Protein AF-A0AAV4CCV4-F1 (afdb_monomer)

Mean predicted aligned error: 19.98 Å

Structure (mmCIF, N/CA/C/O backbone):
data_AF-A0AAV4CCV4-F1
#
_entry.id   AF-A0AAV4CCV4-F1
#
loop_
_atom_site.group_PDB
_atom_site.id
_atom_site.type_symbol
_atom_site.label_atom_id
_atom_site.label_alt_id
_atom_site.label_comp_id
_atom_site.label_asym_id
_atom_site.label_entity_id
_atom_site.label_seq_id
_atom_site.pdbx_PDB_ins_code
_atom_site.Cartn_x
_atom_site.Cartn_y
_atom_site.Cartn_z
_atom_site.occupancy
_atom_site.B_iso_or_equiv
_atom_site.auth_seq_id
_atom_site.auth_comp_id
_atom_site.auth_asym_id
_atom_site.auth_atom_id
_atom_site.pdbx_PDB_model_num
ATOM 1 N N . MET A 1 1 ? -61.134 -79.091 59.739 1.00 29.95 1 MET A N 1
ATOM 2 C CA . MET A 1 1 ? -60.985 -78.588 61.126 1.00 29.95 1 MET A CA 1
ATOM 3 C C . MET A 1 1 ? -59.492 -78.621 61.440 1.00 29.95 1 MET A C 1
ATOM 5 O O . MET A 1 1 ? -58.910 -79.659 61.191 1.00 29.95 1 MET A O 1
ATOM 9 N N . ALA A 1 2 ? -58.761 -77.592 61.858 1.00 23.75 2 ALA A N 1
ATOM 10 C CA . ALA A 1 2 ? -59.064 -76.257 62.361 1.00 23.75 2 ALA A CA 1
ATOM 11 C C . ALA A 1 2 ? -57.981 -75.252 61.877 1.00 23.75 2 ALA A C 1
ATOM 13 O O . ALA A 1 2 ? -57.049 -75.621 61.169 1.00 23.75 2 ALA A O 1
ATOM 14 N N . ALA A 1 3 ? -58.175 -73.982 62.226 1.00 31.19 3 ALA A N 1
ATOM 15 C CA . ALA A 1 3 ? -57.496 -72.770 61.769 1.00 31.19 3 ALA A CA 1
ATOM 16 C C . ALA A 1 3 ? -55.947 -72.774 61.685 1.00 31.19 3 ALA A C 1
ATOM 18 O O . ALA A 1 3 ? -55.256 -73.177 62.612 1.00 31.19 3 ALA A O 1
ATOM 19 N N . GLY A 1 4 ? -55.433 -72.148 60.614 1.00 39.47 4 GLY A N 1
ATOM 20 C CA . GLY A 1 4 ? -54.371 -71.137 60.714 1.00 39.47 4 GLY A CA 1
ATOM 21 C C . GLY A 1 4 ? -52.902 -71.568 60.786 1.00 39.47 4 GLY A C 1
ATOM 22 O O . GLY A 1 4 ? -52.252 -71.188 61.745 1.00 39.47 4 GLY A O 1
ATOM 23 N N . VAL A 1 5 ? -52.337 -72.205 59.747 1.00 29.81 5 VAL A N 1
ATOM 24 C CA . VAL A 1 5 ? -50.901 -72.079 59.377 1.00 29.81 5 VAL A CA 1
ATOM 25 C C . VAL A 1 5 ? -50.736 -72.370 57.869 1.00 29.81 5 VAL A C 1
ATOM 27 O O . VAL A 1 5 ? -51.062 -73.480 57.449 1.00 29.81 5 VAL A O 1
ATOM 30 N N . PRO A 1 6 ? -50.223 -71.452 57.022 1.00 35.16 6 PRO A N 1
ATOM 31 C CA . PRO A 1 6 ? -49.811 -71.805 55.666 1.00 35.16 6 PRO A CA 1
ATOM 32 C C . PRO A 1 6 ? -48.453 -72.522 55.710 1.00 35.16 6 PRO A C 1
ATOM 34 O O . PRO A 1 6 ? -47.462 -71.944 56.140 1.00 35.16 6 PRO A O 1
ATOM 37 N N . VAL A 1 7 ? -48.452 -73.789 55.286 1.00 39.53 7 VAL A N 1
ATOM 38 C CA . VAL A 1 7 ? -47.355 -74.562 54.666 1.00 39.53 7 VAL A CA 1
ATOM 39 C C . VAL A 1 7 ? -45.931 -74.030 54.933 1.00 39.53 7 VAL A C 1
ATOM 41 O O . VAL A 1 7 ? -45.389 -73.248 54.160 1.00 39.53 7 VAL A O 1
ATOM 44 N N . ALA A 1 8 ? -45.291 -74.519 56.000 1.00 45.47 8 ALA A N 1
ATOM 45 C CA . ALA A 1 8 ? -43.899 -74.205 56.359 1.00 45.47 8 ALA A CA 1
ATOM 46 C C . ALA A 1 8 ? -42.842 -75.091 55.654 1.00 45.47 8 ALA A C 1
ATOM 48 O O . ALA A 1 8 ? -41.658 -74.994 55.960 1.00 45.47 8 ALA A O 1
ATOM 49 N N . HIS A 1 9 ? -43.240 -75.967 54.722 1.00 42.84 9 HIS A N 1
ATOM 50 C CA . HIS A 1 9 ? -42.324 -76.943 54.109 1.00 42.84 9 HIS A CA 1
ATOM 51 C C . HIS A 1 9 ? -41.510 -76.415 52.914 1.00 42.84 9 HIS A C 1
ATOM 53 O O . HIS A 1 9 ? -40.552 -77.067 52.521 1.00 42.84 9 HIS A O 1
ATOM 59 N N . SER A 1 10 ? -41.843 -75.256 52.335 1.00 48.59 10 SER A N 1
ATOM 60 C CA . SER A 1 10 ? -41.185 -74.758 51.111 1.00 48.59 10 SER A CA 1
ATOM 61 C C . SER A 1 10 ? -40.038 -73.764 51.345 1.00 48.59 10 SER A C 1
ATOM 63 O O . SER A 1 10 ? -39.469 -73.263 50.380 1.00 48.59 10 SER A O 1
ATOM 65 N N . LEU A 1 11 ? -39.721 -73.430 52.600 1.00 57.31 11 LEU A N 1
ATOM 66 C CA . LEU A 1 11 ? -38.762 -72.366 52.955 1.00 57.31 11 LEU A CA 1
ATOM 67 C C . LEU A 1 11 ? -37.548 -72.873 53.753 1.00 57.31 11 LEU A C 1
ATOM 69 O O . LEU A 1 11 ? -36.718 -72.080 54.202 1.00 57.31 11 LEU A O 1
ATOM 73 N N . LEU A 1 12 ? -37.450 -74.189 53.941 1.00 60.50 12 LEU A N 1
ATOM 74 C CA . LEU A 1 12 ? -36.356 -74.846 54.645 1.00 60.50 12 LEU A CA 1
ATOM 75 C C . LEU A 1 12 ? -35.735 -75.897 53.736 1.00 60.50 12 LEU A C 1
ATOM 77 O O . LEU A 1 12 ? -36.443 -76.737 53.183 1.00 60.50 12 LEU A O 1
ATOM 81 N N . THR A 1 13 ? -34.416 -75.856 53.612 1.00 59.59 13 THR A N 1
ATOM 82 C CA . THR A 1 13 ? -33.641 -76.855 52.879 1.00 59.59 13 THR A CA 1
ATOM 83 C C . THR A 1 13 ? -32.832 -77.666 53.883 1.00 59.59 13 THR A C 1
ATOM 85 O O . THR A 1 13 ? -32.237 -77.101 54.804 1.00 59.59 13 THR A O 1
ATOM 88 N N . ALA A 1 14 ? -32.817 -78.991 53.731 1.00 59.66 14 ALA A N 1
ATOM 89 C CA . ALA A 1 14 ? -32.008 -79.860 54.580 1.00 59.66 14 ALA A CA 1
ATOM 90 C C . ALA A 1 14 ? -30.518 -79.520 54.413 1.00 59.66 14 ALA A C 1
ATOM 92 O O . ALA A 1 14 ? -30.043 -79.343 53.288 1.00 59.66 14 ALA A O 1
ATOM 93 N N . CYS A 1 15 ? -29.784 -79.404 55.522 1.00 56.03 15 CYS A N 1
ATOM 94 C CA . CYS A 1 15 ? -28.351 -79.155 55.467 1.00 56.03 15 CYS A CA 1
ATOM 95 C C . CYS A 1 15 ? -27.626 -80.480 55.203 1.00 56.03 15 CYS A C 1
ATOM 97 O O . CYS A 1 15 ? -27.637 -81.379 56.037 1.00 56.03 15 CYS A O 1
ATOM 99 N N . ILE A 1 16 ? -27.001 -80.606 54.030 1.00 55.66 16 ILE A N 1
ATOM 100 C CA . ILE A 1 16 ? -26.396 -81.866 53.555 1.00 55.66 16 ILE A CA 1
ATOM 101 C C . ILE A 1 16 ? -25.225 -82.314 54.454 1.00 55.66 16 ILE A C 1
ATOM 103 O O . ILE A 1 16 ? -24.886 -83.491 54.494 1.00 55.66 16 ILE A O 1
ATOM 107 N N . SER A 1 17 ? -24.606 -81.388 55.192 1.00 55.97 17 SER A N 1
ATOM 108 C CA . SER A 1 17 ? -23.417 -81.638 56.014 1.00 55.97 17 SER A CA 1
ATOM 109 C C . SER A 1 17 ? -23.701 -81.919 57.494 1.00 55.97 17 SER A C 1
ATOM 111 O O . SER A 1 17 ? -22.778 -82.312 58.209 1.00 55.97 17 SER A O 1
ATOM 113 N N . ASN A 1 18 ? -24.927 -81.708 57.989 1.00 66.00 18 ASN A N 1
ATOM 114 C CA . ASN A 1 18 ? -25.273 -81.970 59.388 1.00 66.00 18 ASN A CA 1
ATOM 115 C C . ASN A 1 18 ? -26.781 -82.202 59.557 1.00 66.00 18 ASN A C 1
ATOM 117 O O . ASN A 1 18 ? -27.572 -81.265 59.451 1.00 66.00 18 ASN A O 1
ATOM 121 N N . GLU A 1 19 ? -27.154 -83.438 59.889 1.00 64.25 19 GLU A N 1
ATOM 122 C CA . GLU A 1 19 ? -28.548 -83.896 60.016 1.00 64.25 19 GLU A CA 1
ATOM 123 C C . GLU A 1 19 ? -29.334 -83.158 61.110 1.00 64.25 19 GLU A C 1
ATOM 125 O O . GLU A 1 19 ? -30.557 -83.071 61.064 1.00 64.25 19 GLU A O 1
ATOM 130 N N . ASN A 1 20 ? -28.627 -82.541 62.057 1.00 69.88 20 ASN A N 1
ATOM 131 C CA . ASN A 1 20 ? -29.217 -81.804 63.168 1.00 69.88 20 ASN A CA 1
ATOM 132 C C . ASN A 1 20 ? -29.493 -80.323 62.855 1.00 69.88 20 ASN A C 1
ATOM 134 O O . ASN A 1 20 ? -29.908 -79.572 63.748 1.00 69.88 20 ASN A O 1
ATOM 138 N N . LYS A 1 21 ? -29.253 -79.876 61.613 1.00 71.38 21 LYS A N 1
ATOM 139 C CA . LYS A 1 21 ? -29.463 -78.491 61.176 1.00 71.38 21 LYS A CA 1
ATOM 140 C C . LYS A 1 21 ? -30.276 -78.395 59.886 1.00 71.38 21 LYS A C 1
ATOM 142 O O . LYS A 1 21 ? -30.068 -79.136 58.932 1.00 71.38 21 LYS A O 1
ATOM 147 N N . ALA A 1 22 ? -31.156 -77.401 59.829 1.00 71.69 22 ALA A N 1
ATOM 148 C CA . ALA A 1 22 ? -31.914 -77.037 58.636 1.00 71.69 22 ALA A CA 1
ATOM 149 C C . ALA A 1 22 ? -31.617 -75.585 58.245 1.00 71.69 22 ALA A C 1
ATOM 151 O O . ALA A 1 22 ? -31.564 -74.705 59.105 1.00 71.69 22 ALA A O 1
ATOM 152 N N . PHE A 1 23 ? -31.443 -75.316 56.952 1.00 72.50 23 PHE A N 1
ATOM 153 C CA . PHE A 1 23 ? -31.170 -73.970 56.455 1.00 72.50 23 PHE A CA 1
ATOM 154 C C . PHE A 1 23 ? -32.466 -73.268 56.053 1.00 72.50 23 PHE A C 1
ATOM 156 O O . PHE A 1 23 ? -33.233 -73.778 55.236 1.00 72.50 23 PHE A O 1
ATOM 163 N N . CYS A 1 24 ? -32.705 -72.071 56.586 1.00 74.12 24 CYS A N 1
ATOM 164 C CA . CYS A 1 24 ? -33.860 -71.251 56.227 1.00 74.12 24 CYS A CA 1
ATOM 165 C C . CYS A 1 24 ? -33.544 -70.349 55.042 1.00 74.12 24 CYS A C 1
ATOM 167 O O . CYS A 1 24 ? -32.767 -69.399 55.162 1.00 74.12 24 CYS A O 1
ATOM 169 N N . THR A 1 25 ? -34.202 -70.594 53.910 1.00 64.94 25 THR A N 1
ATOM 170 C CA . THR A 1 25 ? -33.990 -69.833 52.669 1.00 64.94 25 THR A CA 1
ATOM 171 C C . THR A 1 25 ? -34.567 -68.421 52.729 1.00 64.94 25 THR A C 1
ATOM 173 O O . THR A 1 25 ? -34.173 -67.572 51.941 1.00 64.94 25 THR A O 1
ATOM 176 N N . THR A 1 26 ? -35.457 -68.138 53.686 1.00 67.94 26 THR A N 1
ATOM 177 C CA . THR A 1 26 ? -36.026 -66.794 53.917 1.00 67.94 26 THR A CA 1
ATOM 178 C C . THR A 1 26 ? -35.109 -65.914 54.777 1.00 67.94 26 THR A C 1
ATOM 180 O O . THR A 1 26 ? -35.028 -64.707 54.569 1.00 67.94 26 THR A O 1
ATOM 183 N N . CYS A 1 27 ? -34.404 -66.508 55.746 1.00 70.00 27 CYS A N 1
ATOM 184 C CA . CYS A 1 27 ? -33.516 -65.792 56.673 1.00 70.00 27 CYS A CA 1
ATOM 185 C C . CYS A 1 27 ? -32.030 -65.874 56.302 1.00 70.00 27 CYS A C 1
ATOM 187 O O . CYS A 1 27 ? -31.221 -65.170 56.915 1.00 70.00 27 CYS A O 1
ATOM 189 N N . HIS A 1 28 ? -31.684 -66.768 55.371 1.00 69.25 28 HIS A N 1
ATOM 190 C CA . HIS A 1 28 ? -30.328 -67.183 55.018 1.00 69.25 28 HIS A CA 1
ATOM 191 C C . HIS A 1 28 ? -29.467 -67.569 56.234 1.00 69.25 28 HIS A C 1
ATOM 193 O O . HIS A 1 28 ? -28.363 -67.058 56.415 1.00 69.25 28 HIS A O 1
ATOM 199 N N . CYS A 1 29 ? -29.977 -68.443 57.108 1.00 70.12 29 CYS A N 1
ATOM 200 C CA . CYS A 1 29 ? -29.225 -68.938 58.266 1.00 70.12 29 CYS A CA 1
ATOM 201 C C . CYS A 1 29 ? -29.597 -70.376 58.653 1.00 70.12 29 CYS A C 1
ATOM 203 O O . CYS A 1 29 ? -30.724 -70.815 58.407 1.00 70.12 29 CYS A O 1
ATOM 205 N N . ASP A 1 30 ? -28.663 -71.066 59.313 1.00 74.44 30 ASP A N 1
ATOM 206 C CA . ASP A 1 30 ? -28.868 -72.407 59.868 1.00 74.44 30 ASP A CA 1
ATOM 207 C C . ASP A 1 30 ? -29.690 -72.376 61.163 1.00 74.44 30 ASP A C 1
ATOM 209 O O . ASP A 1 30 ? -29.507 -71.508 62.021 1.00 74.44 30 ASP A O 1
ATOM 213 N N . ILE A 1 31 ? -30.561 -73.368 61.325 1.00 75.69 31 ILE A N 1
ATOM 214 C CA . ILE A 1 31 ? -31.403 -73.593 62.500 1.00 75.69 31 ILE A CA 1
ATOM 215 C C . ILE A 1 31 ? -31.090 -74.986 63.045 1.00 75.69 31 ILE A C 1
ATOM 217 O O . ILE A 1 31 ? -31.100 -75.950 62.287 1.00 75.69 31 ILE A O 1
ATOM 221 N N . ASN A 1 32 ? -30.837 -75.107 64.349 1.00 73.69 32 ASN A N 1
ATOM 222 C CA . ASN A 1 32 ? -30.733 -76.412 65.012 1.00 73.69 32 ASN A CA 1
ATOM 223 C C . ASN A 1 32 ? -32.131 -77.019 65.207 1.00 73.69 32 ASN A C 1
ATOM 225 O O . ASN A 1 32 ? -33.016 -76.337 65.717 1.00 73.69 32 ASN A O 1
ATOM 229 N N . VAL A 1 33 ? -32.301 -78.292 64.852 1.00 69.88 33 VAL A N 1
ATOM 230 C CA . VAL A 1 33 ? -33.575 -79.045 64.921 1.00 69.88 33 VAL A CA 1
ATOM 231 C C . VAL A 1 33 ? -33.459 -80.304 65.797 1.00 69.88 33 VAL A C 1
ATOM 233 O O . VAL A 1 33 ? -34.138 -81.301 65.587 1.00 69.88 33 VAL A O 1
ATOM 236 N N . ILE A 1 34 ? -32.581 -80.249 66.804 1.00 62.50 34 ILE A N 1
ATOM 237 C CA . ILE A 1 34 ? -32.165 -81.391 67.639 1.00 62.50 34 ILE A CA 1
ATOM 238 C C . ILE A 1 34 ? -33.276 -81.873 68.592 1.00 62.50 34 ILE A C 1
ATOM 240 O O . ILE A 1 34 ? -33.300 -83.048 68.959 1.00 62.50 34 ILE A O 1
ATOM 244 N N . HIS A 1 35 ? -34.201 -81.006 69.022 1.00 58.31 35 HIS A N 1
ATOM 245 C CA . HIS A 1 35 ? -35.166 -81.335 70.075 1.00 58.31 35 HIS A CA 1
ATOM 246 C C . HIS A 1 35 ? -36.605 -81.097 69.611 1.00 58.31 35 HIS A C 1
ATOM 248 O O . HIS A 1 35 ? -37.243 -80.101 69.936 1.00 58.31 35 HIS A O 1
ATOM 254 N N . GLY A 1 36 ? -37.145 -82.082 68.888 1.00 59.94 36 GLY A N 1
ATOM 255 C CA . GLY A 1 36 ? -38.562 -82.117 68.523 1.00 59.94 36 GLY A CA 1
ATOM 256 C C . GLY A 1 36 ? -38.897 -81.422 67.205 1.00 59.94 36 GLY A C 1
ATOM 257 O O . GLY A 1 36 ? -40.012 -80.918 67.083 1.00 59.94 36 GLY A O 1
ATOM 258 N N . GLU A 1 37 ? -37.950 -81.415 66.252 1.00 63.50 37 GLU A N 1
ATOM 259 C CA . GLU A 1 37 ? -38.032 -81.095 64.809 1.00 63.50 37 GLU A CA 1
ATOM 260 C C . GLU A 1 37 ? -39.023 -79.982 64.405 1.00 63.50 37 GLU A C 1
ATOM 262 O O . GLU A 1 37 ? -38.628 -78.903 63.963 1.00 63.50 37 GLU A O 1
ATOM 267 N N . ARG A 1 38 ? -40.332 -80.212 64.555 1.00 62.62 38 ARG A N 1
ATOM 268 C CA . ARG A 1 38 ? -41.406 -79.257 64.240 1.00 62.62 38 ARG A CA 1
ATOM 269 C C . ARG A 1 38 ? -41.501 -78.073 65.201 1.00 62.62 38 ARG A C 1
ATOM 271 O O . ARG A 1 38 ? -41.855 -76.980 64.751 1.00 62.62 38 ARG A O 1
ATOM 278 N N . ASP A 1 39 ? -41.225 -78.253 66.489 1.00 67.56 39 ASP A N 1
ATOM 279 C CA . ASP A 1 39 ? -41.374 -77.162 67.464 1.00 67.56 39 ASP A CA 1
ATOM 280 C C . ASP A 1 39 ? -40.223 -76.152 67.387 1.00 67.56 39 ASP A C 1
ATOM 282 O O . ASP A 1 39 ? -40.450 -74.945 67.518 1.00 67.56 39 ASP A O 1
ATOM 286 N N . ASP A 1 40 ? -39.014 -76.605 67.058 1.00 70.50 40 ASP A N 1
ATOM 287 C CA . ASP A 1 40 ? -37.860 -75.728 66.827 1.00 70.50 40 ASP A CA 1
ATOM 288 C C . ASP A 1 40 ? -38.042 -74.876 65.559 1.00 70.50 40 ASP A C 1
ATOM 290 O O . ASP A 1 40 ? -37.769 -73.670 65.556 1.00 70.50 40 ASP A O 1
ATOM 294 N N . VAL A 1 41 ? -38.630 -75.456 64.506 1.00 69.94 41 VAL A N 1
ATOM 295 C CA . VAL A 1 41 ? -39.016 -74.721 63.291 1.00 69.94 41 VAL A CA 1
ATOM 296 C C . VAL A 1 41 ? -40.095 -73.675 63.586 1.00 69.94 41 VAL A C 1
ATOM 298 O O . VAL A 1 41 ? -40.005 -72.539 63.109 1.00 69.94 41 VAL A O 1
ATOM 301 N N . ARG A 1 42 ? -41.095 -74.005 64.415 1.00 70.12 42 ARG A N 1
ATOM 302 C CA . ARG A 1 42 ? -42.124 -73.038 64.839 1.00 70.12 42 ARG A CA 1
ATOM 303 C C . ARG A 1 42 ? -41.535 -71.886 65.645 1.00 70.12 42 ARG A C 1
ATOM 305 O O . ARG A 1 42 ? -41.912 -70.741 65.401 1.00 70.12 42 ARG A O 1
ATOM 312 N N . LYS A 1 43 ? -40.592 -72.159 66.554 1.00 73.25 43 LYS A N 1
ATOM 313 C CA . LYS A 1 43 ? -39.882 -71.117 67.315 1.00 73.25 43 LYS A CA 1
ATOM 314 C C . LYS A 1 43 ? -39.075 -70.197 66.402 1.00 73.25 43 LYS A C 1
ATOM 316 O O . LYS A 1 43 ? -39.088 -68.988 66.615 1.00 73.25 43 LYS A O 1
ATOM 321 N N . HIS A 1 44 ? -38.427 -70.727 65.363 1.00 76.56 44 HIS A N 1
ATOM 322 C CA . HIS A 1 44 ? -37.739 -69.890 64.377 1.00 76.56 44 HIS A CA 1
ATOM 323 C C . HIS A 1 44 ? -38.713 -69.008 63.579 1.00 76.56 44 HIS A C 1
ATOM 325 O O . HIS A 1 44 ? -38.448 -67.818 63.398 1.00 76.56 44 HIS A O 1
ATOM 331 N N . ALA A 1 45 ? -39.849 -69.556 63.137 1.00 70.25 45 ALA A N 1
ATOM 332 C CA . ALA A 1 45 ? -40.816 -68.851 62.290 1.00 70.25 45 ALA A CA 1
ATOM 333 C C . ALA A 1 45 ? -41.432 -67.600 62.951 1.00 70.25 45 ALA A C 1
ATOM 335 O O . ALA A 1 45 ? -41.822 -66.661 62.257 1.00 70.25 45 ALA A O 1
ATOM 336 N N . ILE A 1 46 ? -41.485 -67.563 64.286 1.00 74.62 46 ILE A N 1
ATOM 337 C CA . ILE A 1 46 ? -41.974 -66.412 65.065 1.00 74.62 46 ILE A CA 1
ATOM 338 C C . ILE A 1 46 ? -40.866 -65.435 65.478 1.00 74.62 46 ILE A C 1
ATOM 340 O O . ILE A 1 46 ? -41.143 -64.427 66.128 1.00 74.62 46 ILE A O 1
ATOM 344 N N . THR A 1 47 ? -39.602 -65.700 65.131 1.00 76.62 47 THR A N 1
ATOM 345 C CA . THR A 1 47 ? -38.527 -64.744 65.418 1.00 76.62 47 THR A CA 1
ATOM 346 C C . THR A 1 47 ? -38.723 -63.467 64.612 1.00 76.62 47 THR A C 1
ATOM 348 O O . THR A 1 47 ? -39.104 -63.495 63.440 1.00 76.62 47 THR A O 1
ATOM 351 N N . LYS A 1 48 ? -38.396 -62.325 65.228 1.00 74.31 48 LYS A N 1
ATOM 352 C CA . LYS A 1 48 ? -38.531 -61.005 64.598 1.00 74.31 48 LYS A CA 1
ATOM 353 C C . LYS A 1 48 ? -37.825 -60.942 63.237 1.00 74.31 48 LYS A C 1
ATOM 355 O O . LYS A 1 48 ? -38.405 -60.465 62.271 1.00 74.31 48 LYS A O 1
ATOM 360 N N . LYS A 1 49 ? -36.629 -61.540 63.138 1.00 75.38 49 LYS A N 1
ATOM 361 C CA . LYS A 1 49 ? -35.862 -61.644 61.887 1.00 75.38 49 LYS A CA 1
ATOM 362 C C . LYS A 1 49 ? -36.644 -62.380 60.792 1.00 75.38 49 LYS A C 1
ATOM 364 O O . LYS A 1 49 ? -36.742 -61.872 59.683 1.00 75.38 49 LYS A O 1
ATOM 369 N N . HIS A 1 50 ? -37.241 -63.534 61.100 1.00 76.19 50 HIS A N 1
ATOM 370 C CA . HIS A 1 50 ? -38.020 -64.287 60.115 1.00 76.19 50 HIS A CA 1
ATOM 371 C C . HIS A 1 50 ? -39.303 -63.555 59.709 1.00 76.19 50 HIS A C 1
ATOM 373 O O . HIS A 1 50 ? -39.631 -63.494 58.524 1.00 76.19 50 HIS A O 1
ATOM 379 N N . MET A 1 51 ? -40.005 -62.941 60.664 1.00 76.06 51 MET A N 1
ATOM 380 C CA . MET A 1 51 ? -41.229 -62.185 60.387 1.00 76.06 51 MET A CA 1
ATOM 381 C C . MET A 1 51 ? -40.977 -60.951 59.512 1.00 76.06 51 MET A C 1
ATOM 383 O O . MET A 1 51 ? -41.754 -60.694 58.589 1.00 76.06 51 MET A O 1
ATOM 387 N N . ASP A 1 52 ? -39.887 -60.223 59.761 1.00 73.19 52 ASP A N 1
ATOM 388 C CA . ASP A 1 52 ? -39.508 -59.039 58.986 1.00 73.19 52 ASP A CA 1
ATOM 389 C C . ASP A 1 52 ? -39.065 -59.432 57.566 1.00 73.19 52 ASP A C 1
ATOM 391 O O . ASP A 1 52 ? -39.564 -58.874 56.586 1.00 73.19 52 ASP A O 1
ATOM 395 N N . SER A 1 53 ? -38.229 -60.467 57.424 1.00 67.88 53 SER A N 1
ATOM 396 C CA . SER A 1 53 ? -37.822 -60.999 56.114 1.00 67.88 53 SER A CA 1
ATOM 397 C C . SER A 1 53 ? -39.006 -61.541 55.302 1.00 67.88 53 SER A C 1
ATOM 399 O O . SER A 1 53 ? -39.101 -61.296 54.099 1.00 67.88 53 SER A O 1
ATOM 401 N N . THR A 1 54 ? -39.961 -62.214 55.950 1.00 69.69 54 THR A N 1
ATOM 402 C CA . THR A 1 54 ? -41.165 -62.741 55.282 1.00 69.69 54 THR A CA 1
ATOM 403 C C . THR A 1 54 ? -42.121 -61.621 54.859 1.00 69.69 54 THR A C 1
ATOM 405 O O . THR A 1 54 ? -42.740 -61.709 53.795 1.00 69.69 54 THR A O 1
ATOM 408 N N . LYS A 1 55 ? -42.239 -60.540 55.645 1.00 67.44 55 LYS A N 1
ATOM 409 C CA . LYS A 1 55 ? -42.995 -59.339 55.243 1.00 67.44 55 LYS A CA 1
ATOM 410 C C . LYS A 1 55 ? -42.387 -58.687 54.004 1.00 67.44 55 LYS A C 1
ATOM 412 O O . LYS A 1 55 ? -43.133 -58.371 53.078 1.00 67.44 55 LYS A O 1
ATOM 417 N N . SER A 1 56 ? -41.063 -58.557 53.961 1.00 61.12 56 SER A N 1
ATOM 418 C CA . SER A 1 56 ? -40.349 -58.016 52.799 1.00 61.12 56 SER A CA 1
ATOM 419 C C . SER A 1 56 ? -40.546 -58.881 51.549 1.00 61.12 56 SER A C 1
ATOM 421 O O . SER A 1 56 ? -40.831 -58.350 50.479 1.00 61.12 56 SER A O 1
ATOM 423 N N . LEU A 1 57 ? -40.507 -60.213 51.678 1.00 61.44 57 LEU A N 1
ATOM 424 C CA . LEU A 1 57 ? -40.762 -61.142 50.566 1.00 61.44 57 LEU A CA 1
ATOM 425 C C . LEU A 1 57 ? -42.212 -61.111 50.061 1.00 61.44 57 LEU A C 1
ATOM 427 O O . LEU A 1 57 ? -42.433 -61.245 48.863 1.00 61.44 57 LEU A O 1
ATOM 431 N N . LYS A 1 58 ? -43.207 -60.894 50.933 1.00 59.03 58 LYS A N 1
ATOM 432 C CA . LYS A 1 58 ? -44.609 -60.711 50.505 1.00 59.03 58 LYS A CA 1
ATOM 433 C C . LYS A 1 58 ? -44.861 -59.369 49.812 1.00 59.03 58 LYS A C 1
ATOM 435 O O . LYS A 1 58 ? -45.815 -59.267 49.046 1.00 59.03 58 LYS A O 1
ATOM 440 N N . GLN A 1 59 ? -44.050 -58.348 50.093 1.00 56.94 59 GLN A N 1
ATOM 441 C CA . GLN A 1 59 ? -44.116 -57.049 49.412 1.00 56.94 59 GLN A CA 1
ATOM 442 C C . GLN A 1 59 ? -43.324 -57.026 48.098 1.00 56.94 59 GLN A C 1
ATOM 444 O O . GLN A 1 59 ? -43.632 -56.223 47.217 1.00 56.94 59 GLN A O 1
ATOM 449 N N . ALA A 1 60 ? -42.348 -57.921 47.930 1.00 52.72 60 ALA A N 1
ATOM 450 C CA . ALA A 1 60 ? -41.646 -58.120 46.672 1.00 52.72 60 ALA A CA 1
ATOM 451 C C . ALA A 1 60 ? -42.567 -58.836 45.666 1.00 52.72 60 ALA A C 1
ATOM 453 O O . ALA A 1 60 ? -42.759 -60.050 45.715 1.00 52.72 60 ALA A O 1
ATOM 454 N N . GLY A 1 61 ? -43.181 -58.072 44.758 1.00 54.75 61 GLY A N 1
ATOM 455 C CA . GLY A 1 61 ? -44.003 -58.625 43.682 1.00 54.75 61 GLY A CA 1
ATOM 456 C C . GLY A 1 61 ? -43.224 -59.642 42.841 1.00 54.75 61 GLY A C 1
ATOM 457 O O . GLY A 1 61 ? -42.055 -59.436 42.518 1.00 54.75 61 GLY A O 1
ATOM 458 N N . THR A 1 62 ? -43.861 -60.753 42.474 1.00 57.97 62 THR A N 1
ATOM 459 C CA . THR A 1 62 ? -43.236 -61.766 41.619 1.00 57.97 62 THR A CA 1
ATOM 460 C C . THR A 1 62 ? -43.015 -61.222 40.205 1.00 57.97 62 THR A C 1
ATOM 462 O O . THR A 1 62 ? -43.892 -60.579 39.629 1.00 57.97 62 THR A O 1
ATOM 465 N N . ILE A 1 63 ? -41.861 -61.540 39.603 1.00 48.28 63 ILE A N 1
ATOM 466 C CA . ILE A 1 63 ? -41.498 -61.194 38.210 1.00 48.28 63 ILE A CA 1
ATOM 467 C C . ILE A 1 63 ? -42.579 -61.626 37.195 1.00 48.28 63 ILE A C 1
ATOM 469 O O . ILE A 1 63 ? -42.746 -60.996 36.153 1.00 48.28 63 ILE A O 1
ATOM 473 N N . GLY A 1 64 ? -43.388 -62.643 37.514 1.00 48.00 64 GLY A N 1
ATOM 474 C CA . GLY A 1 64 ? -44.525 -63.066 36.689 1.00 48.00 64 GLY A CA 1
ATOM 475 C C . GLY A 1 64 ? -45.638 -62.016 36.535 1.00 48.00 64 GLY A C 1
ATOM 476 O O . GLY A 1 64 ? -46.338 -62.027 35.528 1.00 48.00 64 GLY A O 1
ATOM 477 N N . ALA A 1 65 ? -45.779 -61.065 37.466 1.00 47.88 65 ALA A N 1
ATOM 478 C CA . ALA A 1 65 ? -46.715 -59.945 37.322 1.00 47.88 65 ALA A CA 1
ATOM 479 C C . ALA A 1 65 ? -46.228 -58.878 36.320 1.00 47.88 65 ALA A C 1
ATOM 481 O O . ALA A 1 65 ? -47.034 -58.075 35.845 1.00 47.88 65 ALA A O 1
ATOM 482 N N . PHE A 1 66 ? -44.932 -58.885 35.984 1.00 43.75 66 PHE A N 1
ATOM 483 C CA . PHE A 1 66 ? -44.317 -57.985 35.006 1.00 43.75 66 PHE A CA 1
ATOM 484 C C . PHE A 1 66 ? -44.635 -58.407 33.564 1.00 43.75 66 PHE A C 1
ATOM 486 O O . PHE A 1 66 ? -44.832 -57.563 32.695 1.00 43.75 66 PHE A O 1
ATOM 493 N N . PHE A 1 67 ? -44.786 -59.711 33.318 1.00 43.78 67 PHE A N 1
ATOM 494 C CA . PHE A 1 67 ? -45.180 -60.258 32.020 1.00 43.78 67 PHE A CA 1
ATOM 495 C C . PHE A 1 67 ? -46.700 -60.451 31.929 1.00 43.78 67 PHE A C 1
ATOM 497 O O . PHE A 1 67 ? -47.200 -61.552 31.694 1.00 43.78 67 PHE A O 1
ATOM 504 N N . LYS A 1 68 ? -47.474 -59.369 32.081 1.00 43.84 68 LYS A N 1
ATOM 505 C CA . LYS A 1 68 ? -48.837 -59.368 31.529 1.00 43.84 68 LYS A CA 1
ATOM 506 C C . LYS A 1 68 ? -48.712 -59.460 30.007 1.00 43.84 68 LYS A C 1
ATOM 508 O O . LYS A 1 68 ? -48.174 -58.549 29.384 1.00 43.84 68 LYS A O 1
ATOM 513 N N . LYS A 1 69 ? -49.234 -60.540 29.410 1.00 39.91 69 LYS A N 1
ATOM 514 C CA . LYS A 1 69 ? -49.571 -60.574 27.976 1.00 39.91 69 LYS A CA 1
ATOM 515 C C . LYS A 1 69 ? -50.295 -59.273 27.637 1.00 39.91 69 LYS A C 1
ATOM 517 O O . LYS A 1 69 ? -51.209 -58.905 28.376 1.00 39.91 69 LYS A O 1
ATOM 522 N N . ALA A 1 70 ? -49.840 -58.603 26.575 1.00 41.34 70 ALA A N 1
ATOM 523 C CA . ALA A 1 70 ? -50.354 -57.330 26.088 1.00 41.34 70 ALA A CA 1
ATOM 524 C C . ALA A 1 70 ? -51.882 -57.286 26.211 1.00 41.34 70 ALA A C 1
ATOM 526 O O . ALA A 1 70 ? -52.599 -57.929 25.447 1.00 41.34 70 ALA A O 1
ATOM 527 N N . LYS A 1 71 ? -52.370 -56.573 27.232 1.00 44.12 71 LYS A N 1
ATOM 528 C CA . LYS A 1 71 ? -53.757 -56.127 27.251 1.00 44.12 71 LYS A CA 1
ATOM 529 C C . LYS A 1 71 ? -53.887 -55.143 26.101 1.00 44.12 71 LYS A C 1
ATOM 531 O O . LYS A 1 71 ? -53.003 -54.302 25.938 1.00 44.12 71 LYS A O 1
ATOM 536 N N . GLU A 1 72 ? -54.968 -55.257 25.339 1.00 45.69 72 GLU A N 1
ATOM 537 C CA . GLU A 1 72 ? -55.448 -54.189 24.467 1.00 45.69 72 GLU A CA 1
ATOM 538 C C . GLU A 1 72 ? -55.287 -52.861 25.210 1.00 45.69 72 GLU A C 1
ATOM 540 O O . GLU A 1 72 ? -55.820 -52.674 26.308 1.00 45.69 72 GLU A O 1
ATOM 545 N N . VAL A 1 73 ? -54.404 -52.011 24.690 1.00 47.91 73 VAL A N 1
ATOM 546 C CA . VAL A 1 73 ? -53.996 -50.803 25.390 1.00 47.91 73 VAL A CA 1
ATOM 547 C C . VAL A 1 73 ? -55.195 -49.868 25.404 1.00 47.91 73 VAL A C 1
ATOM 549 O O . VAL A 1 73 ? -55.720 -49.496 24.359 1.00 47.91 73 VAL A O 1
ATOM 552 N N . ASN A 1 74 ? -55.646 -49.513 26.602 1.00 54.97 74 ASN A N 1
ATOM 553 C CA . ASN A 1 74 ? -56.724 -48.558 26.804 1.00 54.97 74 ASN A CA 1
ATOM 554 C C . ASN A 1 74 ? -56.317 -47.228 26.138 1.00 54.97 74 ASN A C 1
ATOM 556 O O . ASN A 1 74 ? -55.314 -46.640 26.548 1.00 54.97 74 ASN A O 1
ATOM 560 N N . ASN A 1 75 ? -57.070 -46.745 25.138 1.00 60.44 75 ASN A N 1
ATOM 561 C CA . ASN A 1 75 ? -56.740 -45.521 24.379 1.00 60.44 75 ASN A CA 1
ATOM 562 C C . ASN A 1 75 ? -56.380 -44.327 25.294 1.00 60.44 75 ASN A C 1
ATOM 564 O O . ASN A 1 75 ? -55.466 -43.567 24.995 1.00 60.44 75 ASN A O 1
ATOM 568 N N . HIS A 1 76 ? -57.015 -44.211 26.467 1.00 66.75 76 HIS A N 1
ATOM 569 C CA . HIS A 1 76 ? -56.764 -43.120 27.420 1.00 66.75 76 HIS A CA 1
ATOM 570 C C . HIS A 1 76 ? -55.383 -43.143 28.100 1.00 66.75 76 HIS A C 1
ATOM 572 O O . HIS A 1 76 ? -54.858 -42.079 28.424 1.00 66.75 76 HIS A O 1
ATOM 578 N N . GLU A 1 77 ? -54.763 -44.306 28.329 1.00 72.75 77 GLU A N 1
ATOM 579 C CA . GLU A 1 77 ? -53.398 -44.347 28.887 1.00 72.75 77 GLU A CA 1
ATOM 580 C C . GLU A 1 77 ? -52.365 -43.909 27.844 1.00 72.75 77 GLU A C 1
ATOM 582 O O . GLU A 1 77 ? -51.438 -43.166 28.172 1.00 72.75 77 GLU A O 1
ATOM 587 N N . GLN A 1 78 ? -52.573 -44.281 26.576 1.00 77.25 78 GLN A N 1
ATOM 588 C CA . GLN A 1 78 ? -51.761 -43.787 25.462 1.00 77.25 78 GLN A CA 1
ATOM 589 C C . GLN A 1 78 ? -51.896 -42.277 25.290 1.00 77.25 78 GLN A C 1
ATOM 591 O O . GLN A 1 78 ? -50.887 -41.610 25.070 1.00 77.25 78 GLN A O 1
ATOM 596 N N . ASP A 1 79 ? -53.101 -41.726 25.445 1.00 83.06 79 ASP A N 1
ATOM 597 C CA . ASP A 1 79 ? -53.329 -40.281 25.364 1.00 83.06 79 ASP A CA 1
ATOM 598 C C . ASP A 1 79 ? -52.590 -39.519 26.474 1.00 83.06 79 ASP A C 1
ATOM 600 O O . ASP A 1 79 ? -51.998 -38.469 26.212 1.00 83.06 79 ASP A O 1
ATOM 604 N N . ILE A 1 80 ? -52.538 -40.069 27.695 1.00 86.62 80 ILE A N 1
ATOM 605 C CA . ILE A 1 80 ? -51.753 -39.496 28.801 1.00 86.62 80 ILE A CA 1
ATOM 606 C C . ILE A 1 80 ? -50.258 -39.567 28.492 1.00 86.62 80 ILE A C 1
ATOM 608 O O . ILE A 1 80 ? -49.576 -38.547 28.569 1.00 86.62 80 ILE A O 1
ATOM 612 N N . THR A 1 81 ? -49.738 -40.731 28.094 1.00 84.38 81 THR A N 1
ATOM 613 C CA . THR A 1 81 ? -48.316 -40.872 27.732 1.00 84.38 81 THR A CA 1
ATOM 614 C C . THR A 1 81 ? -47.936 -39.955 26.568 1.00 84.38 81 THR A C 1
ATOM 616 O O . THR A 1 81 ? -46.876 -39.328 26.586 1.00 84.38 81 THR A O 1
ATOM 619 N N . ARG A 1 82 ? -48.817 -39.810 25.575 1.00 84.50 82 ARG A N 1
ATOM 620 C CA . ARG A 1 82 ? -48.626 -38.908 24.438 1.00 84.50 82 ARG A CA 1
ATOM 621 C C . ARG A 1 82 ? -48.612 -37.448 24.882 1.00 84.50 82 ARG A C 1
ATOM 623 O O . ARG A 1 82 ? -47.749 -36.702 24.426 1.00 84.50 82 ARG A O 1
ATOM 630 N N . ALA A 1 83 ? -49.513 -37.043 25.774 1.00 87.75 83 ALA A N 1
ATOM 631 C CA . ALA A 1 83 ? -49.532 -35.692 26.331 1.00 87.75 83 ALA A CA 1
ATOM 632 C C . ALA A 1 83 ? -48.249 -35.381 27.119 1.00 87.75 83 ALA A C 1
ATOM 634 O O . ALA A 1 83 ? -47.659 -34.317 26.929 1.00 87.75 83 ALA A O 1
ATOM 635 N N . GLU A 1 84 ? -47.762 -36.324 27.930 1.00 90.19 84 GLU A N 1
ATOM 636 C CA . GLU A 1 84 ? -46.499 -36.186 28.666 1.00 90.19 84 GLU A CA 1
ATOM 637 C C . GLU A 1 84 ? -45.298 -36.076 27.718 1.00 90.19 84 GLU A C 1
ATOM 639 O O . GLU A 1 84 ? -44.470 -35.180 27.879 1.00 90.19 84 GLU A O 1
ATOM 644 N N . ALA A 1 85 ? -45.229 -36.917 26.682 1.00 86.06 85 ALA A N 1
ATOM 645 C CA . ALA A 1 85 ? -44.164 -36.862 25.682 1.00 86.06 85 ALA A CA 1
ATOM 646 C C . ALA A 1 85 ? -44.179 -35.546 24.882 1.00 86.06 85 ALA A C 1
ATOM 648 O O . ALA A 1 85 ? -43.124 -34.954 24.644 1.00 86.06 85 ALA A O 1
ATOM 649 N N . ILE A 1 86 ? -45.364 -35.052 24.498 1.00 87.19 86 ILE A N 1
ATOM 650 C CA . ILE A 1 86 ? -45.520 -33.748 23.833 1.00 87.19 86 ILE A CA 1
ATOM 651 C C . ILE A 1 86 ? -45.069 -32.625 24.766 1.00 87.19 86 ILE A C 1
ATOM 653 O O . ILE A 1 86 ? -44.329 -31.742 24.338 1.00 87.19 86 ILE A O 1
ATOM 657 N N . PHE A 1 87 ? -45.469 -32.662 26.035 1.00 90.12 87 PHE A N 1
ATOM 658 C CA . PHE A 1 87 ? -45.083 -31.655 27.016 1.00 90.12 87 PHE A CA 1
ATOM 659 C C . PHE A 1 87 ? -43.564 -31.608 27.225 1.00 90.12 87 PHE A C 1
ATOM 661 O O . PHE A 1 87 ? -42.967 -30.535 27.144 1.00 90.12 87 PHE A O 1
ATOM 668 N N . VAL A 1 88 ? -42.924 -32.765 27.409 1.00 88.31 88 VAL A N 1
ATOM 669 C CA . VAL A 1 88 ? -41.466 -32.873 27.558 1.00 88.31 88 VAL A CA 1
ATOM 670 C C . VAL A 1 88 ? -40.739 -32.391 26.302 1.00 88.31 88 VAL A C 1
ATOM 672 O O . VAL A 1 88 ? -39.777 -31.631 26.409 1.00 88.31 88 VAL A O 1
ATOM 675 N N . LYS A 1 89 ? -41.227 -32.754 25.109 1.00 85.00 89 LYS A N 1
ATOM 676 C CA . LYS A 1 89 ? -40.699 -32.252 23.831 1.00 85.00 89 LYS A CA 1
ATOM 677 C C . LYS A 1 89 ? -40.826 -30.732 23.708 1.00 85.00 89 LYS A C 1
ATOM 679 O O . LYS A 1 89 ? -39.948 -30.086 23.143 1.00 85.00 89 LYS A O 1
ATOM 684 N N . THR A 1 90 ? -41.913 -30.151 24.208 1.00 86.25 90 THR A N 1
ATOM 685 C CA . THR A 1 90 ? -42.089 -28.695 24.222 1.00 86.25 90 THR A CA 1
ATOM 686 C C . THR A 1 90 ? -41.102 -28.047 25.181 1.00 86.25 90 THR A C 1
ATOM 688 O O . THR A 1 90 ? -40.401 -27.137 24.758 1.00 86.25 90 THR A O 1
ATOM 691 N N . LEU A 1 91 ? -40.973 -28.553 26.415 1.00 86.75 91 LEU A N 1
ATOM 692 C CA . LEU A 1 91 ? -40.009 -28.041 27.397 1.00 86.75 91 LEU A CA 1
ATOM 693 C C . LEU A 1 91 ? -38.578 -28.022 26.847 1.00 86.75 91 LEU A C 1
ATOM 695 O O . LEU A 1 91 ? -37.882 -27.018 27.005 1.00 86.75 91 LEU A O 1
ATOM 699 N N . THR A 1 92 ? -38.154 -29.102 26.181 1.00 82.62 92 THR A N 1
ATOM 700 C CA . THR A 1 92 ? -36.822 -29.181 25.566 1.00 82.62 92 THR A CA 1
ATOM 701 C C . THR A 1 92 ? -36.682 -28.230 24.384 1.00 82.62 92 THR A C 1
ATOM 703 O O . THR A 1 92 ? -35.693 -27.507 24.305 1.00 82.62 92 THR A O 1
ATOM 706 N N . LYS A 1 93 ? -37.681 -28.156 23.495 1.00 82.12 93 LYS A N 1
ATOM 707 C CA . LYS A 1 93 ? -37.655 -27.256 22.331 1.00 82.12 93 LYS A CA 1
ATOM 708 C C . LYS A 1 93 ? -37.628 -25.775 22.723 1.00 82.12 93 LYS A C 1
ATOM 710 O O . LYS A 1 93 ? -37.021 -24.978 22.017 1.00 82.12 93 LYS A O 1
ATOM 715 N N . THR A 1 94 ? -38.280 -25.402 23.822 1.00 84.00 94 THR A N 1
ATOM 716 C CA . THR A 1 94 ? -38.339 -24.013 24.306 1.00 84.00 94 THR A CA 1
ATOM 717 C C . THR A 1 94 ? -37.264 -23.686 25.342 1.00 84.00 94 THR A C 1
ATOM 719 O O . THR A 1 94 ? -37.314 -22.611 25.932 1.00 84.00 94 THR A O 1
ATOM 722 N N . ASN A 1 95 ? -36.322 -24.600 25.598 1.00 81.81 95 ASN A N 1
ATOM 723 C CA . ASN A 1 95 ? -35.248 -24.443 26.582 1.00 81.81 95 ASN A CA 1
ATOM 724 C C . ASN A 1 95 ? -35.745 -24.029 27.987 1.00 81.81 95 ASN A C 1
ATOM 726 O O . ASN A 1 95 ? -35.142 -23.199 28.670 1.00 81.81 95 ASN A O 1
ATOM 730 N N . LEU A 1 96 ? -36.882 -24.584 28.420 1.00 82.25 96 LEU A N 1
ATOM 731 C CA . LEU A 1 96 ? -37.452 -24.315 29.741 1.00 82.25 96 LEU A CA 1
ATOM 732 C C . LEU A 1 96 ? -36.903 -25.303 30.774 1.00 82.25 96 LEU A C 1
ATOM 734 O O . LEU A 1 96 ? -36.782 -26.499 30.520 1.00 82.25 96 LEU A O 1
ATOM 738 N N . SER A 1 97 ? -36.622 -24.810 31.983 1.00 82.62 97 SER A N 1
ATOM 739 C CA . SER A 1 97 ? -36.107 -25.644 33.074 1.00 82.62 97 SER A CA 1
ATOM 740 C C . SER A 1 97 ? -37.073 -26.776 33.430 1.00 82.62 97 SER A C 1
ATOM 742 O O . SER A 1 97 ? -38.249 -26.527 33.710 1.00 82.62 97 SER A O 1
ATOM 744 N N . PHE A 1 98 ? -36.574 -28.010 33.546 1.00 82.69 98 PHE A N 1
ATOM 745 C CA . PHE A 1 98 ? -37.367 -29.153 34.023 1.00 82.69 98 PHE A CA 1
ATOM 746 C C . PHE A 1 98 ? -37.850 -28.991 35.468 1.00 82.69 98 PHE A C 1
ATOM 748 O O . PHE A 1 98 ? -38.812 -29.640 35.866 1.00 82.69 98 PHE A O 1
ATOM 755 N N . ALA A 1 99 ? -37.251 -28.087 36.252 1.00 82.31 99 ALA A N 1
ATOM 756 C CA . ALA A 1 99 ? -37.782 -27.726 37.566 1.00 82.31 99 ALA A CA 1
ATOM 757 C C . ALA A 1 99 ? -39.146 -27.015 37.465 1.00 82.31 99 ALA A C 1
ATOM 759 O O . ALA A 1 99 ? -39.962 -27.103 38.379 1.00 82.31 99 ALA A O 1
ATOM 760 N N . SER A 1 100 ? -39.430 -26.345 36.342 1.00 84.94 100 SER A N 1
ATOM 761 C CA . SER A 1 100 ? -40.735 -25.719 36.104 1.00 84.94 100 SER A CA 1
ATOM 762 C C . SER A 1 100 ? -41.838 -26.735 35.786 1.00 84.94 100 SER A C 1
ATOM 764 O O . SER A 1 100 ? -43.014 -26.417 35.955 1.00 84.94 100 SER A O 1
ATOM 766 N N . ALA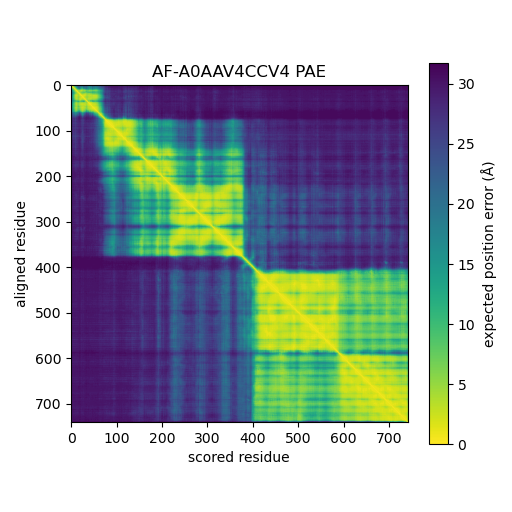 A 1 101 ? -41.482 -27.964 35.387 1.00 84.75 101 ALA A N 1
ATOM 767 C CA . ALA A 1 101 ? -42.430 -28.997 34.972 1.00 84.75 101 ALA A CA 1
ATOM 768 C C . ALA A 1 101 ? -43.470 -29.318 36.059 1.00 84.75 101 ALA A C 1
ATOM 770 O O . ALA A 1 101 ? -44.647 -29.495 35.759 1.00 84.75 101 ALA A O 1
ATOM 771 N N . GLU A 1 102 ? -43.072 -29.308 37.335 1.00 82.94 102 GLU A N 1
ATOM 772 C CA . GLU A 1 102 ? -43.985 -29.549 38.461 1.00 82.94 102 GLU A CA 1
ATOM 773 C C . GLU A 1 102 ? -45.060 -28.466 38.597 1.00 82.94 102 GLU A C 1
ATOM 775 O O . GLU A 1 102 ? -46.230 -28.781 38.822 1.00 82.94 102 GLU A O 1
ATOM 780 N N . LYS A 1 103 ? -44.683 -27.198 38.392 1.00 85.25 103 LYS A N 1
ATOM 781 C CA . LYS A 1 103 ? -45.622 -26.066 38.409 1.00 85.25 103 LYS A CA 1
ATOM 782 C C . LYS A 1 103 ? -46.567 -26.107 37.211 1.00 85.25 103 LYS A C 1
ATOM 784 O O . LYS A 1 103 ? -47.735 -25.757 37.332 1.00 85.25 103 LYS A O 1
ATOM 789 N N . TRP A 1 104 ? -46.087 -26.579 36.064 1.00 87.62 104 TRP A N 1
ATOM 790 C CA . TRP A 1 104 ? -46.942 -26.796 34.902 1.00 87.62 104 TRP A CA 1
ATOM 791 C C . TRP A 1 104 ? -47.951 -27.920 35.130 1.00 87.62 104 TRP A C 1
ATOM 793 O O . TRP A 1 104 ? -49.097 -27.784 34.716 1.00 87.62 104 TRP A O 1
ATOM 803 N N . MET A 1 105 ? -47.590 -28.992 35.849 1.00 88.75 105 MET A N 1
ATOM 804 C CA . MET A 1 105 ? -48.550 -30.059 36.164 1.00 88.75 105 MET A CA 1
ATOM 805 C C . MET A 1 105 ? -49.713 -29.549 37.016 1.00 88.75 105 MET A C 1
ATOM 807 O O . MET A 1 105 ? -50.858 -29.916 36.758 1.00 88.75 105 MET A O 1
ATOM 811 N N . SER A 1 106 ? -49.453 -28.704 38.020 1.00 87.00 106 SER A N 1
ATOM 812 C CA . SER A 1 106 ? -50.533 -28.091 38.802 1.00 87.00 106 SER A CA 1
ATOM 813 C C . SER A 1 106 ? -51.341 -27.092 37.970 1.00 87.00 106 SER A C 1
ATOM 815 O O . SER A 1 106 ? -52.570 -27.095 38.053 1.00 87.00 106 SER A O 1
ATOM 817 N N . ALA A 1 107 ? -50.683 -26.311 37.108 1.00 89.62 107 ALA A N 1
ATOM 818 C CA . ALA A 1 107 ? -51.348 -25.386 36.195 1.00 89.62 107 ALA A CA 1
ATOM 819 C C . ALA A 1 107 ? -52.289 -26.107 35.217 1.00 89.62 107 ALA A C 1
ATOM 821 O O . ALA A 1 107 ? -53.446 -25.716 35.100 1.00 89.62 107 ALA A O 1
ATOM 822 N N . PHE A 1 108 ? -51.866 -27.203 34.578 1.00 90.94 108 PHE A N 1
ATOM 823 C CA . PHE A 1 108 ? -52.720 -27.956 33.651 1.00 90.94 108 PHE A CA 1
ATOM 824 C C . PHE A 1 108 ? -53.978 -28.507 34.322 1.00 90.94 108 PHE A C 1
ATOM 826 O O . PHE A 1 108 ? -55.050 -28.492 33.719 1.00 90.94 108 PHE A O 1
ATOM 833 N N . LYS A 1 109 ? -53.880 -28.932 35.586 1.00 89.81 109 LYS A N 1
ATOM 834 C CA . LYS A 1 109 ? -55.045 -29.398 36.351 1.00 89.81 109 LYS A CA 1
ATOM 835 C C . LYS A 1 109 ? -56.037 -28.281 36.644 1.00 89.81 109 LYS A C 1
ATOM 837 O O . LYS A 1 109 ? -57.239 -28.518 36.573 1.00 89.81 109 LYS A O 1
ATOM 842 N N . ALA A 1 110 ? -55.538 -27.086 36.951 1.00 90.19 110 ALA A N 1
ATOM 843 C CA . ALA A 1 110 ? -56.372 -25.914 37.196 1.00 90.19 110 ALA A CA 1
ATOM 844 C C . ALA A 1 110 ? -56.988 -25.361 35.901 1.00 90.19 110 ALA A C 1
ATOM 846 O O . ALA A 1 110 ? -58.160 -24.998 35.883 1.00 90.19 110 ALA A O 1
ATOM 847 N N . MET A 1 111 ? -56.218 -25.333 34.810 1.00 91.50 111 MET A N 1
ATOM 848 C CA . MET A 1 111 ? -56.656 -24.832 33.503 1.00 91.50 111 MET A CA 1
ATOM 849 C C . MET A 1 111 ? -57.676 -25.759 32.833 1.00 91.50 111 MET A C 1
ATOM 851 O O . MET A 1 111 ? -58.579 -25.285 32.147 1.00 91.50 111 MET A O 1
ATOM 855 N N . PHE A 1 112 ? -57.557 -27.076 33.037 1.00 92.25 112 PHE A N 1
ATOM 856 C CA . PHE A 1 112 ? -58.393 -28.082 32.377 1.00 92.25 112 PHE A CA 1
ATOM 857 C C . PHE A 1 112 ? -59.072 -29.026 33.389 1.00 92.25 112 PHE A C 1
ATOM 859 O O . PHE A 1 112 ? -58.792 -30.229 33.413 1.00 92.25 112 PHE A O 1
ATOM 866 N N . PRO A 1 113 ? -60.011 -28.525 34.214 1.00 86.75 113 PRO A N 1
ATOM 867 C CA . PRO A 1 113 ? -60.635 -29.307 35.286 1.00 86.75 113 PRO A CA 1
ATOM 868 C C . PRO A 1 113 ? -61.472 -30.491 34.776 1.00 86.75 113 PRO A C 1
ATOM 870 O O . PRO A 1 113 ? -61.605 -31.494 35.469 1.00 86.75 113 PRO A O 1
ATOM 873 N N . LYS A 1 114 ? -62.010 -30.403 33.551 1.00 88.12 114 LYS A N 1
ATOM 874 C CA . LYS A 1 114 ? -62.835 -31.454 32.925 1.00 88.12 114 LYS A CA 1
ATOM 875 C C . LYS A 1 114 ? -62.036 -32.455 32.077 1.00 88.12 114 LYS A C 1
ATOM 877 O O . LYS A 1 114 ? -62.611 -33.429 31.607 1.00 88.12 114 LYS A O 1
ATOM 882 N N . SER A 1 115 ? -60.742 -32.213 31.843 1.00 87.44 115 SER A N 1
ATOM 883 C CA . SER A 1 115 ? -59.911 -33.090 31.010 1.00 87.44 115 SER A CA 1
ATOM 884 C C . SER A 1 115 ? -59.289 -34.192 31.854 1.00 87.44 115 SER A C 1
ATOM 886 O O . SER A 1 115 ? -58.394 -33.940 32.660 1.00 87.44 115 SER A O 1
ATOM 888 N N . GLU A 1 116 ? -59.726 -35.429 31.637 1.00 84.19 116 GLU A N 1
ATOM 889 C CA . GLU A 1 116 ? -59.194 -36.589 32.353 1.00 84.19 116 GLU A CA 1
ATOM 890 C C . GLU A 1 116 ? -57.685 -36.774 32.112 1.00 84.19 116 GLU A C 1
ATOM 892 O O . GLU A 1 116 ? -56.940 -37.079 33.046 1.00 84.19 116 GLU A O 1
ATOM 897 N N . VAL A 1 117 ? -57.217 -36.481 30.892 1.00 84.88 117 VAL A N 1
ATOM 898 C CA . VAL A 1 117 ? -55.794 -36.504 30.522 1.00 84.88 117 VAL A CA 1
ATOM 899 C C . VAL A 1 117 ? -54.999 -35.498 31.356 1.00 84.88 117 VAL A C 1
ATOM 901 O O . VAL A 1 117 ? -54.006 -35.872 31.976 1.00 84.88 117 VAL A O 1
ATOM 904 N N . ALA A 1 118 ? -55.455 -34.243 31.453 1.00 85.94 118 ALA A N 1
ATOM 905 C CA . ALA A 1 118 ? -54.762 -33.209 32.229 1.00 85.94 118 ALA A CA 1
ATOM 906 C C . ALA A 1 118 ? -54.760 -33.506 33.740 1.00 85.94 118 ALA A C 1
ATOM 908 O O . ALA A 1 118 ? -53.764 -33.262 34.423 1.00 85.94 118 ALA A O 1
ATOM 909 N N . GLN A 1 119 ? -55.847 -34.084 34.265 1.00 88.44 119 GLN A N 1
ATOM 910 C CA . GLN A 1 119 ? -55.937 -34.468 35.679 1.00 88.44 119 GLN A CA 1
ATOM 911 C C . GLN A 1 119 ? -54.990 -35.616 36.043 1.00 88.44 119 GLN A C 1
ATOM 913 O O . GLN A 1 119 ? -54.409 -35.629 37.141 1.00 88.44 119 GLN A O 1
ATOM 918 N N . LYS A 1 120 ? -54.816 -36.570 35.125 1.00 87.44 120 LYS A N 1
ATOM 919 C CA . LYS A 1 120 ? -53.990 -37.766 35.325 1.00 87.44 120 LYS A CA 1
ATOM 920 C C . LYS A 1 120 ? -52.536 -37.597 34.886 1.00 87.44 120 LYS A C 1
ATOM 922 O O . LYS A 1 120 ? -51.709 -38.409 35.293 1.00 87.44 120 LYS A O 1
ATOM 927 N N . MET A 1 121 ? -52.204 -36.540 34.146 1.00 86.25 121 MET A N 1
ATOM 928 C CA . MET A 1 121 ? -50.832 -36.242 33.738 1.00 86.25 121 MET A CA 1
ATOM 929 C C . MET A 1 121 ? -49.912 -36.043 34.954 1.00 86.25 121 MET A C 1
ATOM 931 O O . MET A 1 121 ? -50.239 -35.317 35.904 1.00 86.25 121 MET A O 1
ATOM 935 N N . ARG A 1 122 ? -48.758 -36.719 34.950 1.00 85.75 122 ARG A N 1
ATOM 936 C CA . ARG A 1 122 ? -47.797 -36.761 36.064 1.00 85.75 122 ARG A CA 1
ATOM 937 C C . ARG A 1 122 ? -46.374 -36.685 35.516 1.00 85.75 122 ARG A C 1
ATOM 939 O O . ARG A 1 122 ? -45.605 -37.626 35.666 1.00 85.75 122 ARG A O 1
ATOM 946 N N . CYS A 1 123 ? -46.005 -35.554 34.922 1.00 86.25 123 CYS A N 1
ATOM 947 C CA . CYS A 1 123 ? -44.684 -35.347 34.326 1.00 86.25 123 CYS A CA 1
ATOM 948 C C . CYS A 1 123 ? -43.899 -34.237 35.036 1.00 86.25 123 CYS A C 1
ATOM 950 O O . CYS A 1 123 ? -43.679 -33.157 34.496 1.00 86.25 123 CYS A O 1
ATOM 952 N N . GLY A 1 124 ? -43.508 -34.501 36.287 1.00 84.69 124 GLY A N 1
ATOM 953 C CA . GLY A 1 124 ? -42.613 -33.626 37.053 1.00 84.69 124 GLY A CA 1
ATOM 954 C C . GLY A 1 124 ? -41.160 -33.714 36.576 1.00 84.69 124 GLY A C 1
ATOM 955 O O . GLY A 1 124 ? -40.870 -34.331 35.548 1.00 84.69 124 GLY A O 1
ATOM 956 N N . ARG A 1 125 ? -40.228 -33.132 37.339 1.00 85.00 125 ARG A N 1
ATOM 957 C CA . ARG A 1 125 ? -38.810 -33.051 36.954 1.00 85.00 125 ARG A CA 1
ATOM 958 C C . ARG A 1 125 ? -38.205 -34.417 36.621 1.00 85.00 125 ARG A C 1
ATOM 960 O O . ARG A 1 125 ? -37.687 -34.580 35.525 1.00 85.00 125 ARG A O 1
ATOM 967 N N . SER A 1 126 ? -38.286 -35.387 37.536 1.00 85.62 126 SER A N 1
ATOM 968 C CA . SER A 1 126 ? -37.618 -36.689 37.373 1.00 85.62 126 SER A CA 1
ATOM 969 C C . SER A 1 126 ? -38.133 -37.448 36.154 1.00 85.62 126 SER A C 1
ATOM 971 O O . SER A 1 126 ? -37.349 -37.826 35.295 1.00 85.62 126 SER A O 1
ATOM 973 N N . LYS A 1 127 ? -39.460 -37.551 36.007 1.00 88.19 127 LYS A N 1
ATOM 974 C CA . LYS A 1 127 ? -40.067 -38.223 34.852 1.00 88.19 127 LYS A CA 1
ATOM 975 C C . LYS A 1 127 ? -39.763 -37.503 33.537 1.00 88.19 127 LYS A C 1
ATOM 977 O O . LYS A 1 127 ? -39.561 -38.161 32.526 1.00 88.19 127 LYS A O 1
ATOM 982 N N . SER A 1 128 ? -39.705 -36.168 33.546 1.00 87.19 128 SER A N 1
ATOM 983 C CA . SER A 1 128 ? -39.298 -35.398 32.365 1.00 87.19 128 SER A CA 1
ATOM 984 C C . SER A 1 128 ? -37.856 -35.722 31.972 1.00 87.19 128 SER A C 1
ATOM 986 O O . SER A 1 128 ? -37.601 -35.970 30.800 1.00 87.19 128 SER A O 1
ATOM 988 N N . THR A 1 129 ? -36.933 -35.792 32.937 1.00 86.06 129 THR A N 1
ATOM 989 C CA . THR A 1 129 ? -35.545 -36.212 32.694 1.00 86.06 129 THR A CA 1
ATOM 990 C C . THR A 1 129 ? -35.480 -37.626 32.121 1.00 86.06 129 THR A C 1
ATOM 992 O O . THR A 1 129 ? -34.849 -37.823 31.087 1.00 86.06 129 THR A O 1
ATOM 995 N N . ASP A 1 130 ? -36.162 -38.592 32.739 1.00 85.69 130 ASP A N 1
ATOM 996 C CA . ASP A 1 130 ? -36.136 -39.994 32.304 1.00 85.69 130 ASP A CA 1
ATOM 997 C C . ASP A 1 130 ? -36.710 -40.154 30.892 1.00 85.69 130 ASP A C 1
ATOM 999 O O . ASP A 1 130 ? -36.110 -40.810 30.043 1.00 85.69 130 ASP A O 1
ATOM 1003 N N . LEU A 1 131 ? -37.832 -39.485 30.599 1.00 85.44 131 LEU A N 1
ATOM 1004 C CA . LEU A 1 131 ? -38.424 -39.476 29.261 1.00 85.44 131 LEU A CA 1
ATOM 1005 C C . LEU A 1 131 ? -37.481 -38.855 28.228 1.00 85.44 131 LEU A C 1
ATOM 1007 O O . LEU A 1 131 ? -37.371 -39.382 27.125 1.00 85.44 131 LEU A O 1
ATOM 1011 N N . VAL A 1 132 ? -36.779 -37.768 28.563 1.00 85.25 132 VAL A N 1
ATOM 1012 C CA . VAL A 1 132 ? -35.763 -37.194 27.668 1.00 85.25 132 VAL A CA 1
ATOM 1013 C C . VAL A 1 132 ? -34.616 -38.169 27.444 1.00 85.25 132 VAL A C 1
ATOM 1015 O O . VAL A 1 132 ? -34.192 -38.304 26.304 1.00 85.25 132 VAL A O 1
ATOM 1018 N N . LEU A 1 133 ? -34.126 -38.858 28.477 1.00 83.88 133 LEU A N 1
ATOM 1019 C CA . LEU A 1 133 ? -33.037 -39.830 28.345 1.00 83.88 133 LEU A CA 1
ATOM 1020 C C . LEU A 1 133 ? -33.442 -41.028 27.476 1.00 83.88 133 LEU A C 1
ATOM 1022 O O . LEU A 1 133 ? -32.672 -41.438 26.611 1.00 83.88 133 LEU A O 1
ATOM 1026 N N . GLU A 1 134 ? -34.656 -41.554 27.641 1.00 83.25 134 GLU A N 1
ATOM 1027 C CA . GLU A 1 134 ? -35.170 -42.633 26.788 1.00 83.25 134 GLU A CA 1
ATOM 1028 C C . GLU A 1 134 ? -35.386 -42.172 25.341 1.00 83.25 134 GLU A C 1
ATOM 1030 O O . GLU A 1 134 ? -34.974 -42.854 24.402 1.00 83.25 134 GLU A O 1
ATOM 1035 N N . LEU A 1 135 ? -35.960 -40.982 25.135 1.00 76.75 135 LEU A N 1
ATOM 1036 C CA . LEU A 1 135 ? -36.077 -40.393 23.798 1.00 76.75 135 LEU A CA 1
ATOM 1037 C C . LEU A 1 135 ? -34.695 -40.130 23.186 1.00 76.75 135 LEU A C 1
ATOM 1039 O O . LEU A 1 135 ? -34.500 -40.335 21.989 1.00 76.75 135 LEU A O 1
ATOM 1043 N N . ALA A 1 136 ? -33.719 -39.720 23.996 1.00 79.62 136 ALA A N 1
ATOM 1044 C CA . ALA A 1 136 ? -32.353 -39.474 23.564 1.00 79.62 136 ALA A CA 1
ATOM 1045 C C . ALA A 1 136 ? -31.658 -40.749 23.081 1.00 79.62 136 ALA A C 1
ATOM 1047 O O . ALA A 1 136 ? -30.905 -40.644 22.121 1.00 79.62 136 ALA A O 1
ATOM 1048 N N . LYS A 1 137 ? -31.944 -41.936 23.641 1.00 81.19 137 LYS A N 1
ATOM 1049 C CA . LYS A 1 137 ? -31.389 -43.213 23.143 1.00 81.19 137 LYS A CA 1
ATOM 1050 C C . LYS A 1 137 ? -31.757 -43.470 21.681 1.00 81.19 137 LYS A C 1
ATOM 1052 O O . LYS A 1 137 ? -30.887 -43.786 20.875 1.00 81.19 137 LYS A O 1
ATOM 1057 N N . LEU A 1 138 ? -33.023 -43.251 21.313 1.00 75.94 138 LEU A N 1
ATOM 1058 C CA . LEU A 1 138 ? -33.487 -43.369 19.922 1.00 75.94 138 LEU A CA 1
ATOM 1059 C C . LEU A 1 138 ? -32.795 -42.347 19.009 1.00 75.94 138 LEU A C 1
ATOM 1061 O O . LEU A 1 138 ? -32.382 -42.667 17.893 1.00 75.94 138 LEU A O 1
ATOM 1065 N N . THR A 1 139 ? -32.633 -41.109 19.483 1.00 78.19 139 THR A N 1
ATOM 1066 C CA . THR A 1 139 ? -31.920 -40.063 18.735 1.00 78.19 139 THR A CA 1
ATOM 1067 C C . THR A 1 139 ? -30.425 -40.365 18.611 1.00 78.19 139 THR A C 1
ATOM 1069 O O . THR A 1 139 ? -29.838 -40.094 17.567 1.00 78.19 139 THR A O 1
ATOM 1072 N N . GLN A 1 140 ? -29.818 -40.963 19.638 1.00 83.06 140 GLN A N 1
ATOM 1073 C CA . GLN A 1 140 ? -28.417 -41.371 19.668 1.00 83.06 140 GLN A CA 1
ATOM 1074 C C . GLN A 1 140 ? -28.162 -42.491 18.663 1.00 83.06 140 GLN A C 1
ATOM 1076 O O . GLN A 1 140 ? -27.210 -42.398 17.899 1.00 83.06 140 GLN A O 1
ATOM 1081 N N . GLU A 1 141 ? -29.017 -43.511 18.591 1.00 84.44 141 GLU A N 1
ATOM 1082 C CA . GLU A 1 141 ? -28.891 -44.561 17.573 1.00 84.44 141 GLU A CA 1
ATOM 1083 C C . GLU A 1 141 ? -28.981 -44.001 16.151 1.00 84.44 141 GLU A C 1
ATOM 1085 O O . GLU A 1 141 ? -28.188 -44.378 15.286 1.00 84.44 141 GLU A O 1
ATOM 1090 N N . ASN A 1 142 ? -29.914 -43.079 15.905 1.00 84.06 142 ASN A N 1
ATOM 1091 C CA . ASN A 1 142 ? -30.036 -42.417 14.607 1.00 84.06 142 ASN A CA 1
ATOM 1092 C C . ASN A 1 142 ? -28.812 -41.547 14.292 1.00 84.06 142 ASN A C 1
ATOM 1094 O O . ASN A 1 142 ? -28.311 -41.592 13.172 1.00 84.06 142 ASN A O 1
ATOM 1098 N N . LEU A 1 143 ? -28.286 -40.813 15.276 1.00 85.94 143 LEU A N 1
ATOM 1099 C CA . LEU A 1 143 ? -27.050 -40.046 15.134 1.00 85.94 143 LEU A CA 1
ATOM 1100 C C . LEU A 1 143 ? -25.861 -40.961 14.818 1.00 85.94 143 LEU A C 1
ATOM 1102 O O . LEU A 1 143 ? -25.128 -40.694 13.873 1.00 85.94 143 LEU A O 1
ATOM 1106 N N . LEU A 1 144 ? -25.695 -42.062 15.555 1.00 89.69 144 LEU A N 1
ATOM 1107 C CA . LEU A 1 144 ? -24.623 -43.034 15.334 1.00 89.69 144 LEU A CA 1
ATOM 1108 C C . LEU A 1 144 ? -24.719 -43.678 13.950 1.00 89.69 144 LEU A C 1
ATOM 1110 O O . LEU A 1 144 ? -23.698 -43.839 13.287 1.00 89.69 144 LEU A O 1
ATOM 1114 N N . LYS A 1 145 ? -25.930 -44.016 13.484 1.00 88.44 145 LYS A N 1
ATOM 1115 C CA . LYS A 1 145 ? -26.139 -44.475 12.104 1.00 88.44 145 LYS A CA 1
ATOM 1116 C C . LYS A 1 145 ? -25.633 -43.429 11.115 1.00 88.44 145 LYS A C 1
ATOM 1118 O O . LYS A 1 145 ? -24.846 -43.784 10.252 1.00 88.44 145 LYS A O 1
ATOM 1123 N N . THR A 1 146 ? -26.003 -42.161 11.282 1.00 89.12 146 THR A N 1
ATOM 1124 C CA . THR A 1 146 ? -25.547 -41.074 10.404 1.00 89.12 146 THR A CA 1
ATOM 1125 C C . THR A 1 146 ? -24.028 -40.896 10.438 1.00 89.12 146 THR A C 1
ATOM 1127 O O . THR A 1 146 ? -23.412 -40.901 9.381 1.00 89.12 146 THR A O 1
ATOM 1130 N N . LEU A 1 147 ? -23.398 -40.817 11.615 1.00 90.81 147 LEU A N 1
ATOM 1131 C CA . LEU A 1 147 ? -21.946 -40.599 11.746 1.00 90.81 147 LEU A CA 1
ATOM 1132 C C . LEU A 1 147 ? -21.101 -41.732 11.128 1.00 90.81 147 LEU A C 1
ATOM 1134 O O . LEU A 1 147 ? -19.972 -41.506 10.694 1.00 90.81 147 LEU A O 1
ATOM 1138 N N . ARG A 1 148 ? -21.640 -42.957 11.058 1.00 92.56 148 ARG A N 1
ATOM 1139 C CA . ARG A 1 148 ? -20.954 -44.119 10.465 1.00 92.56 148 ARG A CA 1
ATOM 1140 C C . ARG A 1 148 ? -20.896 -44.104 8.941 1.00 92.56 148 ARG A C 1
ATOM 1142 O O . ARG A 1 148 ? -19.973 -44.688 8.383 1.00 92.56 148 ARG A O 1
ATOM 1149 N N . VAL A 1 149 ? -21.858 -43.471 8.272 1.00 90.31 149 VAL A N 1
ATOM 1150 C CA . VAL A 1 149 ? -21.948 -43.474 6.797 1.00 90.31 149 VAL A CA 1
ATOM 1151 C C . VAL A 1 149 ? -21.818 -42.098 6.161 1.00 90.31 149 VAL A C 1
ATOM 1153 O O . VAL A 1 149 ? -21.405 -42.010 5.010 1.00 90.31 149 VAL A O 1
ATOM 1156 N N . ALA A 1 150 ? -22.182 -41.035 6.871 1.00 89.62 150 ALA A N 1
ATOM 1157 C CA . ALA A 1 150 ? -22.199 -39.685 6.339 1.00 89.62 150 ALA A CA 1
ATOM 1158 C C . ALA A 1 150 ? -21.012 -38.865 6.863 1.00 89.62 150 ALA A C 1
ATOM 1160 O O . ALA A 1 150 ? -20.608 -39.031 8.019 1.00 89.62 150 ALA A O 1
ATOM 1161 N N . PRO A 1 151 ? -20.482 -37.946 6.041 1.00 89.69 151 PRO A N 1
ATOM 1162 C CA . PRO A 1 151 ? -19.469 -37.006 6.486 1.00 89.69 151 PRO A CA 1
ATOM 1163 C C . PRO A 1 151 ? -20.002 -36.045 7.557 1.00 89.69 151 PRO A C 1
ATOM 1165 O O . PRO A 1 151 ? -21.157 -35.615 7.500 1.00 89.69 151 PRO A O 1
ATOM 1168 N N . PHE A 1 152 ? -19.148 -35.661 8.506 1.00 89.38 152 PHE A N 1
ATOM 1169 C CA . PHE A 1 152 ? -19.487 -34.732 9.586 1.00 89.38 152 PHE A CA 1
ATOM 1170 C C . PHE A 1 152 ? -18.306 -33.839 9.998 1.00 89.38 152 PHE A C 1
ATOM 1172 O O . PHE A 1 152 ? -17.153 -34.093 9.653 1.00 89.38 152 PHE A O 1
ATOM 1179 N N . THR A 1 153 ? -18.612 -32.799 10.774 1.00 87.12 153 THR A N 1
ATOM 1180 C CA . THR A 1 153 ? -17.644 -31.848 11.340 1.00 87.12 153 THR A CA 1
ATOM 1181 C C . THR A 1 153 ? -17.730 -31.883 12.859 1.00 87.12 153 THR A C 1
ATOM 1183 O O . THR A 1 153 ? -18.829 -31.907 13.414 1.00 87.12 153 THR A O 1
ATOM 1186 N N . ILE A 1 154 ? -16.584 -31.855 13.536 1.00 86.88 154 ILE A N 1
ATOM 1187 C CA . ILE A 1 154 ? -16.512 -31.699 14.992 1.00 86.88 154 ILE A CA 1
ATOM 1188 C C . ILE A 1 154 ? -16.313 -30.220 15.298 1.00 86.88 154 ILE A C 1
ATOM 1190 O O . ILE A 1 154 ? -15.420 -29.601 14.729 1.00 86.88 154 ILE A O 1
ATOM 1194 N N . SER A 1 155 ? -17.102 -29.656 16.210 1.00 81.81 155 SER A N 1
ATOM 1195 C CA . SER A 1 155 ? -16.903 -28.291 16.705 1.00 81.81 155 SER A CA 1
ATOM 1196 C C . SER A 1 155 ? -16.670 -28.294 18.211 1.00 81.81 155 SER A C 1
ATOM 1198 O O . SER A 1 155 ? -17.426 -28.923 18.946 1.00 81.81 155 SER A O 1
ATOM 1200 N N . THR A 1 156 ? -15.629 -27.604 18.671 1.00 77.25 156 THR A N 1
ATOM 1201 C CA . THR A 1 156 ? -15.256 -27.513 20.090 1.00 77.25 156 THR A CA 1
ATOM 1202 C C . THR A 1 156 ? -14.720 -26.127 20.425 1.00 77.25 156 THR A C 1
ATOM 1204 O O . THR A 1 156 ? -14.121 -25.463 19.581 1.00 77.25 156 THR A O 1
ATOM 1207 N N . ASP A 1 157 ? -14.902 -25.717 21.676 1.00 67.69 157 ASP A N 1
ATOM 1208 C CA . ASP A 1 157 ? -14.281 -24.513 22.226 1.00 67.69 157 ASP A CA 1
ATOM 1209 C C . ASP A 1 157 ? -12.759 -24.705 22.411 1.00 67.69 157 ASP A C 1
ATOM 1211 O O . ASP A 1 157 ? -12.245 -25.834 22.361 1.00 67.69 157 ASP A O 1
ATOM 1215 N N . GLY A 1 158 ? -12.029 -23.606 22.593 1.00 66.69 158 GLY A N 1
ATOM 1216 C CA . GLY A 1 158 ? -10.589 -23.604 22.832 1.00 66.69 158 GLY A CA 1
ATOM 1217 C C . GLY A 1 158 ? -10.216 -24.069 24.242 1.00 66.69 158 GLY A C 1
ATOM 1218 O O . GLY A 1 158 ? -10.885 -23.758 25.222 1.00 66.69 158 GLY A O 1
ATOM 1219 N N . SER A 1 159 ? -9.090 -24.777 24.365 1.00 67.06 159 SER A N 1
ATOM 1220 C CA . SER A 1 159 ? -8.451 -25.047 25.658 1.00 67.06 159 SER A CA 1
ATOM 1221 C C . SER A 1 159 ? -7.061 -24.425 25.700 1.00 67.06 159 SER A C 1
ATOM 1223 O O . SER A 1 159 ? -6.308 -24.504 24.730 1.00 67.06 159 SER A O 1
ATOM 1225 N N . ASN A 1 160 ? -6.711 -23.839 26.844 1.00 60.53 160 ASN A N 1
ATOM 1226 C CA . ASN A 1 160 ? -5.365 -23.335 27.123 1.00 60.53 160 ASN A CA 1
ATOM 1227 C C . ASN A 1 160 ? -4.540 -24.320 27.966 1.00 60.53 160 ASN A C 1
ATOM 1229 O O . ASN A 1 160 ? -3.367 -24.064 28.235 1.00 60.53 160 ASN A O 1
ATOM 1233 N N . ASP A 1 161 ? -5.135 -25.439 28.387 1.00 69.38 161 ASP A N 1
ATOM 1234 C CA . ASP A 1 161 ? -4.440 -26.466 29.153 1.00 69.38 161 ASP A CA 1
ATOM 1235 C C . ASP A 1 161 ? -3.669 -27.392 28.207 1.00 69.38 161 ASP A C 1
ATOM 1237 O O . ASP A 1 161 ? -4.237 -28.165 27.433 1.00 69.38 161 ASP A O 1
ATOM 1241 N N . THR A 1 162 ? -2.343 -27.332 28.291 1.00 60.25 162 THR A N 1
ATOM 1242 C CA . THR A 1 162 ? -1.439 -28.160 27.487 1.00 60.25 162 THR A CA 1
ATOM 1243 C C . THR A 1 162 ? -1.633 -29.667 27.689 1.00 60.25 162 THR A C 1
ATOM 1245 O O . THR A 1 162 ? -1.319 -30.425 26.771 1.00 60.25 162 THR A O 1
ATOM 1248 N N . GLY A 1 163 ? -2.175 -30.106 28.833 1.00 63.78 163 GLY A N 1
ATOM 1249 C CA . GLY A 1 163 ? -2.523 -31.507 29.098 1.00 63.78 163 GLY A CA 1
ATOM 1250 C C . GLY A 1 163 ? -3.864 -31.938 28.493 1.00 63.78 163 GLY A C 1
ATOM 1251 O O . GLY A 1 163 ? -4.125 -33.132 28.350 1.00 63.78 163 GLY A O 1
ATOM 1252 N N . ALA A 1 164 ? -4.715 -30.994 28.083 1.00 63.53 164 ALA A N 1
ATOM 1253 C CA . ALA A 1 164 ? -6.049 -31.302 27.576 1.00 63.53 164 ALA A CA 1
ATOM 1254 C C . ALA A 1 164 ? -6.036 -31.913 26.168 1.00 63.53 164 ALA A C 1
ATOM 1256 O O . ALA A 1 164 ? -6.911 -32.703 25.849 1.00 63.53 164 ALA A O 1
ATOM 1257 N N . ARG A 1 165 ? -5.050 -31.604 25.321 1.00 71.00 165 ARG A N 1
ATOM 1258 C CA . ARG A 1 165 ? -5.038 -32.024 23.903 1.00 71.00 165 ARG A CA 1
ATOM 1259 C C . ARG A 1 165 ? -5.042 -33.548 23.690 1.00 71.00 165 ARG A C 1
ATOM 1261 O O . ARG A 1 165 ? -5.776 -34.044 22.843 1.00 71.00 165 ARG A O 1
ATOM 1268 N N . GLU A 1 166 ? -4.235 -34.276 24.464 1.00 76.31 166 GLU A N 1
ATOM 1269 C CA . GLU A 1 166 ? -4.089 -35.735 24.380 1.00 76.31 166 GLU A CA 1
ATOM 1270 C C . GLU A 1 166 ? -5.299 -36.410 25.023 1.00 76.31 166 GLU A C 1
ATOM 1272 O O . GLU A 1 166 ? -5.825 -37.377 24.484 1.00 76.31 166 GLU A O 1
ATOM 1277 N N . ASN A 1 167 ? -5.804 -35.835 26.117 1.00 80.69 167 ASN A N 1
ATOM 1278 C CA . ASN A 1 167 ? -7.009 -36.307 26.787 1.00 80.69 167 ASN A CA 1
ATOM 1279 C C . ASN A 1 167 ? -8.262 -36.122 25.919 1.00 80.69 167 ASN A C 1
ATOM 1281 O O . ASN A 1 167 ? -9.052 -37.051 25.798 1.00 80.69 167 ASN A O 1
ATOM 1285 N N . ILE A 1 168 ? -8.435 -34.958 25.283 1.00 81.88 168 ILE A N 1
ATOM 1286 C CA . ILE A 1 168 ? -9.556 -34.679 24.372 1.00 81.88 168 ILE A CA 1
ATOM 1287 C C . ILE A 1 168 ? -9.500 -35.627 23.176 1.00 81.88 168 ILE A C 1
ATOM 1289 O O . ILE A 1 168 ? -10.511 -36.242 22.845 1.00 81.88 168 ILE A O 1
ATOM 1293 N N . PHE A 1 169 ? -8.322 -35.791 22.563 1.00 86.06 169 PHE A N 1
ATOM 1294 C CA . PHE A 1 169 ? -8.153 -36.740 21.467 1.00 86.06 169 PHE A CA 1
ATOM 1295 C C . PHE A 1 169 ? -8.498 -38.158 21.890 1.00 86.06 169 PHE A C 1
ATOM 1297 O O . PHE A 1 169 ? -9.322 -38.791 21.241 1.00 86.06 169 PHE A O 1
ATOM 1304 N N . LYS A 1 170 ? -7.932 -38.628 23.002 1.00 87.38 170 LYS A N 1
ATOM 1305 C CA . LYS A 1 170 ? -8.168 -39.978 23.501 1.00 87.38 170 LYS A CA 1
ATOM 1306 C C . LYS A 1 170 ? -9.644 -40.227 23.804 1.00 87.38 170 LYS A C 1
ATOM 1308 O O . LYS A 1 170 ? -10.165 -41.253 23.406 1.00 87.38 170 LYS A O 1
ATOM 1313 N N . LEU A 1 171 ? -10.337 -39.279 24.435 1.00 87.50 171 LEU A N 1
ATOM 1314 C CA . LEU A 1 171 ? -11.773 -39.402 24.711 1.00 87.50 171 LEU A CA 1
ATOM 1315 C C . LEU A 1 171 ? -12.608 -39.517 23.430 1.00 87.50 171 LEU A C 1
ATOM 1317 O O . LEU A 1 171 ? -13.568 -40.285 23.388 1.00 87.50 171 LEU A O 1
ATOM 1321 N N . ILE A 1 172 ? -12.258 -38.756 22.391 1.00 88.56 172 ILE A N 1
ATOM 1322 C CA . ILE A 1 172 ? -12.957 -38.797 21.102 1.00 88.56 172 ILE A CA 1
ATOM 1323 C C . ILE A 1 172 ? -12.619 -40.083 20.347 1.00 88.56 172 ILE A C 1
ATOM 1325 O O . ILE A 1 172 ? -13.523 -40.722 19.816 1.00 88.56 172 ILE A O 1
ATOM 1329 N N . ASP A 1 173 ? -11.350 -40.484 20.332 1.00 90.50 173 ASP A N 1
ATOM 1330 C CA . ASP A 1 173 ? -10.892 -41.715 19.692 1.00 90.50 173 ASP A CA 1
ATOM 1331 C C . ASP A 1 173 ? -11.511 -42.950 20.360 1.00 90.50 173 ASP A C 1
ATOM 1333 O O . ASP A 1 173 ? -12.093 -43.789 19.679 1.00 90.50 173 ASP A O 1
ATOM 1337 N N . ASP A 1 174 ? -11.517 -43.009 21.694 1.00 91.69 174 ASP A N 1
ATOM 1338 C CA . ASP A 1 174 ? -12.185 -44.059 22.467 1.00 91.69 174 ASP A CA 1
ATOM 1339 C C . ASP A 1 174 ? -13.687 -44.110 22.139 1.00 91.69 174 ASP A C 1
ATOM 1341 O O . ASP A 1 174 ? -14.241 -45.192 21.936 1.00 91.69 174 ASP A O 1
ATOM 1345 N N . ALA A 1 175 ? -14.353 -42.955 22.016 1.00 89.56 175 ALA A N 1
ATOM 1346 C CA . ALA A 1 175 ? -15.761 -42.892 21.625 1.00 89.56 175 ALA A CA 1
ATOM 1347 C C . ALA A 1 175 ? -15.990 -43.360 20.176 1.00 89.56 175 ALA A C 1
ATOM 1349 O O . ALA A 1 175 ? -16.958 -44.077 19.906 1.00 89.56 175 ALA A O 1
ATOM 1350 N N . PHE A 1 176 ? -15.114 -42.987 19.243 1.00 92.31 176 PHE A N 1
ATOM 1351 C CA . PHE A 1 176 ? -15.208 -43.388 17.838 1.00 92.31 176 PHE A CA 1
ATOM 1352 C C . PHE A 1 176 ? -14.985 -44.888 17.691 1.00 92.31 176 PHE A C 1
ATOM 1354 O O . PHE A 1 176 ? -15.793 -45.561 17.051 1.00 92.31 176 PHE A O 1
ATOM 1361 N N . ASN A 1 177 ? -13.972 -45.425 18.366 1.00 91.69 177 ASN A N 1
ATOM 1362 C CA . ASN A 1 177 ? -13.672 -46.850 18.402 1.00 91.69 177 ASN A CA 1
ATOM 1363 C C . ASN A 1 177 ? -14.819 -47.642 19.044 1.00 91.69 177 ASN A C 1
ATOM 1365 O O . ASN A 1 177 ? -15.305 -48.608 18.455 1.00 91.69 177 ASN A O 1
ATOM 1369 N N . HIS A 1 178 ? -15.322 -47.200 20.201 1.00 92.56 178 HIS A N 1
ATOM 1370 C CA . HIS A 1 178 ? -16.435 -47.852 20.899 1.00 92.56 178 HIS A CA 1
ATOM 1371 C C . HIS A 1 178 ? -17.721 -47.884 20.060 1.00 92.56 178 HIS A C 1
ATOM 1373 O O . HIS A 1 178 ? -18.460 -48.869 20.076 1.00 92.56 178 HIS A O 1
ATOM 1379 N N . HIS A 1 179 ? -17.999 -46.818 19.305 1.00 90.25 179 HIS A N 1
ATOM 1380 C CA . HIS A 1 179 ? -19.215 -46.709 18.500 1.00 90.25 179 HIS A CA 1
ATOM 1381 C C . HIS A 1 179 ? -19.035 -47.068 17.017 1.00 90.25 179 HIS A C 1
ATOM 1383 O O . HIS A 1 179 ? -20.017 -46.997 16.265 1.00 90.25 179 HIS A O 1
ATOM 1389 N N . GLY A 1 180 ? -17.841 -47.491 16.596 1.00 91.19 180 GLY A N 1
ATOM 1390 C CA . GLY A 1 180 ? -17.522 -47.862 15.216 1.00 91.19 180 GLY A CA 1
ATOM 1391 C C . GLY A 1 180 ? -17.642 -46.704 14.221 1.00 91.19 180 GLY A C 1
ATOM 1392 O O . GLY A 1 180 ? -18.113 -46.913 13.106 1.00 91.19 180 GLY A O 1
ATOM 1393 N N . ILE A 1 181 ? -17.304 -45.480 14.632 1.00 93.12 181 ILE A N 1
ATOM 1394 C CA . ILE A 1 181 ? -17.351 -44.278 13.788 1.00 93.12 181 ILE A CA 1
ATOM 1395 C C . ILE A 1 181 ? -16.006 -44.141 13.053 1.00 93.12 181 ILE A C 1
ATOM 1397 O O . ILE A 1 181 ? -14.975 -44.012 13.714 1.00 93.12 181 ILE A O 1
ATOM 1401 N N . PRO A 1 182 ? -15.975 -44.143 11.708 1.00 91.31 182 PRO A N 1
ATOM 1402 C CA . PRO A 1 182 ? -14.728 -44.010 10.965 1.00 91.31 182 PRO A CA 1
ATOM 1403 C C . PRO A 1 182 ? -14.189 -42.580 11.037 1.00 91.31 182 PRO A C 1
ATOM 1405 O O . PRO A 1 182 ? -14.893 -41.628 10.697 1.00 91.31 182 PRO A O 1
ATOM 1408 N N . TRP A 1 183 ? -12.901 -42.427 11.350 1.00 90.94 183 TRP A N 1
ATOM 1409 C CA . TRP A 1 183 ? -12.209 -41.134 11.258 1.00 90.94 183 TRP A CA 1
ATOM 1410 C C . TRP A 1 183 ? -12.251 -40.521 9.851 1.00 90.94 183 TRP A C 1
ATOM 1412 O O . TRP A 1 183 ? -12.290 -39.298 9.724 1.00 90.94 183 TRP A O 1
ATOM 1422 N N . GLY A 1 184 ? -12.323 -41.351 8.803 1.00 89.25 184 GLY A N 1
ATOM 1423 C CA . GLY A 1 184 ? -12.468 -40.903 7.412 1.00 89.25 184 GLY A CA 1
ATOM 1424 C C . GLY A 1 184 ? -13.737 -40.085 7.139 1.00 89.25 184 GLY A C 1
ATOM 1425 O O . GLY A 1 184 ? -13.747 -39.278 6.214 1.00 89.25 184 GLY A O 1
ATOM 1426 N N . ASN A 1 185 ? -14.777 -40.225 7.967 1.00 90.50 185 ASN A N 1
ATOM 1427 C CA . ASN A 1 185 ? -16.007 -39.438 7.843 1.00 90.50 185 ASN A CA 1
ATOM 1428 C C . ASN A 1 185 ? -15.906 -38.065 8.528 1.00 90.50 185 ASN A C 1
ATOM 1430 O O . ASN A 1 185 ? -16.732 -37.189 8.272 1.00 90.50 185 ASN A O 1
ATOM 1434 N N . CYS A 1 186 ? -14.916 -37.851 9.397 1.00 90.31 186 CYS A N 1
ATOM 1435 C CA . CYS A 1 186 ? -14.688 -36.558 10.032 1.00 90.31 186 CYS A CA 1
ATOM 1436 C C . CYS A 1 186 ? -13.971 -35.627 9.045 1.00 90.31 186 CYS A C 1
ATOM 1438 O O . CYS A 1 186 ? -12.754 -35.702 8.887 1.00 90.31 186 CYS A O 1
ATOM 1440 N N . LEU A 1 187 ? -14.722 -34.745 8.384 1.00 89.19 187 LEU A N 1
ATOM 1441 C CA . LEU A 1 187 ? -14.199 -33.855 7.346 1.00 89.19 187 LEU A CA 1
ATOM 1442 C C . LEU A 1 187 ? -13.483 -32.633 7.902 1.00 89.19 187 LEU A C 1
ATOM 1444 O O . LEU A 1 187 ? -12.552 -32.136 7.274 1.00 89.19 187 LEU A O 1
ATOM 1448 N N . ALA A 1 188 ? -13.931 -32.112 9.044 1.00 87.62 188 ALA A N 1
ATOM 1449 C CA . ALA A 1 188 ? -13.379 -30.879 9.580 1.00 87.62 188 ALA A CA 1
ATOM 1450 C C . ALA A 1 188 ? -13.413 -30.800 11.108 1.00 87.62 188 ALA A C 1
ATOM 1452 O O . ALA A 1 188 ? -14.265 -31.396 11.772 1.00 87.62 188 ALA A O 1
ATOM 1453 N N . LEU A 1 189 ? -12.494 -29.996 11.640 1.00 85.56 189 LEU A N 1
ATOM 1454 C CA . LEU A 1 189 ? -12.477 -29.526 13.017 1.00 85.56 189 LEU A CA 1
ATOM 1455 C C . LEU A 1 189 ? -12.754 -28.020 13.037 1.00 85.56 189 LEU A C 1
ATOM 1457 O O . LEU A 1 189 ? -11.954 -27.239 12.529 1.00 85.56 189 LEU A O 1
ATOM 1461 N N . GLY A 1 190 ? -13.861 -27.616 13.650 1.00 82.81 190 GLY A N 1
ATOM 1462 C CA . GLY A 1 190 ? -14.149 -26.235 14.011 1.00 82.81 190 GLY A CA 1
ATOM 1463 C C . GLY A 1 190 ? -13.689 -25.943 15.434 1.00 82.81 190 GLY A C 1
ATOM 1464 O O . GLY A 1 190 ? -14.242 -26.503 16.377 1.00 82.81 190 GLY A O 1
ATOM 1465 N N . CYS A 1 191 ? -12.694 -25.083 15.615 1.00 77.88 191 CYS A N 1
ATOM 1466 C CA . CYS A 1 191 ? -12.260 -24.686 16.951 1.00 77.88 191 CYS A CA 1
ATOM 1467 C C . CYS A 1 191 ? -11.652 -23.287 16.978 1.00 77.88 191 CYS A C 1
ATOM 1469 O O . CYS A 1 191 ? -11.268 -22.717 15.949 1.00 77.88 191 CYS A O 1
ATOM 1471 N N . ASP A 1 192 ? -11.543 -22.742 18.184 1.00 70.81 192 ASP A N 1
ATOM 1472 C CA . ASP A 1 192 ? -10.763 -21.538 18.411 1.00 70.81 192 ASP A CA 1
ATOM 1473 C C . ASP A 1 192 ? -9.284 -21.788 18.105 1.00 70.81 192 ASP A C 1
ATOM 1475 O O . ASP A 1 192 ? -8.731 -22.855 18.379 1.00 70.81 192 ASP A O 1
ATOM 1479 N N . ASN A 1 193 ? -8.617 -20.777 17.547 1.00 73.75 193 ASN A N 1
ATOM 1480 C CA . ASN A 1 193 ? -7.242 -20.866 17.045 1.00 73.75 193 ASN A CA 1
ATOM 1481 C C . ASN A 1 193 ? -6.166 -20.966 18.145 1.00 73.75 193 ASN A C 1
ATOM 1483 O O . ASN A 1 193 ? -5.009 -20.606 17.918 1.00 73.75 193 ASN A O 1
ATOM 1487 N N . ALA A 1 194 ? -6.523 -21.444 19.338 1.00 73.12 194 ALA A N 1
ATOM 1488 C CA . ALA A 1 194 ? -5.595 -21.700 20.426 1.00 73.12 194 ALA A CA 1
ATOM 1489 C C . ALA A 1 194 ? -4.535 -22.720 19.988 1.00 73.12 194 ALA A C 1
ATOM 1491 O O . ALA A 1 194 ? -4.850 -23.763 19.412 1.00 73.12 194 ALA A O 1
ATOM 1492 N N . SER A 1 195 ? -3.267 -22.444 20.293 1.00 72.44 195 SER A N 1
ATOM 1493 C CA . SER A 1 195 ? -2.127 -23.270 19.864 1.00 72.44 195 SER A CA 1
ATOM 1494 C C . SER A 1 195 ? -2.234 -24.737 20.306 1.00 72.44 195 SER A C 1
ATOM 1496 O O . SER A 1 195 ? -1.797 -25.629 19.578 1.00 72.44 195 SER A O 1
ATOM 1498 N N . VAL A 1 196 ? -2.862 -24.991 21.459 1.00 76.56 196 VAL A N 1
ATOM 1499 C CA . VAL A 1 196 ? -3.170 -26.330 21.991 1.00 76.56 196 VAL A CA 1
ATOM 1500 C C . VAL A 1 196 ? -4.112 -27.110 21.064 1.00 76.56 196 VAL A C 1
ATOM 1502 O O . VAL A 1 196 ? -3.969 -28.324 20.921 1.00 76.56 196 VAL A O 1
ATOM 1505 N N . MET A 1 197 ? -5.037 -26.423 20.391 1.00 79.06 197 MET A N 1
ATOM 1506 C CA . MET A 1 197 ? -6.010 -27.031 19.483 1.00 79.06 197 MET A CA 1
ATOM 1507 C C . MET A 1 197 ? -5.458 -27.169 18.062 1.00 79.06 197 MET A C 1
ATOM 1509 O O . MET A 1 197 ? -5.592 -28.233 17.463 1.00 79.06 197 MET A O 1
ATOM 1513 N N . VAL A 1 198 ? -4.793 -26.134 17.535 1.00 77.88 198 VAL A N 1
ATOM 1514 C CA . VAL A 1 198 ? -4.416 -26.050 16.105 1.00 77.88 198 VAL A CA 1
ATOM 1515 C C . VAL A 1 198 ? -2.978 -26.474 15.778 1.00 77.88 198 VAL A C 1
ATOM 1517 O O . VAL A 1 198 ? -2.601 -26.532 14.611 1.00 77.88 198 VAL A O 1
ATOM 1520 N N . GLY A 1 199 ? -2.136 -26.745 16.779 1.00 73.12 199 GLY A N 1
ATOM 1521 C CA . GLY A 1 199 ? -0.718 -27.053 16.564 1.00 73.12 199 GLY A CA 1
ATOM 1522 C C . GLY A 1 199 ? -0.477 -28.295 15.688 1.00 73.12 199 GLY A C 1
ATOM 1523 O O . GLY A 1 199 ? -0.908 -29.393 16.025 1.00 73.12 199 GLY A O 1
ATOM 1524 N N . GLY A 1 200 ? 0.298 -28.153 14.606 1.00 59.94 200 GLY A N 1
ATOM 1525 C CA . GLY A 1 200 ? 0.446 -29.198 13.577 1.00 59.94 200 GLY A CA 1
ATOM 1526 C C . GLY A 1 200 ? 1.176 -30.490 13.984 1.00 59.94 200 GLY A C 1
ATOM 1527 O O . GLY A 1 200 ? 0.992 -31.507 13.332 1.00 59.94 200 GLY A O 1
ATOM 1528 N N . LYS A 1 201 ? 1.992 -30.489 15.053 1.00 62.84 201 LYS A N 1
ATOM 1529 C CA . LYS A 1 201 ? 2.690 -31.705 15.551 1.00 62.84 201 LYS A CA 1
ATOM 1530 C C . LYS A 1 201 ? 2.273 -32.152 16.950 1.00 62.84 201 LYS A C 1
ATOM 1532 O O . LYS A 1 201 ? 2.485 -33.299 17.316 1.00 62.84 201 LYS A O 1
ATOM 1537 N N . LYS A 1 202 ? 1.765 -31.223 17.760 1.00 66.19 202 LYS A N 1
ATOM 1538 C CA . LYS A 1 202 ? 1.468 -31.436 19.183 1.00 66.19 202 LYS A CA 1
ATOM 1539 C C . LYS A 1 202 ? 0.124 -30.834 19.596 1.00 66.19 202 LYS A C 1
ATOM 1541 O O . LYS A 1 202 ? -0.073 -30.623 20.780 1.00 66.19 202 LYS A O 1
ATOM 1546 N N . GLY A 1 203 ? -0.738 -30.442 18.663 1.00 73.62 203 GLY A N 1
ATOM 1547 C CA . GLY A 1 203 ? -2.084 -29.944 18.957 1.00 73.62 203 GLY A CA 1
ATOM 1548 C C . GLY A 1 203 ? -3.140 -31.007 18.677 1.00 73.62 203 GLY A C 1
ATOM 1549 O O . GLY A 1 203 ? -2.851 -31.995 18.002 1.00 73.62 203 GLY A O 1
ATOM 1550 N N . PHE A 1 204 ? -4.361 -30.796 19.171 1.00 82.19 204 PHE A N 1
ATOM 1551 C CA . PHE A 1 204 ? -5.493 -31.703 18.938 1.00 82.19 204 PHE A CA 1
ATOM 1552 C C . PHE A 1 204 ? -5.722 -31.984 17.440 1.00 82.19 204 PHE A C 1
ATOM 1554 O O . PHE A 1 204 ? -5.832 -33.142 17.044 1.00 82.19 204 PHE A O 1
ATOM 1561 N N . PHE A 1 205 ? -5.669 -30.950 16.593 1.00 84.56 205 PHE A N 1
ATOM 1562 C CA . PHE A 1 205 ? -5.737 -31.088 15.136 1.00 84.56 205 PHE A CA 1
ATOM 1563 C C . PHE A 1 205 ? -4.616 -31.976 14.580 1.00 84.56 205 PHE A C 1
ATOM 1565 O O . PHE A 1 205 ? -4.882 -32.865 13.784 1.00 84.56 205 PHE A O 1
ATOM 1572 N N . GLY A 1 206 ? -3.375 -31.797 15.045 1.00 84.75 206 GLY A N 1
ATOM 1573 C CA . GLY A 1 206 ? -2.242 -32.615 14.607 1.00 84.75 206 GLY A CA 1
ATOM 1574 C C . GLY A 1 206 ? -2.374 -34.100 14.969 1.00 84.75 206 GLY A C 1
ATOM 1575 O O . GLY A 1 206 ? -1.840 -34.940 14.251 1.00 84.75 206 GLY A O 1
ATOM 1576 N N . LEU A 1 207 ? -3.091 -34.432 16.050 1.00 85.25 207 LEU A N 1
ATOM 1577 C CA . LEU A 1 207 ? -3.445 -35.815 16.396 1.00 85.25 207 LEU A CA 1
ATOM 1578 C C . LEU A 1 207 ? -4.572 -36.341 15.493 1.00 85.25 207 LEU A C 1
ATOM 1580 O O . LEU A 1 207 ? -4.460 -37.438 14.957 1.00 85.25 207 LEU A O 1
ATOM 1584 N N . MET A 1 208 ? -5.608 -35.537 15.230 1.00 86.69 208 MET A N 1
ATOM 1585 C CA . MET A 1 208 ? -6.670 -35.897 14.276 1.00 86.69 208 MET A CA 1
ATOM 1586 C C . MET A 1 208 ? -6.128 -36.151 12.866 1.00 86.69 208 MET A C 1
ATOM 1588 O O . MET A 1 208 ? -6.535 -37.115 12.219 1.00 86.69 208 MET A O 1
ATOM 1592 N N . SER A 1 209 ? -5.183 -35.330 12.399 1.00 85.19 209 SER A N 1
ATOM 1593 C CA . SER A 1 209 ? -4.575 -35.466 11.071 1.00 85.19 209 SER A CA 1
ATOM 1594 C C . SER A 1 209 ? -3.772 -36.758 10.891 1.00 85.19 209 SER A C 1
ATOM 1596 O O . SER A 1 209 ? -3.544 -37.166 9.755 1.00 85.19 209 SER A O 1
ATOM 1598 N N . GLN A 1 210 ? -3.352 -37.416 11.979 1.00 86.38 210 GLN A N 1
ATOM 1599 C CA . GLN A 1 210 ? -2.712 -38.737 11.915 1.00 86.38 210 GLN A CA 1
ATOM 1600 C C . GLN A 1 210 ? -3.727 -39.837 11.582 1.00 86.38 210 GLN A C 1
ATOM 1602 O O . GLN A 1 210 ? -3.399 -40.760 10.841 1.00 86.38 210 GLN A O 1
ATOM 1607 N N . ASN A 1 211 ? -4.962 -39.712 12.079 1.00 85.69 211 ASN A N 1
ATOM 1608 C CA . ASN A 1 211 ? -6.036 -40.676 11.832 1.00 85.69 211 ASN A CA 1
ATOM 1609 C C . ASN A 1 211 ? -6.808 -40.377 10.535 1.00 85.69 211 ASN A C 1
ATOM 1611 O O . ASN A 1 211 ? -7.325 -41.294 9.899 1.00 85.69 211 ASN A O 1
ATOM 1615 N N . ASN A 1 212 ? -6.891 -39.106 10.130 1.00 86.12 212 ASN A N 1
ATOM 1616 C CA . ASN A 1 212 ? -7.437 -38.686 8.843 1.00 86.12 212 ASN A CA 1
ATOM 1617 C C . ASN A 1 212 ? -6.639 -37.504 8.277 1.00 86.12 212 ASN A C 1
ATOM 1619 O O . ASN A 1 212 ? -6.833 -36.356 8.675 1.00 86.12 212 ASN A O 1
ATOM 1623 N N . SER A 1 213 ? -5.789 -37.774 7.287 1.00 84.00 213 SER A N 1
ATOM 1624 C CA . SER A 1 213 ? -4.965 -36.754 6.629 1.00 84.00 213 SER A CA 1
ATOM 1625 C C . SER A 1 213 ? -5.765 -35.727 5.817 1.00 84.00 213 SER A C 1
ATOM 1627 O O . SER A 1 213 ? -5.229 -34.670 5.495 1.00 84.00 213 SER A O 1
ATOM 1629 N N . SER A 1 214 ? -7.035 -36.007 5.502 1.00 83.75 214 SER A N 1
ATOM 1630 C CA . SER A 1 214 ? -7.921 -35.113 4.738 1.00 83.75 214 SER A CA 1
ATOM 1631 C C . SER A 1 214 ? -8.740 -34.164 5.620 1.00 83.75 214 SER A C 1
ATOM 1633 O O . SER A 1 214 ? -9.549 -33.397 5.100 1.00 83.75 214 SER A O 1
ATOM 1635 N N . VAL A 1 215 ? -8.566 -34.213 6.947 1.00 86.00 215 VAL A N 1
ATOM 1636 C CA . VAL A 1 215 ? -9.336 -33.376 7.873 1.00 86.00 215 VAL A CA 1
ATOM 1637 C C . VAL A 1 215 ? -8.949 -31.898 7.740 1.00 86.00 215 VAL A C 1
ATOM 1639 O O . VAL A 1 215 ? -7.780 -31.519 7.822 1.00 86.00 215 VAL A O 1
ATOM 1642 N N . TYR A 1 216 ? -9.949 -31.043 7.546 1.00 85.06 216 TYR A N 1
ATOM 1643 C CA . TYR A 1 216 ? -9.785 -29.603 7.370 1.00 85.06 216 TYR A CA 1
ATOM 1644 C C . TYR A 1 216 ? -9.930 -28.846 8.697 1.00 85.06 216 TYR A C 1
ATOM 1646 O O . TYR A 1 216 ? -10.861 -29.080 9.467 1.00 85.06 216 TYR A O 1
ATOM 1654 N N . LEU A 1 217 ? -9.037 -27.893 8.971 1.00 83.00 217 LEU A N 1
ATOM 1655 C CA . LEU A 1 217 ? -9.162 -27.014 10.134 1.00 83.00 217 LEU A CA 1
ATOM 1656 C C . LEU A 1 217 ? -9.999 -25.776 9.786 1.00 83.00 217 LEU A C 1
ATOM 1658 O O . LEU A 1 217 ? -9.519 -24.855 9.125 1.00 83.00 217 LEU A O 1
ATOM 1662 N N . ALA A 1 218 ? -11.224 -25.721 10.298 1.00 78.06 218 ALA A N 1
ATOM 1663 C CA . ALA A 1 218 ? -12.102 -24.560 10.227 1.00 78.06 218 ALA A CA 1
ATOM 1664 C C . ALA A 1 218 ? -11.902 -23.666 11.466 1.00 78.06 218 ALA A C 1
ATOM 1666 O O . ALA A 1 218 ? -12.683 -23.695 12.415 1.00 78.06 218 ALA A O 1
ATOM 1667 N N . GLY A 1 219 ? -10.818 -22.887 11.479 1.00 74.94 219 GLY A N 1
ATOM 1668 C CA . GLY A 1 219 ? -10.516 -21.981 12.592 1.00 74.94 219 GLY A CA 1
ATOM 1669 C C . GLY A 1 219 ? -11.529 -20.837 12.749 1.00 74.94 219 GLY A C 1
ATOM 1670 O O . GLY A 1 219 ? -12.142 -20.389 11.778 1.00 74.94 219 GLY A O 1
ATOM 1671 N N . CYS A 1 220 ? -11.663 -20.318 13.969 1.00 78.31 220 CYS A N 1
ATOM 1672 C CA . CYS A 1 220 ? -12.469 -19.135 14.259 1.00 78.31 220 CYS A CA 1
ATOM 1673 C C . CYS A 1 220 ? -11.969 -17.899 13.484 1.00 78.31 220 CYS A C 1
ATOM 1675 O O . CYS A 1 220 ? -10.883 -17.364 13.724 1.00 78.31 220 CYS A O 1
ATOM 1677 N N . CYS A 1 221 ? -12.795 -17.396 12.563 1.00 76.94 221 CYS A N 1
ATOM 1678 C CA . CYS A 1 221 ? -12.433 -16.260 11.715 1.00 76.94 221 CYS A CA 1
ATOM 1679 C C . CYS A 1 221 ? -12.120 -14.997 12.531 1.00 76.94 221 CYS A C 1
ATOM 1681 O O . CYS A 1 221 ? -11.184 -14.278 12.195 1.00 76.94 221 CYS A O 1
ATOM 1683 N N . CYS A 1 222 ? -12.847 -14.744 13.623 1.00 76.81 222 CYS A N 1
ATOM 1684 C CA . CYS A 1 222 ? -12.599 -13.586 14.485 1.00 76.81 222 CYS A CA 1
ATOM 1685 C C . CYS A 1 222 ? -11.221 -13.655 15.158 1.00 76.81 222 CYS A C 1
ATOM 1687 O O . CYS A 1 222 ? -10.494 -12.663 15.193 1.00 76.81 222 CYS A O 1
ATOM 1689 N N . HIS A 1 223 ? -10.824 -14.841 15.630 1.00 76.56 223 HIS A N 1
ATOM 1690 C CA . HIS A 1 223 ? -9.501 -15.060 16.209 1.00 76.56 223 HIS A CA 1
ATOM 1691 C C . HIS A 1 223 ? -8.393 -14.875 15.172 1.00 76.56 223 HIS A C 1
ATOM 1693 O O . HIS A 1 223 ? -7.422 -14.175 15.446 1.00 76.56 223 HIS A O 1
ATOM 1699 N N . LEU A 1 224 ? -8.543 -15.441 13.972 1.00 78.44 224 LEU A N 1
ATOM 1700 C CA . LEU A 1 224 ? -7.574 -15.265 12.884 1.00 78.44 224 LEU A CA 1
ATOM 1701 C C . LEU A 1 224 ? -7.391 -13.790 12.506 1.00 78.44 224 LEU A C 1
ATOM 1703 O O . LEU A 1 224 ? -6.261 -13.314 12.399 1.00 78.44 224 LEU A O 1
ATOM 1707 N N . VAL A 1 225 ? -8.497 -13.060 12.353 1.00 79.12 225 VAL A N 1
ATOM 1708 C CA . VAL A 1 225 ? -8.498 -11.628 12.025 1.00 79.12 225 VAL A CA 1
ATOM 1709 C C . VAL A 1 225 ? -7.848 -10.811 13.141 1.00 79.12 225 VAL A C 1
ATOM 1711 O O . VAL A 1 225 ? -7.016 -9.946 12.868 1.00 79.12 225 VAL A O 1
ATOM 1714 N N . HIS A 1 226 ? -8.161 -11.106 14.403 1.00 78.81 226 HIS A N 1
ATOM 1715 C CA . HIS A 1 226 ? -7.546 -10.429 15.541 1.00 78.81 226 HIS A CA 1
ATOM 1716 C C . HIS A 1 226 ? -6.040 -10.715 15.659 1.00 78.81 226 HIS A C 1
ATOM 1718 O O . HIS A 1 226 ? -5.258 -9.786 15.852 1.00 78.81 226 HIS A O 1
ATOM 1724 N N . ILE A 1 227 ? -5.614 -11.970 15.484 1.00 76.69 227 ILE A N 1
ATOM 1725 C CA . ILE A 1 227 ? -4.193 -12.349 15.488 1.00 76.69 227 ILE A CA 1
ATOM 1726 C C . ILE A 1 227 ? -3.445 -11.617 14.369 1.00 76.69 227 ILE A C 1
ATOM 1728 O O . ILE A 1 227 ? -2.341 -11.124 14.598 1.00 76.69 227 ILE A O 1
ATOM 1732 N N . ALA A 1 228 ? -4.041 -11.504 13.179 1.00 78.62 228 ALA A N 1
ATOM 1733 C CA . ALA A 1 228 ? -3.454 -10.753 12.075 1.00 78.62 228 ALA A CA 1
ATOM 1734 C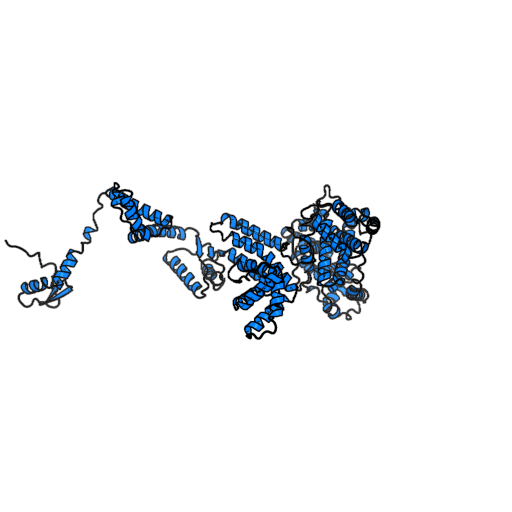 C . ALA A 1 228 ? -3.258 -9.268 12.434 1.00 78.62 228 ALA A C 1
ATOM 1736 O O . ALA A 1 228 ? -2.158 -8.745 12.252 1.00 78.62 228 ALA A O 1
ATOM 1737 N N . ALA A 1 229 ? -4.274 -8.617 13.014 1.00 79.25 229 ALA A N 1
ATOM 1738 C CA . ALA A 1 229 ? -4.170 -7.238 13.498 1.00 79.25 229 ALA A CA 1
ATOM 1739 C C . ALA A 1 229 ? -3.085 -7.074 14.571 1.00 79.25 229 ALA A C 1
ATOM 1741 O O . ALA A 1 229 ? -2.261 -6.167 14.478 1.00 79.25 229 ALA A O 1
ATOM 1742 N N . GLN A 1 230 ? -3.044 -7.970 15.561 1.00 77.81 230 GLN A N 1
ATOM 1743 C CA . GLN A 1 230 ? -2.064 -7.928 16.647 1.00 77.81 230 GLN A CA 1
ATOM 1744 C C . GLN A 1 230 ? -0.632 -8.091 16.123 1.00 77.81 230 GLN A C 1
ATOM 1746 O O . GLN A 1 230 ? 0.262 -7.325 16.478 1.00 77.81 230 GLN A O 1
ATOM 1751 N N . LYS A 1 231 ? -0.398 -9.071 15.242 1.00 78.75 231 LYS A N 1
ATOM 1752 C CA . LYS A 1 231 ? 0.917 -9.277 14.619 1.00 78.75 231 LYS A CA 1
ATOM 1753 C C . LYS A 1 231 ? 1.319 -8.104 13.728 1.00 78.75 231 LYS A C 1
ATOM 1755 O O . LYS A 1 231 ? 2.496 -7.757 13.711 1.00 78.75 231 LYS A O 1
ATOM 1760 N N . GLY A 1 232 ? 0.361 -7.483 13.039 1.00 76.94 232 GLY A N 1
ATOM 1761 C CA . GLY A 1 232 ? 0.581 -6.249 12.285 1.00 76.94 232 GLY A CA 1
ATOM 1762 C C . GLY A 1 232 ? 0.991 -5.082 13.186 1.00 76.94 232 GLY A C 1
ATOM 1763 O O . GLY A 1 232 ? 1.990 -4.423 12.912 1.00 76.94 232 GLY A O 1
ATOM 1764 N N . ALA A 1 233 ? 0.281 -4.867 14.296 1.00 79.19 233 ALA A N 1
ATOM 1765 C CA . ALA A 1 233 ? 0.600 -3.815 15.260 1.00 79.19 233 ALA A CA 1
ATOM 1766 C C . ALA A 1 233 ? 1.988 -4.006 15.896 1.00 79.19 233 ALA A C 1
ATOM 1768 O O . ALA A 1 233 ? 2.743 -3.044 16.022 1.00 79.19 233 ALA A O 1
ATOM 1769 N N . ALA A 1 234 ? 2.364 -5.250 16.210 1.00 78.69 234 ALA A N 1
ATOM 1770 C CA . ALA A 1 234 ? 3.675 -5.595 16.764 1.00 78.69 234 ALA A CA 1
ATOM 1771 C C . ALA A 1 234 ? 4.856 -5.368 15.796 1.00 78.69 234 ALA A C 1
ATOM 1773 O O . ALA A 1 234 ? 6.007 -5.414 16.223 1.00 78.69 234 ALA A O 1
ATOM 1774 N N . ALA A 1 235 ? 4.603 -5.138 14.502 1.00 80.00 235 ALA A N 1
ATOM 1775 C CA . ALA A 1 235 ? 5.646 -4.799 13.532 1.00 80.00 235 ALA A CA 1
ATOM 1776 C C . ALA A 1 235 ? 6.085 -3.324 13.611 1.00 80.00 235 ALA A C 1
ATOM 1778 O O . ALA A 1 235 ? 7.111 -2.950 13.035 1.00 80.00 235 ALA A O 1
ATOM 1779 N N . LEU A 1 236 ? 5.317 -2.474 14.300 1.00 80.81 236 LEU A N 1
ATOM 1780 C CA . LEU A 1 236 ? 5.680 -1.078 14.510 1.00 80.81 236 LEU A CA 1
ATOM 1781 C C . LEU A 1 236 ? 6.846 -0.971 15.502 1.00 80.81 236 LEU A C 1
ATOM 1783 O O . LEU A 1 236 ? 6.936 -1.759 16.440 1.00 80.81 236 LEU A O 1
ATOM 1787 N N . PRO A 1 237 ? 7.727 0.038 15.367 1.00 83.44 237 PRO A N 1
ATOM 1788 C CA . PRO A 1 237 ? 8.856 0.233 16.279 1.00 83.44 237 PRO A CA 1
ATOM 1789 C C . PRO A 1 237 ? 8.434 0.809 17.645 1.00 83.44 237 PRO A C 1
ATOM 1791 O O . PRO A 1 237 ? 9.261 1.384 18.351 1.00 83.44 237 PRO A O 1
ATOM 1794 N N . ILE A 1 238 ? 7.150 0.704 17.999 1.00 86.12 238 ILE A N 1
ATOM 1795 C CA . ILE A 1 238 ? 6.570 1.211 19.238 1.00 86.12 238 ILE A CA 1
ATOM 1796 C C . ILE A 1 238 ? 5.784 0.110 19.947 1.00 86.12 238 ILE A C 1
ATOM 1798 O O . ILE A 1 238 ? 5.073 -0.663 19.313 1.00 86.12 238 ILE A O 1
ATOM 1802 N N . ASP A 1 239 ? 5.858 0.088 21.276 1.00 88.44 239 ASP A N 1
ATOM 1803 C CA . ASP A 1 239 ? 5.049 -0.807 22.105 1.00 88.44 239 ASP A CA 1
ATOM 1804 C C . ASP A 1 239 ? 3.854 -0.046 22.693 1.00 88.44 239 ASP A C 1
ATOM 1806 O O . ASP A 1 239 ? 3.885 0.476 23.812 1.00 88.44 239 ASP A O 1
ATOM 1810 N N . ILE A 1 240 ? 2.804 0.094 21.884 1.00 88.50 240 ILE A N 1
ATOM 1811 C CA . ILE A 1 240 ? 1.600 0.821 22.293 1.00 88.50 240 ILE A CA 1
ATOM 1812 C C . ILE A 1 240 ? 0.759 0.042 23.308 1.00 88.50 240 ILE A C 1
ATOM 1814 O O . ILE A 1 240 ? 0.122 0.652 24.165 1.00 88.50 240 ILE A O 1
ATOM 1818 N N . GLU A 1 241 ? 0.746 -1.291 23.240 1.00 88.00 241 GLU A N 1
ATOM 1819 C CA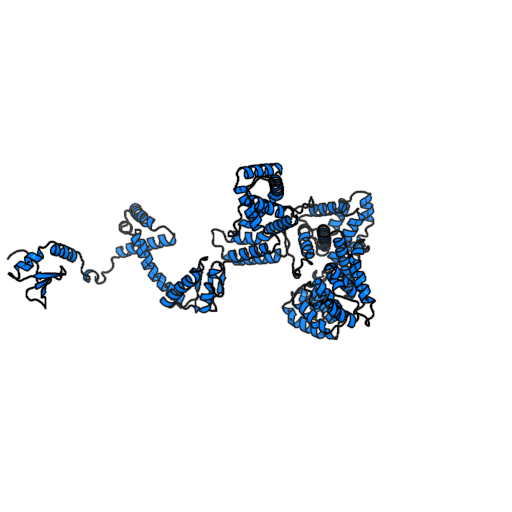 . GLU A 1 241 ? -0.058 -2.113 24.146 1.00 88.00 241 GLU A CA 1
ATOM 1820 C C . GLU A 1 241 ? 0.459 -1.945 25.575 1.00 88.00 241 GLU A C 1
ATOM 1822 O O . GLU A 1 241 ? -0.324 -1.623 26.478 1.00 88.00 241 GLU A O 1
ATOM 1827 N N . GLN A 1 242 ? 1.781 -2.040 25.766 1.00 87.31 242 GLN A N 1
ATOM 1828 C CA . GLN A 1 242 ? 2.405 -1.786 27.060 1.00 87.31 242 GLN A CA 1
ATOM 1829 C C . GLN A 1 242 ? 2.192 -0.340 27.519 1.00 87.31 242 GLN A C 1
ATOM 1831 O O . GLN A 1 242 ? 1.914 -0.108 28.694 1.00 87.31 242 GLN A O 1
ATOM 1836 N N . MET A 1 243 ? 2.242 0.637 26.609 1.00 91.19 243 MET A N 1
ATOM 1837 C CA . MET A 1 243 ? 2.023 2.046 26.951 1.00 91.19 243 MET A CA 1
ATOM 1838 C C . MET A 1 243 ? 0.605 2.334 27.462 1.00 91.19 243 MET A C 1
ATOM 1840 O O . MET A 1 243 ? 0.421 3.087 28.425 1.00 91.19 243 MET A O 1
ATOM 1844 N N . LEU A 1 244 ? -0.413 1.716 26.857 1.00 91.25 244 LEU A N 1
ATOM 1845 C CA . LEU A 1 244 ? -1.800 1.820 27.318 1.00 91.25 244 LEU A CA 1
ATOM 1846 C C . LEU A 1 244 ? -1.982 1.183 28.702 1.00 91.25 244 LEU A C 1
ATOM 1848 O O . LEU A 1 244 ? -2.688 1.738 29.549 1.00 91.25 244 LEU A O 1
ATOM 1852 N N . VAL A 1 245 ? -1.336 0.038 28.937 1.00 89.44 245 VAL A N 1
ATOM 1853 C CA . VAL A 1 245 ? -1.340 -0.663 30.230 1.00 89.44 245 VAL A CA 1
ATOM 1854 C C . VAL A 1 245 ? -0.656 0.176 31.312 1.00 89.44 245 VAL A C 1
ATOM 1856 O O . VAL A 1 245 ? -1.242 0.387 32.377 1.00 89.44 245 VAL A O 1
ATOM 1859 N N . ASP A 1 246 ? 0.536 0.698 31.024 1.00 89.12 246 ASP A N 1
ATOM 1860 C CA . ASP A 1 246 ? 1.312 1.562 31.918 1.00 89.12 246 ASP A CA 1
ATOM 1861 C C . ASP A 1 246 ? 0.507 2.806 32.307 1.00 89.12 246 ASP A C 1
ATOM 1863 O O . ASP A 1 246 ? 0.329 3.091 33.491 1.00 89.12 246 ASP A O 1
ATOM 1867 N N . THR A 1 247 ? -0.066 3.501 31.321 1.00 90.94 247 THR A N 1
ATOM 1868 C CA . THR A 1 247 ? -0.863 4.716 31.550 1.00 90.94 247 THR A CA 1
ATOM 1869 C C . THR A 1 247 ? -2.091 4.433 32.414 1.00 90.94 247 THR A C 1
ATOM 1871 O O . THR A 1 247 ? -2.396 5.194 33.336 1.00 90.94 247 THR A O 1
ATOM 1874 N N . TYR A 1 248 ? -2.791 3.325 32.151 1.00 92.25 248 TYR A N 1
ATOM 1875 C CA . TYR A 1 248 ? -3.960 2.934 32.933 1.00 92.25 248 TYR A CA 1
ATOM 1876 C C . TYR A 1 248 ? -3.595 2.652 34.396 1.00 92.25 248 TYR A C 1
ATOM 1878 O O . TYR A 1 248 ? -4.174 3.262 35.293 1.00 92.25 248 TYR A O 1
ATOM 1886 N N . TYR A 1 249 ? -2.620 1.774 34.658 1.00 88.50 249 TYR A N 1
ATOM 1887 C CA . TYR A 1 249 ? -2.244 1.423 36.033 1.00 88.50 249 TYR A CA 1
ATOM 1888 C C . TYR A 1 249 ? -1.568 2.575 36.778 1.00 88.50 249 TYR A C 1
ATOM 1890 O O . TYR A 1 249 ? -1.723 2.695 37.998 1.00 88.50 249 TYR A O 1
ATOM 1898 N N . TYR A 1 250 ? -0.867 3.454 36.060 1.00 87.94 250 TYR A N 1
ATOM 1899 C CA . TYR A 1 250 ? -0.325 4.672 36.640 1.00 87.94 250 TYR A CA 1
ATOM 1900 C C . TYR A 1 250 ? -1.443 5.564 37.197 1.00 87.94 250 TYR A C 1
ATOM 1902 O O . TYR A 1 250 ? -1.337 6.016 38.333 1.00 87.94 250 TYR A O 1
ATOM 1910 N N . LEU A 1 251 ? -2.541 5.769 36.465 1.00 88.75 251 LEU A N 1
ATOM 1911 C CA . LEU A 1 251 ? -3.665 6.590 36.933 1.00 88.75 251 LEU A CA 1
ATOM 1912 C C . LEU A 1 251 ? -4.562 5.858 37.944 1.00 88.75 251 LEU A C 1
ATOM 1914 O O . LEU A 1 251 ? -4.942 6.432 38.963 1.00 88.75 251 LEU A O 1
ATOM 1918 N N . GLU A 1 252 ? -4.884 4.586 37.706 1.00 87.00 252 GLU A N 1
ATOM 1919 C CA . GLU A 1 252 ? -5.774 3.801 38.573 1.00 87.00 252 GLU A CA 1
ATOM 1920 C C . GLU A 1 252 ? -5.226 3.708 40.006 1.00 87.00 252 GLU A C 1
ATOM 1922 O O . GLU A 1 252 ? -5.972 3.827 40.974 1.00 87.00 252 GLU A O 1
ATOM 1927 N N . GLY A 1 253 ? -3.903 3.598 40.161 1.00 79.31 253 GLY A N 1
ATOM 1928 C CA . GLY A 1 253 ? -3.262 3.439 41.465 1.00 79.31 253 GLY A CA 1
ATOM 1929 C C . GLY A 1 253 ? -3.261 4.675 42.379 1.00 79.31 253 GLY A C 1
ATOM 1930 O O . GLY A 1 253 ? -2.555 4.652 43.383 1.00 79.31 253 GLY A O 1
ATOM 1931 N N . SER A 1 254 ? -3.919 5.793 42.038 1.00 84.44 254 SER A N 1
ATOM 1932 C CA . SER A 1 254 ? -4.043 6.953 42.944 1.00 84.44 254 SER A CA 1
ATOM 1933 C C . SER A 1 254 ? -5.224 7.862 42.603 1.00 84.44 254 SER A C 1
ATOM 1935 O O . SER A 1 254 ? -5.290 8.418 41.509 1.00 84.44 254 SER A O 1
ATOM 1937 N N . SER A 1 255 ? -6.084 8.118 43.591 1.00 86.81 255 SER A N 1
ATOM 1938 C CA . SER A 1 255 ? -7.169 9.102 43.493 1.00 86.81 255 SER A CA 1
ATOM 1939 C C . SER A 1 255 ? -6.667 10.533 43.270 1.00 86.81 255 SER A C 1
ATOM 1941 O O . SER A 1 255 ? -7.296 11.283 42.531 1.00 86.81 255 SER A O 1
ATOM 1943 N N . VAL A 1 256 ? -5.513 10.894 43.844 1.00 86.50 256 VAL A N 1
ATOM 1944 C CA . VAL A 1 256 ? -4.892 12.218 43.664 1.00 86.50 256 VAL A CA 1
ATOM 1945 C C . VAL A 1 256 ? -4.480 12.421 42.207 1.00 86.50 256 VAL A C 1
ATOM 1947 O O . VAL A 1 256 ? -4.880 13.399 41.593 1.00 86.50 256 VAL A O 1
ATOM 1950 N N . ARG A 1 257 ? -3.794 11.444 41.599 1.00 87.94 257 ARG A N 1
ATOM 1951 C CA . ARG A 1 257 ? -3.400 11.533 40.180 1.00 87.94 257 ARG A CA 1
ATOM 1952 C C . ARG A 1 257 ? -4.597 11.547 39.235 1.00 87.94 257 ARG A C 1
ATOM 1954 O O . ARG A 1 257 ? -4.536 12.178 38.188 1.00 87.94 257 ARG A O 1
ATOM 1961 N N . GLN A 1 258 ? -5.684 10.859 39.586 1.00 89.25 258 GLN A N 1
ATOM 1962 C CA . GLN A 1 258 ? -6.929 10.948 38.820 1.00 89.25 258 GLN A CA 1
ATOM 1963 C C . GLN A 1 258 ? -7.524 12.358 38.878 1.00 89.25 258 GLN A C 1
ATOM 1965 O O . GLN A 1 258 ? -7.997 12.842 37.852 1.00 89.25 258 GLN A O 1
ATOM 1970 N N . ALA A 1 259 ? -7.475 13.014 40.041 1.00 89.31 259 ALA A N 1
ATOM 1971 C CA . ALA A 1 259 ? -7.916 14.397 40.196 1.00 89.31 259 ALA A CA 1
ATOM 1972 C C . ALA A 1 259 ? -7.008 15.371 39.426 1.00 89.31 259 ALA A C 1
ATOM 1974 O O . ALA A 1 259 ? -7.517 16.183 38.658 1.00 89.31 259 ALA A O 1
ATOM 1975 N N . ASP A 1 260 ? -5.684 15.236 39.540 1.00 89.12 260 ASP A N 1
ATOM 1976 C CA . ASP A 1 260 ? -4.716 16.067 38.807 1.00 89.12 260 ASP A CA 1
ATOM 1977 C C . ASP A 1 260 ? -4.881 15.912 37.288 1.00 89.12 260 ASP A C 1
ATOM 1979 O O . ASP A 1 260 ? -4.928 16.893 36.548 1.00 89.12 260 ASP A O 1
ATOM 1983 N N . PHE A 1 261 ? -5.057 14.676 36.811 1.00 92.75 261 PHE A N 1
ATOM 1984 C CA . PHE A 1 261 ? -5.337 14.398 35.405 1.00 92.75 261 PHE A CA 1
ATOM 1985 C C . PHE A 1 261 ? -6.648 15.044 34.938 1.00 92.75 261 PHE A C 1
ATOM 1987 O O . PHE A 1 261 ? -6.685 15.615 33.852 1.00 92.75 261 PHE A O 1
ATOM 1994 N N . GLN A 1 262 ? -7.711 15.012 35.748 1.00 92.12 262 GLN A N 1
ATOM 1995 C CA . GLN A 1 262 ? -8.969 15.700 35.429 1.00 92.12 262 GLN A CA 1
ATOM 1996 C C . GLN A 1 262 ? -8.804 17.224 35.374 1.00 92.12 262 GLN A C 1
ATOM 1998 O O . GLN A 1 262 ? -9.382 17.858 34.493 1.00 92.12 262 GLN A O 1
ATOM 2003 N N . GLN A 1 263 ? -8.003 17.813 36.265 1.00 92.06 263 GLN A N 1
ATOM 2004 C CA . GLN A 1 263 ? -7.702 19.248 36.232 1.00 92.06 263 GLN A CA 1
ATOM 2005 C C . GLN A 1 263 ? -6.929 19.633 34.967 1.00 92.06 263 GLN A C 1
ATOM 2007 O O . GLN A 1 263 ? -7.275 20.609 34.306 1.00 92.06 263 GLN A O 1
ATOM 2012 N N . LEU A 1 264 ? -5.946 18.825 34.564 1.00 91.81 264 LEU A N 1
ATOM 2013 C CA . LEU A 1 264 ? -5.236 19.028 33.299 1.00 91.81 264 LEU A CA 1
ATOM 2014 C C . LEU A 1 264 ? -6.165 18.847 32.087 1.00 91.81 264 LEU A C 1
ATOM 2016 O O . LEU A 1 264 ? -6.070 19.608 31.129 1.00 91.81 264 LEU A O 1
ATOM 2020 N N . GLN A 1 265 ? -7.110 17.900 32.124 1.00 93.19 265 GLN A N 1
ATOM 2021 C CA . GLN A 1 265 ? -8.133 17.774 31.077 1.00 93.19 265 GLN A CA 1
ATOM 2022 C C . GLN A 1 265 ? -8.973 19.052 30.942 1.00 93.19 265 GLN A C 1
ATOM 2024 O O . GLN A 1 265 ? -9.229 19.476 29.819 1.00 93.19 265 GLN A O 1
ATOM 2029 N N . ILE A 1 266 ? -9.361 19.682 32.060 1.00 91.62 266 ILE A N 1
ATOM 2030 C CA . ILE A 1 266 ? -10.070 20.975 32.060 1.00 91.62 266 ILE A CA 1
ATOM 2031 C C . ILE A 1 266 ? -9.193 22.063 31.441 1.00 91.62 266 ILE A C 1
ATOM 2033 O O . ILE A 1 266 ? -9.656 22.781 30.560 1.00 91.62 266 ILE A O 1
ATOM 2037 N N . TYR A 1 267 ? -7.934 22.157 31.873 1.00 91.81 267 TYR A N 1
ATOM 2038 C CA . TYR A 1 267 ? -6.986 23.163 31.393 1.00 91.81 267 TYR A CA 1
ATOM 2039 C C . TYR A 1 267 ? -6.748 23.086 29.877 1.00 91.81 267 TYR A C 1
ATOM 2041 O O . TYR A 1 267 ? -6.669 24.112 29.212 1.00 91.81 267 TYR A O 1
ATOM 2049 N N . HIS A 1 268 ? -6.672 21.876 29.318 1.00 89.44 268 HIS A N 1
ATOM 2050 C CA . HIS A 1 268 ? -6.497 21.655 27.879 1.00 89.44 268 HIS A CA 1
ATOM 2051 C C . HIS A 1 268 ? -7.814 21.603 27.087 1.00 89.44 268 HIS A C 1
ATOM 2053 O O . HIS A 1 268 ? -7.794 21.204 25.923 1.00 89.44 268 HIS A O 1
ATOM 2059 N N . GLU A 1 269 ? -8.954 21.932 27.704 1.00 90.12 269 GLU A N 1
ATOM 2060 C CA . GLU A 1 269 ? -10.286 21.879 27.080 1.00 90.12 269 GLU A CA 1
ATOM 2061 C C . GLU A 1 269 ? -10.645 20.491 26.499 1.00 90.12 269 GLU A C 1
ATOM 2063 O O . GLU A 1 269 ? -11.442 20.343 25.568 1.00 90.12 269 GLU A O 1
ATOM 2068 N N . VAL A 1 270 ? -10.082 19.423 27.072 1.00 88.44 270 VAL A N 1
ATOM 2069 C CA . VAL A 1 270 ? -10.359 18.039 26.674 1.00 88.44 270 VAL A CA 1
ATOM 2070 C C . VAL A 1 270 ? -11.529 17.500 27.493 1.00 88.44 270 VAL A C 1
ATOM 2072 O O . VAL A 1 270 ? -11.556 17.590 28.720 1.00 88.44 270 VAL A O 1
ATOM 2075 N N . LYS A 1 271 ? -12.499 16.853 26.829 1.00 88.19 271 LYS A N 1
ATOM 2076 C CA . LYS A 1 271 ? -13.628 16.197 27.512 1.00 88.19 271 LYS A CA 1
ATOM 2077 C C . LYS A 1 271 ? -13.125 15.253 28.612 1.00 88.19 271 LYS A C 1
ATOM 2079 O O . LYS A 1 271 ? -12.449 14.265 28.308 1.00 88.19 271 LYS A O 1
ATOM 2084 N N . GLN A 1 272 ? -13.547 15.511 29.850 1.00 86.75 272 GLN A N 1
ATOM 2085 C CA . GLN A 1 272 ? -13.161 14.741 31.033 1.00 86.75 272 GLN A CA 1
ATOM 2086 C C . GLN A 1 272 ? -13.585 13.283 30.913 1.00 86.75 272 GLN A C 1
ATOM 2088 O O . GLN A 1 272 ? -14.759 12.948 30.747 1.00 86.75 272 GLN A O 1
ATOM 2093 N N . ASN A 1 273 ? -12.600 12.401 30.949 1.00 84.81 273 ASN A N 1
ATOM 2094 C CA . ASN A 1 273 ? -12.760 11.035 30.495 1.00 84.81 273 ASN A CA 1
ATOM 2095 C C . ASN A 1 273 ? -11.686 10.158 31.141 1.00 84.81 273 ASN A C 1
ATOM 2097 O O . ASN A 1 273 ? -10.498 10.439 30.998 1.00 84.81 273 ASN A O 1
ATOM 2101 N N . LYS A 1 274 ? -12.081 9.055 31.788 1.00 86.88 274 LYS A N 1
ATOM 2102 C CA . LYS A 1 274 ? -11.120 8.077 32.324 1.00 86.88 274 LYS A CA 1
ATOM 2103 C C . LYS A 1 274 ? -10.366 7.368 31.193 1.00 86.88 274 LYS A C 1
ATOM 2105 O O . LYS A 1 274 ? -10.980 7.004 30.186 1.00 86.88 274 LYS A O 1
ATOM 2110 N N . ILE A 1 275 ? -9.069 7.116 31.377 1.00 89.00 275 ILE A N 1
ATOM 2111 C CA . ILE A 1 275 ? -8.300 6.236 30.485 1.00 89.00 275 ILE A CA 1
ATOM 2112 C C . ILE A 1 275 ? -8.880 4.819 30.564 1.00 89.00 275 ILE A C 1
ATOM 2114 O O . ILE A 1 275 ? -9.252 4.339 31.633 1.00 89.00 275 ILE A O 1
ATOM 2118 N N . LEU A 1 276 ? -9.017 4.168 29.410 1.00 89.81 276 LEU A N 1
ATOM 2119 C CA . LEU A 1 276 ? -9.585 2.826 29.313 1.00 89.81 276 LEU A CA 1
ATOM 2120 C C . LEU A 1 276 ? -8.499 1.770 29.514 1.00 89.81 276 LEU A C 1
ATOM 2122 O O . LEU A 1 276 ? -7.417 1.879 28.938 1.00 89.81 276 LEU A O 1
ATOM 2126 N N . LYS A 1 277 ? -8.819 0.717 30.272 1.00 89.69 277 LYS A N 1
ATOM 2127 C CA . LYS A 1 277 ? -7.944 -0.445 30.429 1.00 89.69 277 LYS A CA 1
ATOM 2128 C C . LYS A 1 277 ? -7.863 -1.222 29.118 1.00 89.69 277 LYS A C 1
ATOM 2130 O O . LYS A 1 277 ? -8.880 -1.734 28.643 1.00 89.69 277 LYS A O 1
ATOM 2135 N N . HIS A 1 278 ? -6.655 -1.348 28.580 1.00 88.06 278 HIS A N 1
ATOM 2136 C CA . HIS A 1 278 ? -6.397 -2.265 27.481 1.00 88.06 278 HIS A CA 1
ATOM 2137 C C . HIS A 1 278 ? -6.315 -3.711 27.998 1.00 88.06 278 HIS A C 1
ATOM 2139 O O . HIS A 1 278 ? -5.675 -3.981 29.017 1.00 88.06 278 HIS A O 1
ATOM 2145 N N . VAL A 1 279 ? -6.996 -4.635 27.319 1.00 80.69 279 VAL A N 1
ATOM 2146 C CA . VAL A 1 279 ? -6.948 -6.076 27.590 1.00 80.69 279 VAL A CA 1
ATOM 2147 C C . VAL A 1 279 ? -6.579 -6.788 26.297 1.00 80.69 279 VAL A C 1
ATOM 2149 O O . VAL A 1 279 ? -7.373 -6.808 25.359 1.00 80.69 279 VAL A O 1
ATOM 2152 N N . THR A 1 280 ? -5.399 -7.402 26.278 1.00 68.75 280 THR A N 1
ATOM 2153 C CA . THR A 1 280 ? -4.819 -8.064 25.098 1.00 68.75 280 THR A CA 1
ATOM 2154 C C . THR A 1 280 ? -5.670 -9.220 24.574 1.00 68.75 280 THR A C 1
ATOM 2156 O O . THR A 1 280 ? -5.665 -9.505 23.386 1.00 68.75 280 THR A O 1
ATOM 2159 N N . THR A 1 281 ? -6.464 -9.859 25.437 1.00 66.12 281 THR A N 1
ATOM 2160 C CA . THR A 1 281 ? -7.363 -10.964 25.065 1.00 66.12 281 THR A CA 1
ATOM 2161 C C . THR A 1 281 ? -8.731 -10.512 24.547 1.00 66.12 281 THR A C 1
ATOM 2163 O O . THR A 1 281 ? -9.552 -11.351 24.184 1.00 66.12 281 THR A O 1
ATOM 2166 N N . ARG A 1 282 ? -9.024 -9.203 24.519 1.00 72.62 282 ARG A N 1
ATOM 2167 C CA . ARG A 1 282 ? -10.312 -8.668 24.048 1.00 72.62 282 ARG A CA 1
ATOM 2168 C C . ARG A 1 282 ? -10.136 -7.913 22.740 1.00 72.62 282 ARG A C 1
ATOM 2170 O O . ARG A 1 282 ? -9.584 -6.815 22.726 1.00 72.62 282 ARG A O 1
ATOM 2177 N N . TRP A 1 283 ? -10.724 -8.452 21.674 1.00 69.12 283 TRP A N 1
ATOM 2178 C CA . TRP A 1 283 ? -10.459 -8.029 20.295 1.00 69.12 283 TRP A CA 1
ATOM 2179 C C . TRP A 1 283 ? -10.698 -6.533 20.040 1.00 69.12 283 TRP A C 1
ATOM 2181 O O . TRP A 1 283 ? -9.887 -5.897 19.385 1.00 69.12 283 TRP A O 1
ATOM 2191 N N . LEU A 1 284 ? -11.750 -5.958 20.638 1.00 78.56 284 LEU A N 1
ATOM 2192 C CA . LEU A 1 284 ? -12.162 -4.555 20.450 1.00 78.56 284 LEU A CA 1
ATOM 2193 C C . LEU A 1 284 ? -11.524 -3.575 21.453 1.00 78.56 284 LEU A C 1
ATOM 2195 O O . LEU A 1 284 ? -11.890 -2.398 21.512 1.00 78.56 284 LEU A O 1
ATOM 2199 N N . SER A 1 285 ? -10.657 -4.053 22.352 1.00 83.94 285 SER A N 1
ATOM 2200 C CA . SER A 1 285 ? -10.123 -3.215 23.430 1.00 83.94 285 SER A CA 1
ATOM 2201 C C . SER A 1 285 ? -9.133 -2.180 22.904 1.00 83.94 285 SER A C 1
ATOM 2203 O O . SER A 1 285 ? -9.178 -1.030 23.339 1.00 83.94 285 SER A O 1
ATOM 2205 N N . LEU A 1 286 ? -8.272 -2.571 21.962 1.00 83.50 286 LEU A N 1
ATOM 2206 C CA . LEU A 1 286 ? -7.195 -1.722 21.460 1.00 83.50 286 LEU A CA 1
ATOM 2207 C C . LEU A 1 286 ? -7.746 -0.480 20.738 1.00 83.50 286 LEU A C 1
ATOM 2209 O O . LEU A 1 286 ? -7.467 0.639 21.172 1.00 83.50 286 LEU A O 1
ATOM 2213 N N . LYS A 1 287 ? -8.636 -0.648 19.744 1.00 83.88 287 LYS A N 1
ATOM 2214 C CA . LYS A 1 287 ? -9.280 0.475 19.029 1.00 83.88 287 LYS A CA 1
ATOM 2215 C C . LYS A 1 287 ? -10.068 1.398 19.957 1.00 83.88 287 LYS A C 1
ATOM 2217 O O . LYS A 1 287 ? -10.143 2.590 19.704 1.00 83.88 287 LYS A O 1
ATOM 2222 N N . LYS A 1 288 ? -10.660 0.894 21.046 1.00 86.81 288 LYS A N 1
ATOM 2223 C CA . LYS A 1 288 ? -11.368 1.752 22.017 1.00 86.81 288 LYS A CA 1
ATOM 2224 C C . LYS A 1 288 ? -10.404 2.604 22.845 1.00 86.81 288 LYS A C 1
ATOM 2226 O O . LYS A 1 288 ? -10.716 3.754 23.157 1.00 86.81 288 LYS A O 1
ATOM 2231 N N . CYS A 1 289 ? -9.249 2.054 23.212 1.00 90.56 289 CYS A N 1
ATOM 2232 C CA . CYS A 1 289 ? -8.252 2.740 24.028 1.00 90.56 289 CYS A CA 1
ATOM 2233 C C . CYS A 1 289 ? -7.495 3.823 23.246 1.00 90.56 289 CYS A C 1
ATOM 2235 O O . CYS A 1 289 ? -7.314 4.923 23.772 1.00 90.56 289 CYS A O 1
ATOM 2237 N N . LEU A 1 290 ? -7.093 3.546 22.000 1.00 90.12 290 LEU A N 1
ATOM 2238 C CA . LEU A 1 290 ? -6.194 4.417 21.231 1.00 90.12 290 LEU A CA 1
ATOM 2239 C C . LEU A 1 290 ? -6.732 5.847 20.993 1.00 90.12 290 LEU A C 1
ATOM 2241 O O . LEU A 1 290 ? -6.012 6.788 21.323 1.00 90.12 290 LEU A O 1
ATOM 2245 N N . PRO A 1 291 ? -7.984 6.083 20.537 1.00 89.44 291 PRO A N 1
ATOM 2246 C CA . PRO A 1 291 ? -8.507 7.438 20.341 1.00 89.44 291 PRO A CA 1
ATOM 2247 C C . PRO A 1 291 ? -8.578 8.227 21.645 1.00 89.44 291 PRO A C 1
ATOM 2249 O O . PRO A 1 291 ? -8.397 9.443 21.663 1.00 89.44 291 PRO A O 1
ATOM 2252 N N . ARG A 1 292 ? -8.853 7.542 22.762 1.00 90.31 292 ARG A N 1
ATOM 2253 C CA . ARG A 1 292 ? -8.935 8.182 24.076 1.00 90.31 292 ARG A CA 1
ATOM 2254 C C . ARG A 1 292 ? -7.556 8.533 24.611 1.00 90.31 292 ARG A C 1
ATOM 2256 O O . ARG A 1 292 ? -7.405 9.598 25.201 1.00 90.31 292 ARG A O 1
ATOM 2263 N N . PHE A 1 293 ? -6.575 7.670 24.379 1.00 92.25 293 PHE A N 1
ATOM 2264 C CA . PHE A 1 293 ? -5.175 7.948 24.666 1.00 92.25 293 PHE A CA 1
ATOM 2265 C C . PHE A 1 293 ? -4.679 9.144 23.842 1.00 92.25 293 PHE A C 1
ATOM 2267 O O . PHE A 1 293 ? -4.170 10.106 24.407 1.00 92.25 293 PHE A O 1
ATOM 2274 N N . LEU A 1 294 ? -4.950 9.148 22.533 1.00 91.06 294 LEU A N 1
ATOM 2275 C CA . LEU A 1 294 ? -4.544 10.212 21.614 1.00 91.06 294 LEU A CA 1
ATOM 2276 C C . LEU A 1 294 ? -5.173 11.573 21.959 1.00 91.06 294 LEU A C 1
ATOM 2278 O O . LEU A 1 294 ? -4.471 12.580 21.987 1.00 91.06 294 LEU A O 1
ATOM 2282 N N . LYS A 1 295 ? -6.470 11.612 22.297 1.00 91.19 295 LYS A N 1
ATOM 2283 C CA . LYS A 1 295 ? -7.151 12.842 22.756 1.00 91.19 295 LYS A CA 1
ATOM 2284 C C . LYS A 1 295 ? -6.546 13.434 24.029 1.00 91.19 295 LYS A C 1
ATOM 2286 O O . LYS A 1 295 ? -6.676 14.626 24.258 1.00 91.19 295 LYS A O 1
ATOM 2291 N N . ASN A 1 296 ? -5.915 12.604 24.854 1.00 92.44 296 ASN A N 1
ATOM 2292 C CA . ASN A 1 296 ? -5.264 13.025 26.090 1.00 92.44 296 ASN A CA 1
ATOM 2293 C C . ASN A 1 296 ? -3.748 13.171 25.934 1.00 92.44 296 ASN A C 1
ATOM 2295 O O . ASN A 1 296 ? -3.059 13.274 26.938 1.00 92.44 296 ASN A O 1
ATOM 2299 N N . TRP A 1 297 ? -3.204 13.175 24.714 1.00 92.12 297 TRP A N 1
ATOM 2300 C CA . TRP A 1 297 ? -1.755 13.172 24.513 1.00 92.12 297 TRP A CA 1
ATOM 2301 C C . TRP A 1 297 ? -1.055 14.354 25.195 1.00 92.12 297 TRP A C 1
ATOM 2303 O O . TRP A 1 297 ? -0.120 14.150 25.961 1.00 92.12 297 TRP A O 1
ATOM 2313 N N . THR A 1 298 ? -1.539 15.577 24.966 1.00 90.94 298 THR A N 1
ATOM 2314 C CA . THR A 1 298 ? -0.992 16.807 25.569 1.00 90.94 298 THR A CA 1
ATOM 2315 C C . THR A 1 298 ? -1.171 16.822 27.087 1.00 90.94 298 THR A C 1
ATOM 2317 O O . THR A 1 298 ? -0.232 17.110 27.822 1.00 90.94 298 THR A O 1
ATOM 2320 N N . VAL A 1 299 ? -2.343 16.390 27.561 1.00 93.44 299 VAL A N 1
ATOM 2321 C CA . VAL A 1 299 ? -2.648 16.212 28.990 1.00 93.44 299 VAL A CA 1
ATOM 2322 C C . VAL A 1 299 ? -1.649 15.250 29.648 1.00 93.44 299 VAL A C 1
ATOM 2324 O O . VAL A 1 299 ? -1.177 15.496 30.754 1.00 93.44 299 VAL A O 1
ATOM 2327 N N . LEU A 1 300 ? -1.315 14.145 28.976 1.00 93.38 300 LEU A N 1
ATOM 2328 C CA . LEU A 1 300 ? -0.368 13.144 29.466 1.00 93.38 300 LEU A CA 1
ATOM 2329 C C . LEU A 1 300 ? 1.077 13.653 29.433 1.00 93.38 300 LEU A C 1
ATOM 2331 O O . LEU A 1 300 ? 1.837 13.340 30.346 1.00 93.38 300 LEU A O 1
ATOM 2335 N N . GLU A 1 301 ? 1.461 14.446 28.431 1.00 92.62 301 GLU A N 1
ATOM 2336 C CA . GLU A 1 301 ? 2.772 15.105 28.397 1.00 92.62 301 GLU A CA 1
ATOM 2337 C C . GLU A 1 301 ? 2.955 16.035 29.597 1.00 92.62 301 GLU A C 1
ATOM 2339 O O . GLU A 1 301 ? 3.986 15.968 30.271 1.00 92.62 301 GLU A O 1
ATOM 2344 N N . ASP A 1 302 ? 1.954 16.861 29.898 1.00 90.75 302 ASP A N 1
ATOM 2345 C CA . ASP A 1 302 ? 2.018 17.812 31.007 1.00 90.75 302 ASP A CA 1
ATOM 2346 C C . ASP A 1 302 ? 1.888 17.122 32.369 1.00 90.75 302 ASP A C 1
ATOM 2348 O O . ASP A 1 302 ? 2.619 17.471 33.298 1.00 90.75 302 ASP A O 1
ATOM 2352 N N . LEU A 1 303 ? 1.090 16.053 32.469 1.00 90.62 303 LEU A N 1
ATOM 2353 C CA . LEU A 1 303 ? 1.065 15.185 33.649 1.00 90.62 303 LEU A CA 1
ATOM 2354 C C . LEU A 1 303 ? 2.449 14.577 33.915 1.00 90.62 303 LEU A C 1
ATOM 2356 O O . LEU A 1 303 ? 2.951 14.637 35.036 1.00 90.62 303 LEU A O 1
ATOM 2360 N N . VAL A 1 304 ? 3.093 14.008 32.892 1.00 90.31 304 VAL A N 1
ATOM 2361 C CA . VAL A 1 304 ? 4.424 13.406 33.035 1.00 90.31 304 VAL A CA 1
ATOM 2362 C C . VAL A 1 304 ? 5.455 14.465 33.428 1.00 90.31 304 VAL A C 1
ATOM 2364 O O . VAL A 1 304 ? 6.265 14.205 34.316 1.00 90.31 304 VAL A O 1
ATOM 2367 N N . LYS A 1 305 ? 5.416 15.668 32.838 1.00 87.50 305 LYS A N 1
ATOM 2368 C CA . LYS A 1 305 ? 6.293 16.786 33.236 1.00 87.50 305 LYS A CA 1
ATOM 2369 C C . LYS A 1 305 ? 6.085 17.193 34.697 1.00 87.50 305 LYS A C 1
ATOM 2371 O O . LYS A 1 305 ? 7.074 17.398 35.393 1.00 87.50 305 LYS A O 1
ATOM 2376 N N . ALA A 1 306 ? 4.838 17.283 35.158 1.00 85.88 306 ALA A N 1
ATOM 2377 C CA . ALA A 1 306 ? 4.506 17.682 36.527 1.00 85.88 306 ALA A CA 1
ATOM 2378 C C . ALA A 1 306 ? 4.898 16.624 37.575 1.00 85.88 306 ALA A C 1
ATOM 2380 O O . ALA A 1 306 ? 5.221 16.957 38.716 1.00 85.88 306 ALA A O 1
ATOM 2381 N N . GLU A 1 307 ? 4.869 15.345 37.201 1.00 83.94 307 GLU A N 1
ATOM 2382 C CA . GLU A 1 307 ? 5.184 14.222 38.091 1.00 83.94 307 GLU A CA 1
ATOM 2383 C C . GLU A 1 307 ? 6.679 13.854 38.106 1.00 83.94 307 GLU A C 1
ATOM 2385 O O . GLU A 1 307 ? 7.167 13.249 39.068 1.00 83.94 307 GLU A O 1
ATOM 2390 N N . LEU A 1 308 ? 7.436 14.235 37.071 1.00 79.19 308 LEU A N 1
ATOM 2391 C CA . LEU A 1 308 ? 8.882 14.027 37.001 1.00 79.19 308 LEU A CA 1
ATOM 2392 C C . LEU A 1 308 ? 9.602 14.823 38.102 1.00 79.19 308 LEU A C 1
ATOM 2394 O O . LEU A 1 308 ? 9.618 16.048 38.103 1.00 79.19 308 LEU A O 1
ATOM 2398 N N . GLY A 1 309 ? 10.240 14.105 39.033 1.00 69.38 309 GLY A N 1
ATOM 2399 C CA . GLY A 1 309 ? 10.989 14.686 40.157 1.00 69.38 309 GLY A CA 1
ATOM 2400 C C . GLY A 1 309 ? 10.307 14.540 41.521 1.00 69.38 309 GLY A C 1
ATOM 2401 O O . GLY A 1 309 ? 10.949 14.772 42.547 1.00 69.38 309 GLY A O 1
ATOM 2402 N N . LYS A 1 310 ? 9.047 14.084 41.573 1.00 78.56 310 LYS A N 1
ATOM 2403 C CA . LYS A 1 310 ? 8.378 13.733 42.838 1.00 78.56 310 LYS A CA 1
ATOM 2404 C C . LYS A 1 310 ? 8.922 12.404 43.389 1.00 78.56 310 LYS A C 1
ATOM 2406 O O . LYS A 1 310 ? 9.195 11.468 42.637 1.00 78.56 310 LYS A O 1
ATOM 2411 N N . LYS A 1 311 ? 9.074 12.287 44.719 1.00 65.12 311 LYS A N 1
ATOM 2412 C CA . LYS A 1 311 ? 9.513 11.034 45.371 1.00 65.12 311 LYS A CA 1
ATOM 2413 C C . LYS A 1 311 ? 8.466 9.929 45.161 1.00 65.12 311 LYS A C 1
ATOM 2415 O O . LYS A 1 311 ? 7.345 10.025 45.656 1.00 65.12 311 LYS A O 1
ATOM 2420 N N . GLY A 1 312 ? 8.850 8.863 44.457 1.00 67.38 312 GLY A N 1
ATOM 2421 C CA . GLY A 1 312 ? 8.009 7.706 44.136 1.00 67.38 312 GLY A CA 1
ATOM 2422 C C . GLY A 1 312 ? 8.698 6.366 44.421 1.00 67.38 312 GLY A C 1
ATOM 2423 O O . GLY A 1 312 ? 9.854 6.320 44.825 1.00 67.38 312 GLY A O 1
ATOM 2424 N N . SER A 1 313 ? 7.979 5.254 44.230 1.00 68.38 313 SER A N 1
ATOM 2425 C CA . SER A 1 313 ? 8.579 3.910 44.282 1.00 68.38 313 SER A CA 1
ATOM 2426 C C . SER A 1 313 ? 9.328 3.637 42.978 1.00 68.38 313 SER A C 1
ATOM 2428 O O . SER A 1 313 ? 8.948 4.180 41.944 1.00 68.38 313 SER A O 1
ATOM 2430 N N . ALA A 1 314 ? 10.340 2.764 43.007 1.00 68.75 314 ALA A N 1
ATOM 2431 C CA . ALA A 1 314 ? 11.160 2.443 41.832 1.00 68.75 314 ALA A CA 1
ATOM 2432 C C . ALA A 1 314 ? 10.316 2.079 40.593 1.00 68.75 314 ALA A C 1
ATOM 2434 O O . ALA A 1 314 ? 10.492 2.671 39.532 1.00 68.75 314 ALA A O 1
ATOM 2435 N N . PHE A 1 315 ? 9.310 1.215 40.769 1.00 67.38 315 PHE A N 1
ATOM 2436 C CA . PHE A 1 315 ? 8.359 0.837 39.716 1.00 67.38 315 PHE A CA 1
ATOM 2437 C C . PHE A 1 315 ? 7.580 2.033 39.133 1.00 67.38 315 PHE A C 1
ATOM 2439 O O . PHE A 1 315 ? 7.353 2.112 37.927 1.00 67.38 315 PHE A O 1
ATOM 2446 N N . ARG A 1 316 ? 7.181 2.999 39.975 1.00 74.44 316 ARG A N 1
ATOM 2447 C CA . ARG A 1 316 ? 6.463 4.209 39.532 1.00 74.44 316 ARG A CA 1
ATOM 2448 C C . ARG A 1 316 ? 7.362 5.121 38.706 1.00 74.44 316 ARG A C 1
ATOM 2450 O O . ARG A 1 316 ? 6.916 5.648 37.691 1.00 74.44 316 ARG A O 1
ATOM 2457 N N . THR A 1 317 ? 8.607 5.293 39.140 1.00 77.69 317 THR A N 1
ATOM 2458 C CA . THR A 1 317 ? 9.603 6.085 38.416 1.00 77.69 317 THR A CA 1
ATOM 2459 C C . THR A 1 317 ? 9.887 5.471 37.048 1.00 77.69 317 THR A C 1
ATOM 2461 O O . THR A 1 317 ? 9.919 6.187 36.053 1.00 77.69 317 THR A O 1
ATOM 2464 N N . GLU A 1 318 ? 10.012 4.147 36.971 1.00 83.00 318 GLU A N 1
ATOM 2465 C CA . GLU A 1 318 ? 10.243 3.437 35.712 1.00 83.00 318 GLU A CA 1
ATOM 2466 C C . GLU A 1 318 ? 9.064 3.578 34.735 1.00 83.00 318 GLU A C 1
ATOM 2468 O O . GLU A 1 318 ? 9.264 3.921 33.571 1.00 83.00 318 GLU A O 1
ATOM 2473 N N . CYS A 1 319 ? 7.828 3.409 35.218 1.00 86.06 319 CYS A N 1
ATOM 2474 C CA . CYS A 1 319 ? 6.614 3.620 34.425 1.00 86.06 319 CYS A CA 1
ATOM 2475 C C . CYS A 1 319 ? 6.538 5.049 33.854 1.00 86.06 319 CYS A C 1
ATOM 2477 O O . CYS A 1 319 ? 6.284 5.229 32.664 1.00 86.06 319 CYS A O 1
ATOM 2479 N N . LEU A 1 320 ? 6.812 6.072 34.674 1.00 86.81 320 LEU A N 1
ATOM 2480 C CA . LEU A 1 320 ? 6.850 7.474 34.231 1.00 86.81 320 LEU A CA 1
ATOM 2481 C C . LEU A 1 320 ? 7.935 7.733 33.184 1.00 86.81 320 LEU A C 1
ATOM 2483 O O . LEU A 1 320 ? 7.705 8.476 32.231 1.00 86.81 320 LEU A O 1
ATOM 2487 N N . LEU A 1 321 ? 9.113 7.125 33.341 1.00 86.88 321 LEU A N 1
ATOM 2488 C CA . LEU A 1 321 ? 10.198 7.236 32.366 1.00 86.88 321 LEU A CA 1
ATOM 2489 C C . LEU A 1 321 ? 9.822 6.589 31.030 1.00 86.88 321 LEU A C 1
ATOM 2491 O O . LEU A 1 321 ? 10.087 7.185 29.985 1.00 86.88 321 LEU A O 1
ATOM 2495 N N . ARG A 1 322 ? 9.159 5.425 31.045 1.00 90.19 322 ARG A N 1
ATOM 2496 C CA . ARG A 1 322 ? 8.631 4.800 29.822 1.00 90.19 322 ARG A CA 1
ATOM 2497 C C . ARG A 1 322 ? 7.595 5.694 29.148 1.00 90.19 322 ARG A C 1
ATOM 2499 O O . ARG A 1 322 ? 7.739 5.969 27.959 1.00 90.19 322 ARG A O 1
ATOM 2506 N N . MET A 1 323 ? 6.629 6.225 29.902 1.00 91.69 323 MET A N 1
ATOM 2507 C CA . MET A 1 323 ? 5.637 7.174 29.376 1.00 91.69 323 MET A CA 1
ATOM 2508 C C . MET A 1 323 ? 6.301 8.414 28.766 1.00 91.69 323 MET A C 1
ATOM 2510 O O . MET A 1 323 ? 5.984 8.792 27.641 1.00 91.69 323 MET A O 1
ATOM 2514 N N . ARG A 1 324 ? 7.287 9.009 29.448 1.00 90.50 324 ARG A N 1
ATOM 2515 C CA . ARG A 1 324 ? 8.059 10.153 28.935 1.00 90.50 324 ARG A CA 1
ATOM 2516 C C . ARG A 1 324 ? 8.768 9.823 27.623 1.00 90.50 324 ARG A C 1
ATOM 2518 O O . ARG A 1 324 ? 8.690 10.596 26.671 1.00 90.50 324 ARG A O 1
ATOM 2525 N N . ASN A 1 325 ? 9.484 8.702 27.582 1.00 90.25 325 ASN A N 1
ATOM 2526 C CA . ASN A 1 325 ? 10.248 8.282 26.408 1.00 90.25 325 ASN A CA 1
ATOM 2527 C C . ASN A 1 325 ? 9.336 7.941 25.228 1.00 90.25 325 ASN A C 1
ATOM 2529 O O . ASN A 1 325 ? 9.738 8.121 24.082 1.00 90.25 325 ASN A O 1
ATOM 2533 N N . PHE A 1 326 ? 8.110 7.495 25.503 1.00 93.25 326 PHE A N 1
ATOM 2534 C CA . PHE A 1 326 ? 7.114 7.233 24.477 1.00 93.25 326 PHE A CA 1
ATOM 2535 C C . PHE A 1 326 ? 6.450 8.510 23.954 1.00 93.25 326 PHE A C 1
ATOM 2537 O O . PHE A 1 326 ? 6.283 8.638 22.746 1.00 93.25 326 PHE A O 1
ATOM 2544 N N . LEU A 1 327 ? 6.087 9.451 24.829 1.00 92.25 327 LEU A N 1
ATOM 2545 C CA . LEU A 1 327 ? 5.375 10.676 24.441 1.00 92.25 327 LEU A CA 1
ATOM 2546 C C . LEU A 1 327 ? 6.292 11.725 23.788 1.00 92.25 327 LEU A C 1
ATOM 2548 O O . LEU A 1 327 ? 5.827 12.523 22.986 1.00 92.25 327 LEU A O 1
ATOM 2552 N N . LYS A 1 328 ? 7.599 11.716 24.092 1.00 87.00 328 LYS A N 1
ATOM 2553 C CA . LYS A 1 328 ? 8.559 12.724 23.606 1.00 87.00 328 LYS A CA 1
ATOM 2554 C C . LYS A 1 328 ? 8.754 12.739 22.073 1.00 87.00 328 LYS A C 1
ATOM 2556 O O . LYS A 1 328 ? 8.808 13.836 21.517 1.00 87.00 328 LYS A O 1
ATOM 2561 N N . PRO A 1 329 ? 8.930 11.604 21.367 1.00 86.25 329 PRO A N 1
ATOM 2562 C CA . PRO A 1 329 ? 9.118 11.611 19.918 1.00 86.25 329 PRO A CA 1
ATOM 2563 C C . PRO A 1 329 ? 7.789 11.836 19.194 1.00 86.25 329 PRO A C 1
ATOM 2565 O O . PRO A 1 329 ? 6.856 11.043 19.337 1.00 86.25 329 PRO A O 1
ATOM 2568 N N . ALA A 1 330 ? 7.723 12.856 18.334 1.00 79.69 330 ALA A N 1
ATOM 2569 C CA . ALA A 1 330 ? 6.542 13.113 17.504 1.00 79.69 330 ALA A CA 1
ATOM 2570 C C . ALA A 1 330 ? 6.186 11.913 16.600 1.00 79.69 330 ALA A C 1
ATOM 2572 O O . ALA A 1 330 ? 5.015 11.693 16.295 1.00 79.69 330 ALA A O 1
ATOM 2573 N N . GLN A 1 331 ? 7.174 11.085 16.231 1.00 81.06 331 GLN A N 1
ATOM 2574 C CA . GLN A 1 331 ? 6.956 9.866 15.447 1.00 81.06 331 GLN A CA 1
ATOM 2575 C C . GLN A 1 331 ? 6.059 8.846 16.163 1.00 81.06 331 GLN A C 1
ATOM 2577 O O . GLN A 1 331 ? 5.250 8.187 15.515 1.00 81.06 331 GLN A O 1
ATOM 2582 N N . ASN A 1 332 ? 6.149 8.725 17.492 1.00 86.06 332 ASN A N 1
ATOM 2583 C CA . ASN A 1 332 ? 5.339 7.759 18.240 1.00 86.06 332 ASN A CA 1
ATOM 2584 C C . ASN A 1 332 ? 3.854 8.106 18.175 1.00 86.06 332 ASN A C 1
ATOM 2586 O O . ASN A 1 332 ? 3.011 7.221 18.049 1.00 86.06 332 ASN A O 1
ATOM 2590 N N . LYS A 1 333 ? 3.546 9.403 18.175 1.00 84.88 333 LYS A N 1
ATOM 2591 C CA . LYS A 1 333 ? 2.192 9.914 17.976 1.00 84.88 333 LYS A CA 1
ATOM 2592 C C . LYS A 1 333 ? 1.627 9.494 16.619 1.00 84.88 333 LYS A C 1
ATOM 2594 O O . LYS A 1 333 ? 0.505 9.001 16.566 1.00 84.88 333 LYS A O 1
ATOM 2599 N N . LEU A 1 334 ? 2.430 9.606 15.556 1.00 77.31 334 LEU A N 1
ATOM 2600 C CA . LEU A 1 334 ? 2.049 9.187 14.201 1.00 77.31 334 LEU A CA 1
ATOM 2601 C C . LEU A 1 334 ? 1.750 7.686 14.129 1.00 77.31 334 LEU A C 1
ATOM 2603 O O . LEU A 1 334 ? 0.751 7.291 13.537 1.00 77.31 334 LEU A O 1
ATOM 2607 N N . TYR A 1 335 ? 2.555 6.844 14.782 1.00 81.56 335 TYR A N 1
ATOM 2608 C CA . TYR A 1 335 ? 2.283 5.405 14.828 1.00 81.56 335 TYR A CA 1
ATOM 2609 C C . TYR A 1 335 ? 0.982 5.073 15.573 1.00 81.56 335 TYR A C 1
ATOM 2611 O O . TYR A 1 335 ? 0.231 4.202 15.140 1.00 81.56 335 TYR A O 1
ATOM 2619 N N . VAL A 1 336 ? 0.680 5.777 16.669 1.00 83.88 336 VAL A N 1
ATOM 2620 C CA . VAL A 1 336 ? -0.593 5.605 17.390 1.00 83.88 336 VAL A CA 1
ATOM 2621 C C . VAL A 1 336 ? -1.777 6.023 16.522 1.00 83.88 336 VAL A C 1
ATOM 2623 O O . VAL A 1 336 ? -2.790 5.328 16.510 1.00 83.88 336 VAL A O 1
ATOM 2626 N N . MET A 1 337 ? -1.655 7.120 15.775 1.00 80.19 337 MET A N 1
ATOM 2627 C CA . MET A 1 337 ? -2.689 7.564 14.835 1.00 80.19 337 MET A CA 1
ATOM 2628 C C . MET A 1 337 ? -2.910 6.563 13.707 1.00 80.19 337 MET A C 1
ATOM 2630 O O . MET A 1 337 ? -4.051 6.208 13.429 1.00 80.19 337 MET A O 1
ATOM 2634 N N . PHE A 1 338 ? -1.824 6.061 13.118 1.00 82.06 338 PHE A N 1
ATOM 2635 C CA . PHE A 1 338 ? -1.881 5.002 12.120 1.00 82.06 338 PHE A CA 1
ATOM 2636 C C . PHE A 1 338 ? -2.624 3.774 12.658 1.00 82.06 338 PHE A C 1
ATOM 2638 O O . PHE A 1 338 ? -3.470 3.226 11.968 1.00 82.06 338 PHE A O 1
ATOM 2645 N N . LEU A 1 339 ? -2.377 3.363 13.907 1.00 82.50 339 LEU A N 1
ATOM 2646 C CA . LEU A 1 339 ? -3.083 2.228 14.508 1.00 82.50 339 LEU A CA 1
ATOM 2647 C C . LEU A 1 339 ? -4.569 2.483 14.775 1.00 82.50 339 LEU A C 1
ATOM 2649 O O . LEU A 1 339 ? -5.362 1.551 14.642 1.00 82.50 339 LEU A O 1
ATOM 2653 N N . VAL A 1 340 ? -4.953 3.701 15.183 1.00 83.50 340 VAL A N 1
ATOM 2654 C CA . VAL A 1 340 ? -6.373 4.068 15.376 1.00 83.50 340 VAL A CA 1
ATOM 2655 C C . VAL A 1 340 ? -7.160 3.767 14.112 1.00 83.50 340 VAL A C 1
ATOM 2657 O O . VAL A 1 340 ? -8.238 3.173 14.175 1.00 83.50 340 VAL A O 1
ATOM 2660 N N . ASP A 1 341 ? -6.579 4.163 12.993 1.00 78.38 341 ASP A N 1
ATOM 2661 C CA . ASP A 1 341 ? -7.145 3.954 11.687 1.00 78.38 341 ASP A CA 1
ATOM 2662 C C . ASP A 1 341 ? -7.028 2.483 11.232 1.00 78.38 341 ASP A C 1
ATOM 2664 O O . ASP A 1 341 ? -8.035 1.812 10.995 1.00 78.38 341 ASP A O 1
ATOM 2668 N N . ALA A 1 342 ? -5.813 1.933 11.185 1.00 79.94 342 ALA A N 1
ATOM 2669 C CA . ALA A 1 342 ? -5.530 0.614 10.619 1.00 79.94 342 ALA A CA 1
ATOM 2670 C C . ALA A 1 342 ? -6.340 -0.524 11.263 1.00 79.94 342 ALA A C 1
ATOM 2672 O O . ALA A 1 342 ? -6.627 -1.528 10.610 1.00 79.94 342 ALA A O 1
ATOM 2673 N N . LEU A 1 343 ? -6.731 -0.384 12.534 1.00 83.00 343 LEU A N 1
ATOM 2674 C CA . LEU A 1 343 ? -7.520 -1.386 13.256 1.00 83.00 343 LEU A CA 1
ATOM 2675 C C . LEU A 1 343 ? -9.015 -1.370 12.911 1.00 83.00 343 LEU A C 1
ATOM 2677 O O . LEU A 1 343 ? -9.733 -2.308 13.259 1.00 83.00 343 LEU A O 1
ATOM 2681 N N . GLU A 1 344 ? -9.522 -0.343 12.234 1.00 82.94 344 GLU A N 1
ATOM 2682 C CA . GLU A 1 344 ? -10.955 -0.202 12.001 1.00 82.94 344 GLU A CA 1
ATOM 2683 C C . GLU A 1 344 ? -11.633 -1.340 11.222 1.00 82.94 344 GLU A C 1
ATOM 2685 O O . GLU A 1 344 ? -12.706 -1.753 11.668 1.00 82.94 344 GLU A O 1
ATOM 2690 N N . PRO A 1 345 ? -11.079 -1.893 10.129 1.00 80.94 345 PRO A N 1
ATOM 2691 C CA . PRO A 1 345 ? -11.716 -2.991 9.405 1.00 80.94 345 PRO A CA 1
ATOM 2692 C C . PRO A 1 345 ? -11.806 -4.242 10.257 1.00 80.94 345 PRO A C 1
ATOM 2694 O O . PRO A 1 345 ? -12.825 -4.932 10.243 1.00 80.94 345 PRO A O 1
ATOM 2697 N N . PHE A 1 346 ? -10.732 -4.521 10.998 1.00 84.19 346 PHE A N 1
ATOM 2698 C CA . PHE A 1 346 ? -10.628 -5.673 11.881 1.00 84.19 346 PHE A CA 1
ATOM 2699 C C . PHE A 1 346 ? -11.713 -5.595 12.953 1.00 84.19 346 PHE A C 1
ATOM 2701 O O . PHE A 1 346 ? -12.451 -6.556 13.167 1.00 84.19 346 PHE A O 1
ATOM 2708 N N . ASP A 1 347 ? -11.879 -4.422 13.560 1.00 82.50 347 ASP A N 1
ATOM 2709 C CA . ASP A 1 347 ? -12.909 -4.181 14.564 1.00 82.50 347 ASP A CA 1
ATOM 2710 C C . ASP A 1 347 ? -14.321 -4.165 13.980 1.00 82.50 347 ASP A C 1
ATOM 2712 O O . ASP A 1 347 ? -15.229 -4.720 14.593 1.00 82.50 347 ASP A O 1
ATOM 2716 N N . TYR A 1 348 ? -14.526 -3.584 12.796 1.00 84.00 348 TYR A N 1
ATOM 2717 C CA . TYR A 1 348 ? -15.822 -3.606 12.115 1.00 84.00 348 TYR A CA 1
ATOM 2718 C C . TYR A 1 348 ? -16.264 -5.041 11.811 1.00 84.00 348 TYR A C 1
ATOM 2720 O O . TYR A 1 348 ? -17.415 -5.411 12.064 1.00 84.00 348 TYR A O 1
ATOM 2728 N N . PHE A 1 349 ? -15.347 -5.869 11.307 1.00 84.81 349 PHE A N 1
ATOM 2729 C CA . PHE A 1 349 ? -15.591 -7.286 11.065 1.00 84.81 349 PHE A CA 1
ATOM 2730 C C . PHE A 1 349 ? -15.904 -8.030 12.368 1.00 84.81 349 PHE A C 1
ATOM 2732 O O . PHE A 1 349 ? -16.944 -8.682 12.463 1.00 84.81 349 PHE A O 1
ATOM 2739 N N . ASN A 1 350 ? -15.055 -7.877 13.387 1.00 83.88 350 ASN A N 1
ATOM 2740 C CA . ASN A 1 350 ? -15.226 -8.552 14.673 1.00 83.88 350 ASN A CA 1
ATOM 2741 C C . ASN A 1 350 ? -16.525 -8.136 15.377 1.00 83.88 350 ASN A C 1
ATOM 2743 O O . ASN A 1 350 ? -17.238 -8.993 15.888 1.00 83.88 350 ASN A O 1
ATOM 2747 N N . ALA A 1 351 ? -16.879 -6.849 15.365 1.00 83.50 351 ALA A N 1
ATOM 2748 C CA . ALA A 1 351 ? -18.133 -6.356 15.932 1.00 83.50 351 ALA A CA 1
ATOM 2749 C C . ALA A 1 351 ? -19.358 -6.889 15.172 1.00 83.50 351 ALA A C 1
ATOM 2751 O O . ALA A 1 351 ? -20.359 -7.235 15.794 1.00 83.50 351 ALA A O 1
ATOM 2752 N N . SER A 1 352 ? -19.267 -7.015 13.842 1.00 79.25 352 SER A N 1
ATOM 2753 C CA . SER A 1 352 ? -20.351 -7.565 13.012 1.00 79.25 352 SER A CA 1
ATOM 2754 C C . SER A 1 352 ? -20.665 -9.031 13.332 1.00 79.25 352 SER A C 1
ATOM 2756 O O . SER A 1 352 ? -21.784 -9.468 13.088 1.00 79.25 352 SER A O 1
ATOM 2758 N N . LEU A 1 353 ? -19.690 -9.790 13.841 1.00 74.62 353 LEU A N 1
ATOM 2759 C CA . LEU A 1 353 ? -19.843 -11.206 14.196 1.00 74.62 353 LEU A CA 1
ATOM 2760 C C . LEU A 1 353 ? -20.085 -11.441 15.695 1.00 74.62 353 LEU A C 1
ATOM 2762 O O . LEU A 1 353 ? -20.227 -12.585 16.112 1.00 74.62 353 LEU A O 1
ATOM 2766 N N . GLN A 1 354 ? -20.150 -10.374 16.496 1.00 73.38 354 GLN A N 1
ATOM 2767 C CA . GLN A 1 354 ? -20.517 -10.410 17.919 1.00 73.38 354 GLN A CA 1
ATOM 2768 C C . GLN A 1 354 ? -21.989 -10.029 18.158 1.00 73.38 354 GLN A C 1
ATOM 2770 O O . GLN A 1 354 ? -22.365 -9.677 19.275 1.00 73.38 354 GLN A O 1
ATOM 2775 N N . CYS A 1 355 ? -22.829 -10.058 17.122 1.00 70.75 355 CYS A N 1
ATOM 2776 C CA . CYS A 1 355 ? -24.266 -9.863 17.274 1.00 70.75 355 CYS A CA 1
ATOM 2777 C C . CYS A 1 355 ? -24.923 -11.058 17.981 1.00 70.75 355 CYS A C 1
ATOM 2779 O O . CYS A 1 355 ? -24.453 -12.189 17.882 1.00 70.75 355 CYS A O 1
ATOM 2781 N N . GLU A 1 356 ? -26.040 -10.806 18.667 1.00 71.56 356 GLU A N 1
ATOM 2782 C CA . GLU A 1 356 ? -26.816 -11.859 19.342 1.00 71.56 356 GLU A CA 1
ATOM 2783 C C . GLU A 1 356 ? -27.468 -12.839 18.347 1.00 71.56 356 GLU A C 1
ATOM 2785 O O . GLU A 1 356 ? -27.786 -13.972 18.705 1.00 71.56 356 GLU A O 1
ATOM 2790 N N . GLU A 1 357 ? -27.630 -12.430 17.085 1.00 71.44 357 GLU A N 1
ATOM 2791 C CA . GLU A 1 357 ? -28.222 -13.246 16.025 1.00 71.44 357 GLU A CA 1
ATOM 2792 C C . GLU A 1 357 ? -27.165 -14.004 15.191 1.00 71.44 357 GLU A C 1
ATOM 2794 O O . GLU A 1 357 ? -26.093 -13.469 14.899 1.00 71.44 357 GLU A O 1
ATOM 2799 N N . PRO A 1 358 ? -27.447 -15.243 14.740 1.00 69.25 358 PRO A N 1
ATOM 2800 C CA . PRO A 1 358 ? -26.523 -16.019 13.916 1.00 69.25 358 PRO A CA 1
ATOM 2801 C C . PRO A 1 358 ? -26.443 -15.486 12.473 1.00 69.25 358 PRO A C 1
ATOM 2803 O O . PRO A 1 358 ? -27.266 -15.797 11.612 1.00 69.25 358 PRO A O 1
ATOM 2806 N N . MET A 1 359 ? -25.382 -14.736 12.169 1.00 67.81 359 MET A N 1
ATOM 2807 C CA . MET A 1 359 ? -25.172 -14.065 10.874 1.00 67.81 359 MET A CA 1
ATOM 2808 C C . MET A 1 359 ? -24.300 -14.854 9.879 1.00 67.81 359 MET A C 1
ATOM 2810 O O . MET A 1 359 ? -23.526 -14.277 9.113 1.00 67.81 359 MET A O 1
ATOM 2814 N N . VAL A 1 360 ? -24.426 -16.187 9.843 1.00 69.75 360 VAL A N 1
ATOM 2815 C CA . VAL A 1 360 ? -23.579 -17.068 9.001 1.00 69.75 360 VAL A CA 1
ATOM 2816 C C . VAL A 1 360 ? -23.666 -16.710 7.511 1.00 69.75 360 VAL A C 1
ATOM 2818 O O . VAL A 1 360 ? -22.654 -16.695 6.814 1.00 69.75 360 VAL A O 1
ATOM 2821 N N . HIS A 1 361 ? -24.854 -16.334 7.030 1.00 75.38 361 HIS A N 1
ATOM 2822 C CA . HIS A 1 361 ? -25.086 -15.923 5.640 1.00 75.38 361 HIS A CA 1
ATOM 2823 C C . HIS A 1 361 ? -24.307 -14.656 5.233 1.00 75.38 361 HIS A C 1
ATOM 2825 O O . HIS A 1 361 ? -24.033 -14.449 4.052 1.00 75.38 361 HIS A O 1
ATOM 2831 N N . MET A 1 362 ? -23.909 -13.822 6.199 1.00 72.81 362 MET A N 1
ATOM 2832 C CA . MET A 1 362 ? -23.112 -12.615 5.959 1.00 72.81 362 MET A CA 1
ATOM 2833 C C . MET A 1 362 ? -21.611 -12.856 6.101 1.00 72.81 362 MET A C 1
ATOM 2835 O O . MET A 1 362 ? -20.835 -12.027 5.626 1.00 72.81 362 MET A O 1
ATOM 2839 N N . LEU A 1 363 ? -21.192 -13.965 6.722 1.00 70.62 363 LEU A N 1
ATOM 2840 C CA . LEU A 1 363 ? -19.798 -14.233 7.081 1.00 70.62 363 LEU A CA 1
ATOM 2841 C C . LEU A 1 363 ? -18.866 -14.139 5.870 1.00 70.62 363 LEU A C 1
ATOM 2843 O O . LEU A 1 363 ? -17.914 -13.366 5.898 1.00 70.62 363 LEU A O 1
ATOM 2847 N N . SER A 1 364 ? -19.176 -14.861 4.787 1.00 68.81 364 SER A N 1
ATOM 2848 C CA . SER A 1 364 ? -18.374 -14.848 3.554 1.00 68.81 364 SER A CA 1
ATOM 2849 C C . SER A 1 364 ? -18.281 -13.441 2.954 1.00 68.81 364 SER A C 1
ATOM 2851 O O . SER A 1 364 ? -17.183 -12.947 2.702 1.00 68.81 364 SER A O 1
ATOM 2853 N N . ARG A 1 365 ? -19.415 -12.736 2.823 1.00 72.44 365 ARG A N 1
ATOM 2854 C CA . ARG A 1 365 ? -19.447 -11.358 2.309 1.00 72.44 365 ARG A CA 1
ATOM 2855 C C . ARG A 1 365 ? -18.611 -10.418 3.175 1.00 72.44 365 ARG A C 1
ATOM 2857 O O . ARG A 1 365 ? -17.844 -9.636 2.631 1.00 72.44 365 ARG A O 1
ATOM 2864 N N . LYS A 1 366 ? -18.727 -10.504 4.503 1.00 74.88 366 LYS A N 1
ATOM 2865 C CA . LYS A 1 366 ? -17.984 -9.669 5.459 1.00 74.88 366 LYS A CA 1
ATOM 2866 C C . LYS A 1 366 ? -16.488 -9.986 5.465 1.00 74.88 366 LYS A C 1
ATOM 2868 O O . LYS A 1 366 ? -15.703 -9.050 5.537 1.00 74.88 366 LYS A O 1
ATOM 2873 N N . LEU A 1 367 ? -16.089 -11.254 5.331 1.00 67.62 367 LEU A N 1
ATOM 2874 C CA . LEU A 1 367 ? -14.688 -11.670 5.165 1.00 67.62 367 LEU A CA 1
ATOM 2875 C C . LEU A 1 367 ? -14.106 -11.157 3.853 1.00 67.62 367 LEU A C 1
ATOM 2877 O O . LEU A 1 367 ? -13.011 -10.611 3.850 1.00 67.62 367 LEU A O 1
ATOM 2881 N N . ILE A 1 368 ? -14.847 -11.274 2.750 1.00 63.47 368 ILE A N 1
ATOM 2882 C CA . ILE A 1 368 ? -14.442 -10.717 1.457 1.00 63.47 368 ILE A CA 1
ATOM 2883 C C . ILE A 1 368 ? -14.345 -9.194 1.554 1.00 63.47 368 ILE A C 1
ATOM 2885 O O . ILE A 1 368 ? -13.375 -8.631 1.068 1.00 63.47 368 ILE A O 1
ATOM 2889 N N . THR A 1 369 ? -15.292 -8.516 2.207 1.00 68.56 369 THR A N 1
ATOM 2890 C CA . THR A 1 369 ? -15.217 -7.068 2.456 1.00 68.56 369 THR A CA 1
ATOM 2891 C C . THR A 1 369 ? -14.025 -6.706 3.335 1.00 68.56 369 THR A C 1
ATOM 2893 O O . THR A 1 369 ? -13.375 -5.713 3.047 1.00 68.56 369 THR A O 1
ATOM 2896 N N . LEU A 1 370 ? -13.702 -7.493 4.362 1.00 70.62 370 LEU A N 1
ATOM 2897 C CA . LEU A 1 370 ? -12.521 -7.283 5.195 1.00 70.62 370 LEU A CA 1
ATOM 2898 C C . LEU A 1 370 ? -11.236 -7.483 4.390 1.00 70.62 370 LEU A C 1
ATOM 2900 O O . LEU A 1 370 ? -10.373 -6.620 4.430 1.00 70.62 370 LEU A O 1
ATOM 2904 N N . MET A 1 371 ? -11.110 -8.580 3.640 1.00 59.94 371 MET A N 1
ATOM 2905 C CA . MET A 1 371 ? -9.948 -8.832 2.785 1.00 59.94 371 MET A CA 1
ATOM 2906 C C . MET A 1 371 ? -9.807 -7.736 1.739 1.00 59.94 371 MET A C 1
ATOM 2908 O O . MET A 1 371 ? -8.735 -7.163 1.629 1.00 59.94 371 MET A O 1
ATOM 2912 N N . LYS A 1 372 ? -10.896 -7.363 1.056 1.00 54.53 372 LYS A N 1
ATOM 2913 C CA . LYS A 1 372 ? -10.924 -6.210 0.152 1.00 54.53 372 LYS A CA 1
ATOM 2914 C C . LYS A 1 372 ? -10.550 -4.932 0.881 1.00 54.53 372 LYS A C 1
ATOM 2916 O O . LYS A 1 372 ? -9.766 -4.186 0.344 1.00 54.53 372 LYS A O 1
ATOM 2921 N N . SER A 1 373 ? -11.026 -4.696 2.102 1.00 59.41 373 SER A N 1
ATOM 2922 C CA . SER A 1 373 ? -10.687 -3.506 2.884 1.00 59.41 373 SER A CA 1
ATOM 2923 C C . SER A 1 373 ? -9.244 -3.505 3.360 1.00 59.41 373 SER A C 1
ATOM 2925 O O . SER A 1 373 ? -8.698 -2.428 3.464 1.00 59.41 373 SER A O 1
ATOM 2927 N N . ILE A 1 374 ? -8.621 -4.642 3.671 1.00 57.34 374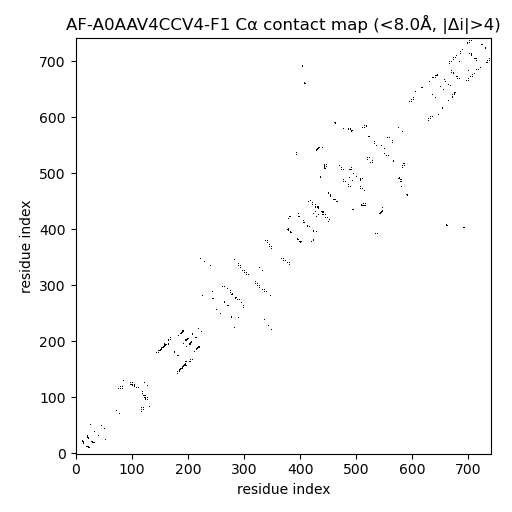 ILE A N 1
ATOM 2928 C CA . ILE A 1 374 ? -7.201 -4.724 4.047 1.00 57.34 374 ILE A CA 1
ATOM 2929 C C . ILE A 1 374 ? -6.338 -4.583 2.792 1.00 57.34 374 ILE A C 1
ATOM 2931 O O . ILE A 1 374 ? -5.374 -3.824 2.782 1.00 57.34 374 ILE A O 1
ATOM 2935 N N . MET A 1 375 ? -6.723 -5.256 1.707 1.00 46.75 375 MET A N 1
ATOM 2936 C CA . MET A 1 375 ? -6.103 -5.120 0.390 1.00 46.75 375 MET A CA 1
ATOM 2937 C C . MET A 1 375 ? -6.266 -3.704 -0.165 1.00 46.75 375 MET A C 1
ATOM 2939 O O . MET A 1 375 ? -5.352 -3.241 -0.825 1.00 46.75 375 MET A O 1
ATOM 2943 N N . HIS A 1 376 ? -7.368 -3.019 0.157 1.00 43.16 376 HIS A N 1
ATOM 2944 C CA . HIS A 1 376 ? -7.625 -1.601 -0.093 1.00 43.16 376 HIS A CA 1
ATOM 2945 C C . HIS A 1 376 ? -7.126 -0.688 1.043 1.00 43.16 376 HIS A C 1
ATOM 2947 O O . HIS A 1 376 ? -7.170 0.508 0.876 1.00 43.16 376 HIS A O 1
ATOM 2953 N N . ARG A 1 377 ? -6.641 -1.159 2.201 1.00 44.69 377 ARG A N 1
ATOM 2954 C CA . ARG A 1 377 ? -6.064 -0.291 3.266 1.00 44.69 377 ARG A CA 1
ATOM 2955 C C . ARG A 1 377 ? -4.551 -0.324 3.336 1.00 44.69 377 ARG A C 1
ATOM 2957 O O . ARG A 1 377 ? -3.951 0.657 3.743 1.00 44.69 377 ARG A O 1
ATOM 2964 N N . ASN A 1 378 ? -3.925 -1.320 2.717 1.00 36.53 378 ASN A N 1
ATOM 2965 C CA . ASN A 1 378 ? -2.608 -1.122 2.098 1.00 36.53 378 ASN A CA 1
ATOM 2966 C C . ASN A 1 378 ? -2.640 -0.081 0.951 1.00 36.53 378 ASN A C 1
ATOM 2968 O O . ASN A 1 378 ? -1.638 0.104 0.270 1.00 36.53 378 ASN A O 1
ATOM 2972 N N . GLN A 1 379 ? -3.799 0.554 0.747 1.00 35.19 379 GLN A N 1
ATOM 2973 C CA . GLN A 1 379 ? -4.135 1.552 -0.251 1.00 35.19 379 GLN A CA 1
ATOM 2974 C C . GLN A 1 379 ? -4.931 2.754 0.338 1.00 35.19 379 GLN A C 1
ATOM 2976 O O . GLN A 1 379 ? -5.324 3.649 -0.395 1.00 35.19 379 GLN A O 1
ATOM 2981 N N . GLN A 1 380 ? -5.201 2.786 1.658 1.00 35.31 380 GLN A N 1
ATOM 2982 C CA . GLN A 1 380 ? -6.036 3.801 2.335 1.00 35.31 380 GLN A CA 1
ATOM 2983 C C . GLN A 1 380 ? -5.588 4.021 3.773 1.00 35.31 380 GLN A C 1
ATOM 2985 O O . GLN A 1 380 ? -5.658 3.089 4.574 1.00 35.31 380 GLN A O 1
ATOM 2990 N N . ILE A 1 381 ? -5.274 5.267 4.125 1.00 33.06 381 ILE A N 1
ATOM 2991 C CA . ILE A 1 381 ? -5.200 5.733 5.517 1.00 33.06 381 ILE A CA 1
ATOM 2992 C C . ILE A 1 381 ? -6.341 6.739 5.745 1.00 33.06 381 ILE A C 1
ATOM 2994 O O . ILE A 1 381 ? -6.324 7.816 5.147 1.00 33.06 381 ILE A O 1
ATOM 2998 N N . PRO A 1 382 ? -7.365 6.402 6.543 1.00 32.16 382 PRO A N 1
ATOM 2999 C CA . PRO A 1 382 ? -8.405 7.340 6.955 1.00 32.16 382 PRO A CA 1
ATOM 3000 C C . PRO A 1 382 ? -7.957 8.665 7.577 1.00 32.16 382 PRO A C 1
ATOM 3002 O O . PRO A 1 382 ? -7.040 8.767 8.392 1.00 32.16 382 PRO A O 1
ATOM 3005 N N . ALA A 1 383 ? -8.682 9.700 7.148 1.00 33.38 383 ALA A N 1
ATOM 3006 C CA . ALA A 1 383 ? -8.444 11.119 7.375 1.00 33.38 383 ALA A CA 1
ATOM 3007 C C . ALA A 1 383 ? -9.063 11.672 8.677 1.00 33.38 383 ALA A C 1
ATOM 3009 O O . ALA A 1 383 ? -9.273 12.877 8.791 1.00 33.38 383 ALA A O 1
ATOM 3010 N N . ASP A 1 384 ? -9.372 10.840 9.673 1.00 30.50 384 ASP A N 1
ATOM 3011 C CA . ASP A 1 384 ? -10.078 11.258 10.895 1.00 30.50 384 ASP A CA 1
ATOM 3012 C C . ASP A 1 384 ? -9.234 11.210 12.189 1.00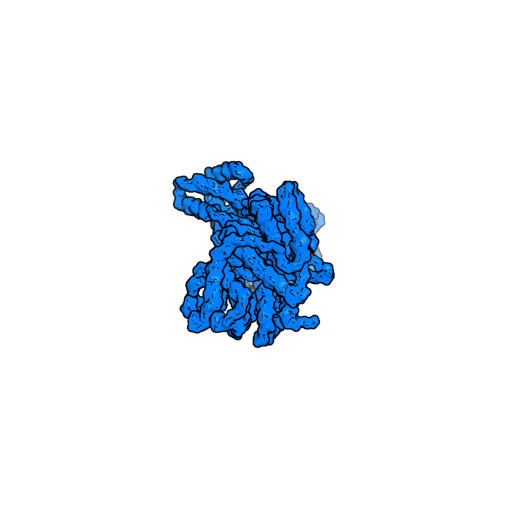 30.50 384 ASP A C 1
ATOM 3014 O O . ASP A 1 384 ? -9.722 11.540 13.276 1.00 30.50 384 ASP A O 1
ATOM 3018 N N . ALA A 1 385 ? -7.928 10.937 12.101 1.00 30.66 385 ALA A N 1
ATOM 3019 C CA . ALA A 1 385 ? -6.995 11.110 13.218 1.00 30.66 385 ALA A CA 1
ATOM 3020 C C . ALA A 1 385 ? -6.383 12.526 13.209 1.00 30.66 385 ALA A C 1
ATOM 3022 O O . ALA A 1 385 ? -5.430 12.816 12.491 1.00 30.66 385 ALA A O 1
ATOM 3023 N N . GLY A 1 386 ? -6.934 13.428 14.023 1.00 29.56 386 GLY A N 1
ATOM 3024 C CA . GLY A 1 386 ? -6.630 14.865 14.024 1.00 29.56 386 GLY A CA 1
ATOM 3025 C C . GLY A 1 386 ? -5.242 15.316 14.502 1.00 29.56 386 GLY A C 1
ATOM 3026 O O . GLY A 1 386 ? -5.193 16.191 15.360 1.00 29.56 386 GLY A O 1
ATOM 3027 N N . ILE A 1 387 ? -4.125 14.784 13.980 1.00 26.39 387 ILE A N 1
ATOM 3028 C CA . ILE A 1 387 ? -2.768 15.331 14.218 1.00 26.39 387 ILE A CA 1
ATOM 3029 C C . ILE A 1 387 ? -1.823 15.128 13.012 1.00 26.39 387 ILE A C 1
ATOM 3031 O O . ILE A 1 387 ? -0.701 14.654 13.148 1.00 26.39 387 ILE A O 1
ATOM 3035 N N . PHE A 1 388 ? -2.238 15.553 11.821 1.00 29.50 388 PHE A N 1
ATOM 3036 C CA . PHE A 1 388 ? -1.375 16.464 11.067 1.00 29.50 388 PHE A CA 1
ATOM 3037 C C . PHE A 1 388 ? -1.918 17.867 11.327 1.00 29.50 388 PHE A C 1
ATOM 3039 O O . PHE A 1 388 ? -2.654 18.424 10.522 1.00 29.50 388 PHE A O 1
ATOM 3046 N N . GLN A 1 389 ? -1.575 18.456 12.474 1.00 25.75 389 GLN A N 1
ATOM 3047 C CA . GLN A 1 389 ? -1.637 19.913 12.586 1.00 25.75 389 GLN A CA 1
ATOM 3048 C C . GLN A 1 389 ? -0.459 20.495 11.789 1.00 25.75 389 GLN A C 1
ATOM 3050 O O . GLN A 1 389 ? 0.523 20.972 12.344 1.00 25.75 389 GLN A O 1
ATOM 3055 N N . ILE A 1 390 ? -0.564 20.434 10.460 1.00 31.25 390 ILE A N 1
ATOM 3056 C CA . ILE A 1 390 ? -0.224 21.589 9.631 1.00 31.25 390 ILE A CA 1
ATOM 3057 C C . ILE A 1 390 ? -1.515 22.413 9.682 1.00 31.25 390 ILE A C 1
ATOM 3059 O O . ILE A 1 390 ? -2.525 21.906 9.205 1.00 31.25 390 ILE A O 1
ATOM 3063 N N . PRO A 1 391 ? -1.545 23.597 10.313 1.00 24.66 391 PRO A N 1
ATOM 3064 C CA . PRO A 1 391 ? -2.653 24.057 11.166 1.00 24.66 391 PRO A CA 1
ATOM 3065 C C . PRO A 1 391 ? -4.079 24.200 10.587 1.00 24.66 391 PRO A C 1
ATOM 3067 O O . PRO A 1 391 ? -4.926 24.743 11.282 1.00 24.66 391 PRO A O 1
ATOM 3070 N N . TRP A 1 392 ? -4.401 23.748 9.370 1.00 32.59 392 TRP A N 1
ATOM 3071 C CA . TRP A 1 392 ? -5.719 24.010 8.794 1.00 32.59 392 TRP A CA 1
ATOM 3072 C C . TRP A 1 392 ? -6.227 23.080 7.657 1.00 32.59 392 TRP A C 1
ATOM 3074 O O . TRP A 1 392 ? -6.795 23.583 6.699 1.00 32.59 392 TRP A O 1
ATOM 3084 N N . ILE A 1 393 ? -6.025 21.759 7.656 1.00 28.66 393 ILE A N 1
ATOM 3085 C CA . ILE A 1 393 ? -6.604 20.901 6.588 1.00 28.66 393 ILE A CA 1
ATOM 3086 C C . ILE A 1 393 ? -7.593 19.896 7.200 1.00 28.66 393 ILE A C 1
ATOM 3088 O O . ILE A 1 393 ? -7.230 19.145 8.104 1.00 28.66 393 ILE A O 1
ATOM 3092 N N . GLY A 1 394 ? -8.858 19.956 6.759 1.00 26.03 394 GLY A N 1
ATOM 3093 C CA . GLY A 1 394 ? -9.995 19.175 7.267 1.00 26.03 394 GLY A CA 1
ATOM 3094 C C . GLY A 1 394 ? -10.194 17.806 6.587 1.00 26.03 394 GLY A C 1
ATOM 3095 O O . GLY A 1 394 ? -9.467 17.477 5.647 1.00 26.03 394 GLY A O 1
ATOM 3096 N N . PRO A 1 395 ? -11.153 16.987 7.073 1.00 25.89 395 PRO A N 1
ATOM 3097 C CA . PRO A 1 395 ? -11.276 15.580 6.699 1.00 25.89 395 PRO A CA 1
ATOM 3098 C C . PRO A 1 395 ? -12.212 15.362 5.503 1.00 25.89 395 PRO A C 1
ATOM 3100 O O . PRO A 1 395 ? -13.234 16.041 5.378 1.00 25.89 395 PRO A O 1
ATOM 3103 N N . GLY A 1 396 ? -11.919 14.338 4.698 1.00 26.41 396 GLY A N 1
ATOM 3104 C CA . GLY A 1 396 ? -12.900 13.681 3.840 1.00 26.41 396 GLY A CA 1
ATOM 3105 C C . GLY A 1 396 ? -12.439 12.318 3.312 1.00 26.41 396 GLY A C 1
ATOM 3106 O O . GLY A 1 396 ? -11.291 11.920 3.486 1.00 26.41 396 GLY A O 1
ATOM 3107 N N . HIS A 1 397 ? -13.406 11.543 2.820 1.00 26.67 397 HIS A N 1
ATOM 3108 C CA . HIS A 1 397 ? -13.412 10.076 2.829 1.00 26.67 397 HIS A CA 1
ATOM 3109 C C . HIS A 1 397 ? -13.060 9.407 1.480 1.00 26.67 397 HIS A C 1
ATOM 3111 O O . HIS A 1 397 ? -13.533 9.849 0.442 1.00 26.67 397 HIS A O 1
ATOM 3117 N N . SER A 1 398 ? -12.426 8.218 1.589 1.00 29.73 398 SER A N 1
ATOM 3118 C CA . SER A 1 398 ? -12.260 7.102 0.612 1.00 29.73 398 SER A CA 1
ATOM 3119 C C . SER A 1 398 ? -11.113 7.207 -0.410 1.00 29.73 398 SER A C 1
ATOM 3121 O O . SER A 1 398 ? -11.108 8.172 -1.152 1.00 29.73 398 SER A O 1
ATOM 3123 N N . PRO A 1 399 ? -10.158 6.243 -0.505 1.00 33.66 399 PRO A N 1
ATOM 3124 C CA . PRO A 1 399 ? -9.874 5.659 -1.866 1.00 33.66 399 PRO A CA 1
ATOM 3125 C C . PRO A 1 399 ? -9.289 4.233 -2.060 1.00 33.66 399 PRO A C 1
ATOM 3127 O O . PRO A 1 399 ? -8.402 3.792 -1.381 1.00 33.66 399 PRO A O 1
ATOM 3130 N N . ILE A 1 400 ? -9.672 3.476 -3.065 1.00 27.50 400 ILE A N 1
ATOM 3131 C CA . ILE A 1 400 ? -8.850 2.329 -3.526 1.00 27.50 400 ILE A CA 1
ATOM 3132 C C . ILE A 1 400 ? -7.510 2.865 -4.112 1.00 27.50 400 ILE A C 1
ATOM 3134 O O . ILE A 1 400 ? -7.616 3.925 -4.706 1.00 27.50 400 ILE A O 1
ATOM 3138 N N . LEU A 1 401 ? -6.336 2.185 -3.996 1.00 27.73 401 LEU A N 1
ATOM 3139 C CA . LEU A 1 401 ? -5.046 2.368 -4.766 1.00 27.73 401 LEU A CA 1
ATOM 3140 C C . LEU A 1 401 ? -3.729 1.618 -4.311 1.00 27.73 401 LEU A C 1
ATOM 3142 O O . LEU A 1 401 ? -3.172 1.796 -3.238 1.00 27.73 401 LEU A O 1
ATOM 3146 N N . TRP A 1 402 ? -3.157 0.803 -5.204 1.00 25.14 402 TRP A N 1
ATOM 3147 C CA . TRP A 1 402 ? -2.261 -0.367 -5.044 1.00 25.14 402 TRP A CA 1
ATOM 3148 C C . TRP A 1 402 ? -0.793 -0.222 -4.563 1.00 25.14 402 TRP A C 1
ATOM 3150 O O . TRP A 1 402 ? 0.032 0.378 -5.237 1.00 25.14 402 TRP A O 1
ATOM 3160 N N . GLN A 1 403 ? -0.388 -0.987 -3.523 1.00 30.62 403 GLN A N 1
ATOM 3161 C CA . GLN A 1 403 ? 1.028 -1.205 -3.144 1.00 30.62 403 GLN A CA 1
ATOM 3162 C C . GLN A 1 403 ? 1.586 -2.586 -3.546 1.00 30.62 403 GLN A C 1
ATOM 3164 O O . GLN A 1 403 ? 1.325 -3.592 -2.888 1.00 30.62 403 GLN A O 1
ATOM 3169 N N . ASN A 1 404 ? 2.481 -2.610 -4.541 1.00 29.41 404 ASN A N 1
ATOM 3170 C CA . ASN A 1 404 ? 3.443 -3.695 -4.781 1.00 29.41 404 ASN A CA 1
ATOM 3171 C C . ASN A 1 404 ? 4.864 -3.102 -4.898 1.00 29.41 404 ASN A C 1
ATOM 3173 O O . ASN A 1 404 ? 5.093 -2.203 -5.703 1.00 29.41 404 ASN A O 1
ATOM 3177 N N . GLY A 1 405 ? 5.829 -3.607 -4.111 1.00 33.09 405 GLY A N 1
ATOM 3178 C CA . GLY A 1 405 ? 7.267 -3.306 -4.275 1.00 33.09 405 GLY A CA 1
ATOM 3179 C C . GLY A 1 405 ? 7.994 -2.566 -3.135 1.00 33.09 405 GLY A C 1
ATOM 3180 O O . GLY A 1 405 ? 9.195 -2.342 -3.252 1.00 33.09 405 GLY A O 1
ATOM 3181 N N . CYS A 1 406 ? 7.333 -2.226 -2.020 1.00 37.59 406 CYS A N 1
ATOM 3182 C CA . CYS A 1 406 ? 7.916 -1.392 -0.946 1.00 37.59 406 CYS A CA 1
ATOM 3183 C C . CYS A 1 406 ? 8.751 -2.134 0.129 1.00 37.59 406 CYS A C 1
ATOM 3185 O O . CYS A 1 406 ? 9.116 -1.547 1.149 1.00 37.59 406 CYS A O 1
ATOM 3187 N N . LYS A 1 407 ? 9.089 -3.419 -0.047 1.00 41.16 407 LYS A N 1
ATOM 3188 C CA . LYS A 1 407 ? 9.835 -4.203 0.963 1.00 41.16 407 LYS A CA 1
ATOM 3189 C C . LYS A 1 407 ? 11.355 -4.170 0.744 1.00 41.16 407 LYS A C 1
ATOM 3191 O O . LYS A 1 407 ? 11.963 -5.203 0.498 1.00 41.16 407 LYS A O 1
ATOM 3196 N N . ALA A 1 408 ? 11.978 -2.999 0.882 1.00 42.56 408 ALA A N 1
ATOM 3197 C CA . ALA A 1 408 ? 13.444 -2.874 0.830 1.00 42.56 408 ALA A CA 1
ATOM 3198 C C . ALA A 1 408 ? 14.154 -3.313 2.137 1.00 42.56 408 ALA A C 1
ATOM 3200 O O . ALA A 1 408 ? 15.343 -3.611 2.128 1.00 42.56 408 ALA A O 1
ATOM 3201 N N . GLY A 1 409 ? 13.428 -3.397 3.263 1.00 38.66 409 GLY A N 1
ATOM 3202 C CA . GLY A 1 409 ? 13.967 -3.801 4.576 1.00 38.66 409 GLY A CA 1
ATOM 3203 C C . GLY A 1 409 ? 14.639 -2.677 5.381 1.00 38.66 409 GLY A C 1
ATOM 3204 O O . GLY A 1 409 ? 14.881 -2.848 6.570 1.00 38.66 409 GLY A O 1
ATOM 3205 N N . ASP A 1 410 ? 14.860 -1.514 4.769 1.00 51.25 410 ASP A N 1
ATOM 3206 C CA . ASP A 1 410 ? 15.598 -0.363 5.317 1.00 51.25 410 ASP A CA 1
ATOM 3207 C C . ASP A 1 410 ? 14.776 0.947 5.335 1.00 51.25 410 ASP A C 1
ATOM 3209 O O . ASP A 1 410 ? 15.284 2.003 5.704 1.00 51.25 410 ASP A O 1
ATOM 3213 N N . ARG A 1 411 ? 13.489 0.887 4.951 1.00 52.88 411 ARG A N 1
ATOM 3214 C CA . ARG A 1 411 ? 12.560 2.037 4.829 1.00 52.88 411 ARG A CA 1
ATOM 3215 C C . ARG A 1 411 ? 12.955 3.071 3.761 1.00 52.88 411 ARG A C 1
ATOM 3217 O O . ARG A 1 411 ? 12.439 4.190 3.772 1.00 52.88 411 ARG A O 1
ATOM 3224 N N . SER A 1 412 ? 13.825 2.711 2.822 1.00 58.03 412 SER A N 1
ATOM 3225 C CA . SER A 1 412 ? 14.271 3.603 1.741 1.00 58.03 412 SER A CA 1
ATOM 3226 C C . SER A 1 412 ? 13.180 3.982 0.729 1.00 58.03 412 SER A C 1
ATOM 3228 O O . SER A 1 412 ? 13.346 4.982 0.044 1.00 58.03 412 SER A O 1
ATOM 3230 N N . LEU A 1 413 ? 12.064 3.240 0.679 1.00 57.53 413 LEU A N 1
ATOM 3231 C CA . LEU A 1 413 ? 10.922 3.457 -0.230 1.00 57.53 413 LEU A CA 1
ATOM 3232 C C . LEU A 1 413 ? 9.666 4.008 0.482 1.00 57.53 413 LEU A C 1
ATOM 3234 O O . LEU A 1 413 ? 8.537 3.771 0.059 1.00 57.53 413 LEU A O 1
ATOM 3238 N N . ALA A 1 414 ? 9.845 4.669 1.631 1.00 56.53 414 ALA A N 1
ATOM 3239 C CA . ALA A 1 414 ? 8.737 5.219 2.423 1.00 56.53 414 ALA A CA 1
ATOM 3240 C C . ALA A 1 414 ? 8.070 6.458 1.787 1.00 56.53 414 ALA A C 1
ATOM 3242 O O . ALA A 1 414 ? 7.006 6.874 2.237 1.00 56.53 414 ALA A O 1
ATOM 3243 N N . ASP A 1 415 ? 8.682 7.039 0.759 1.00 57.81 415 ASP A N 1
ATOM 3244 C CA . ASP A 1 415 ? 8.132 8.107 -0.082 1.00 57.81 415 ASP A CA 1
ATOM 3245 C C . ASP A 1 415 ? 6.844 7.674 -0.797 1.00 57.81 415 ASP A C 1
ATOM 3247 O O . ASP A 1 415 ? 5.868 8.415 -0.774 1.00 57.81 415 ASP A O 1
ATOM 3251 N N . VAL A 1 416 ? 6.760 6.420 -1.259 1.00 57.84 416 VAL A N 1
ATOM 3252 C CA . VAL A 1 416 ? 5.516 5.860 -1.831 1.00 57.84 416 VAL A CA 1
ATOM 3253 C C . VAL A 1 416 ? 4.367 5.883 -0.815 1.00 57.84 416 VAL A C 1
ATOM 3255 O O . VAL A 1 416 ? 3.224 6.119 -1.171 1.00 57.84 416 VAL A O 1
ATOM 3258 N N . ILE A 1 417 ? 4.652 5.702 0.478 1.00 54.50 417 ILE A N 1
ATOM 3259 C CA . ILE A 1 417 ? 3.620 5.807 1.522 1.00 54.50 417 ILE A CA 1
ATOM 3260 C C . ILE A 1 417 ? 3.173 7.266 1.688 1.00 54.50 417 ILE A C 1
ATOM 3262 O O . ILE A 1 417 ? 1.991 7.525 1.888 1.00 54.50 417 ILE A O 1
ATOM 3266 N N . ALA A 1 418 ? 4.100 8.225 1.596 1.00 57.03 418 ALA A N 1
ATOM 3267 C CA . ALA A 1 418 ? 3.761 9.646 1.641 1.00 57.03 418 ALA A CA 1
ATOM 3268 C C . ALA A 1 418 ? 2.904 10.078 0.435 1.00 57.03 418 ALA A C 1
ATOM 3270 O O . ALA A 1 418 ? 2.059 10.962 0.588 1.00 57.03 418 ALA A O 1
ATOM 3271 N N . HIS A 1 419 ? 3.083 9.430 -0.718 1.00 61.34 419 HIS A N 1
ATOM 3272 C CA . HIS A 1 419 ? 2.266 9.630 -1.914 1.00 61.34 419 HIS A CA 1
ATOM 3273 C C . HIS A 1 419 ? 0.813 9.223 -1.656 1.00 61.34 419 HIS A C 1
ATOM 3275 O O . HIS A 1 419 ? -0.085 10.060 -1.709 1.00 61.34 419 HIS A O 1
ATOM 3281 N N . GLU A 1 420 ? 0.591 7.981 -1.219 1.00 56.75 420 GLU A N 1
ATOM 3282 C CA . GLU A 1 420 ? -0.762 7.483 -0.931 1.00 56.75 420 GLU A CA 1
ATOM 3283 C C . GLU A 1 420 ? -1.447 8.254 0.211 1.00 56.75 420 GLU A C 1
ATOM 3285 O O . GLU A 1 420 ? -2.657 8.471 0.188 1.00 56.75 420 GLU A O 1
ATOM 3290 N N . ILE A 1 421 ? -0.683 8.726 1.206 1.00 56.50 421 ILE A N 1
ATOM 3291 C CA . ILE A 1 421 ? -1.210 9.624 2.250 1.00 56.50 421 ILE A CA 1
ATOM 3292 C C . ILE A 1 421 ? -1.706 10.937 1.643 1.00 56.50 421 ILE A C 1
ATOM 3294 O O . ILE A 1 421 ? -2.723 11.467 2.081 1.00 56.50 421 ILE A O 1
ATOM 3298 N N . SER A 1 422 ? -0.989 11.484 0.664 1.00 64.50 422 SER A N 1
ATOM 3299 C CA . SER A 1 422 ? -1.332 12.770 0.056 1.00 64.50 422 SER A CA 1
ATOM 3300 C C . SER A 1 422 ? -2.635 12.689 -0.744 1.00 64.50 422 SER A C 1
ATOM 3302 O O . SER A 1 422 ? -3.444 13.620 -0.680 1.00 64.50 422 SER A O 1
ATOM 3304 N N . HIS A 1 423 ? -2.908 11.542 -1.378 1.00 64.19 423 HIS A N 1
ATOM 3305 C CA . HIS A 1 423 ? -4.167 11.307 -2.086 1.00 64.19 423 HIS A CA 1
ATOM 3306 C C . HIS A 1 423 ? -5.408 11.476 -1.206 1.00 64.19 423 HIS A C 1
ATOM 3308 O O . HIS A 1 423 ? -6.446 11.894 -1.723 1.00 64.19 423 HIS A O 1
ATOM 3314 N N . SER A 1 424 ? -5.307 11.259 0.119 1.00 51.50 424 SER A N 1
ATOM 3315 C CA . SER A 1 424 ? -6.380 11.543 1.096 1.00 51.50 424 SER A CA 1
ATOM 3316 C C . SER A 1 424 ? -7.030 12.913 0.912 1.00 51.50 424 SER A C 1
ATOM 3318 O O . SER A 1 424 ? -8.216 13.057 1.205 1.00 51.50 424 SER A O 1
ATOM 3320 N N . TRP A 1 425 ? -6.296 13.885 0.370 1.00 60.12 425 TRP A N 1
ATOM 3321 C CA . TRP A 1 425 ? -6.832 15.182 -0.030 1.00 60.12 425 TRP A CA 1
ATOM 3322 C C . TRP A 1 425 ? -6.914 15.337 -1.552 1.00 60.12 425 TRP A C 1
ATOM 3324 O O . TRP A 1 425 ? -7.975 15.669 -2.081 1.00 60.12 425 TRP A O 1
ATOM 3334 N N . THR A 1 426 ? -5.815 15.092 -2.261 1.00 69.00 426 THR A N 1
ATOM 3335 C CA . THR A 1 426 ? -5.679 15.387 -3.695 1.00 69.00 426 THR A CA 1
ATOM 3336 C C . THR A 1 426 ? -5.943 14.139 -4.531 1.00 69.00 426 THR A C 1
ATOM 3338 O O . THR A 1 426 ? -5.063 13.321 -4.772 1.00 69.00 426 THR A O 1
ATOM 3341 N N . GLY A 1 427 ? -7.195 13.972 -4.942 1.00 66.38 427 GLY A N 1
ATOM 3342 C CA . GLY A 1 427 ? -7.722 12.803 -5.642 1.00 66.38 427 GLY A CA 1
ATOM 3343 C C . GLY A 1 427 ? -9.009 12.309 -4.995 1.00 66.38 427 GLY A C 1
ATOM 3344 O O . GLY A 1 427 ? -10.039 12.188 -5.657 1.00 66.38 427 GLY A O 1
ATOM 3345 N N . ASN A 1 428 ? -8.988 12.105 -3.680 1.00 58.41 428 ASN A N 1
ATOM 3346 C CA . ASN A 1 428 ? -10.122 11.523 -2.957 1.00 58.41 428 ASN A CA 1
ATOM 3347 C C . ASN A 1 428 ? -11.142 12.559 -2.522 1.00 58.41 428 ASN A C 1
ATOM 3349 O O . ASN A 1 428 ? -12.348 12.358 -2.640 1.00 58.41 428 ASN A O 1
ATOM 3353 N N . LEU A 1 429 ? -10.631 13.644 -1.936 1.00 57.41 429 LEU A N 1
ATOM 3354 C CA . LEU A 1 429 ? -11.452 14.702 -1.380 1.00 57.41 429 LEU A CA 1
ATOM 3355 C C . LEU A 1 429 ? -11.754 15.751 -2.440 1.00 57.41 429 LEU A C 1
ATOM 3357 O O . LEU A 1 429 ? -12.893 16.195 -2.544 1.00 57.41 429 LEU A O 1
ATOM 3361 N N . VAL A 1 430 ? -10.740 16.113 -3.221 1.00 67.75 430 VAL A N 1
ATOM 3362 C CA . VAL A 1 430 ? -10.880 16.890 -4.449 1.00 67.75 430 VAL A CA 1
ATOM 3363 C C . VAL A 1 430 ? -10.515 15.979 -5.607 1.00 67.75 430 VAL A C 1
ATOM 3365 O O . VAL A 1 430 ? -9.361 15.567 -5.708 1.00 67.75 430 VAL A O 1
ATOM 3368 N N . THR A 1 431 ? -11.485 15.645 -6.450 1.00 66.75 431 THR A N 1
ATOM 3369 C CA . THR A 1 431 ? -11.293 14.676 -7.539 1.00 66.75 431 THR A CA 1
ATOM 3370 C C . THR A 1 431 ? -11.268 15.389 -8.886 1.00 66.75 431 THR A C 1
ATOM 3372 O O . THR A 1 431 ? -12.019 16.336 -9.115 1.00 66.75 431 THR A O 1
ATOM 3375 N N . ASN A 1 432 ? -10.448 14.935 -9.823 1.00 74.94 432 ASN A N 1
ATOM 3376 C CA . ASN A 1 432 ? -10.557 15.338 -11.220 1.00 74.94 432 ASN A CA 1
ATOM 3377 C C . ASN A 1 432 ? -11.947 14.994 -11.799 1.00 74.94 432 ASN A C 1
ATOM 3379 O O . ASN A 1 432 ? -12.483 13.907 -11.593 1.00 74.94 432 ASN A O 1
ATOM 3383 N N . ARG A 1 433 ? -12.556 15.921 -12.543 1.00 87.12 433 ARG A N 1
ATOM 3384 C CA . ARG A 1 433 ? -13.883 15.737 -13.160 1.00 87.12 433 ARG A CA 1
ATOM 3385 C C . ARG A 1 433 ? -13.855 14.730 -14.305 1.00 87.12 433 ARG A C 1
ATOM 3387 O O . ARG A 1 433 ? -14.825 14.004 -14.504 1.00 87.12 433 ARG A O 1
ATOM 3394 N N . THR A 1 434 ? -12.764 14.713 -15.063 1.00 84.94 434 THR A N 1
ATOM 3395 C CA . THR A 1 434 ? -12.523 13.791 -16.177 1.00 84.94 434 THR A CA 1
ATOM 3396 C C . THR A 1 434 ? -11.077 13.291 -16.135 1.00 84.94 434 THR A C 1
ATOM 3398 O O . THR A 1 434 ? -10.230 13.909 -15.486 1.00 84.94 434 THR A O 1
ATOM 3401 N N . PHE A 1 435 ? -10.761 12.192 -16.829 1.00 83.44 435 PHE A N 1
ATOM 3402 C CA . PHE A 1 435 ? -9.378 11.697 -16.927 1.00 83.44 435 PHE A CA 1
ATOM 3403 C C . PHE A 1 435 ? -8.440 12.648 -17.690 1.00 83.44 435 PHE A C 1
ATOM 3405 O O . PHE A 1 435 ? -7.232 12.576 -17.503 1.00 83.44 435 PHE A O 1
ATOM 3412 N N . GLU A 1 436 ? -8.967 13.594 -18.471 1.00 91.62 436 GLU A N 1
ATOM 3413 C CA . GLU A 1 436 ? -8.161 14.665 -19.081 1.00 91.62 436 GLU A CA 1
ATOM 3414 C C . GLU A 1 436 ? -7.558 15.589 -18.009 1.00 91.62 436 GLU A C 1
ATOM 3416 O O . GLU A 1 436 ? -6.462 16.119 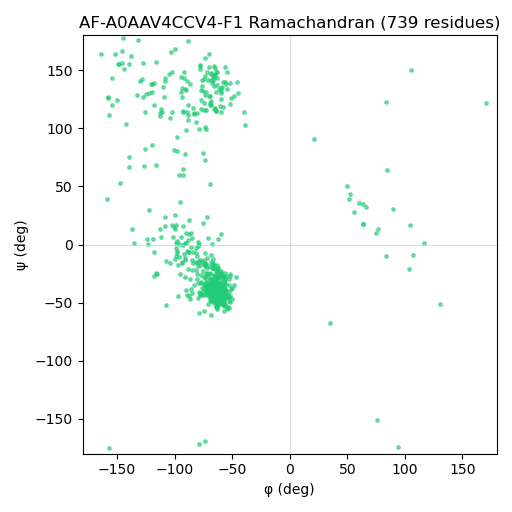-18.166 1.00 91.62 436 GLU A O 1
ATOM 3421 N N . ASP A 1 437 ? -8.241 15.731 -16.870 1.00 91.25 437 ASP A N 1
ATOM 3422 C CA . ASP A 1 437 ? -7.813 16.541 -15.729 1.00 91.25 437 ASP A CA 1
ATOM 3423 C C . ASP A 1 437 ? -7.018 15.728 -14.686 1.00 91.25 437 ASP A C 1
ATOM 3425 O O . ASP A 1 437 ? -6.874 16.156 -13.541 1.00 91.25 437 ASP A O 1
ATOM 3429 N N . PHE A 1 438 ? -6.518 14.537 -15.036 1.00 86.00 438 PHE A N 1
ATOM 3430 C CA . PHE A 1 438 ? -5.895 13.604 -14.083 1.00 86.00 438 PHE A CA 1
ATOM 3431 C C . PHE A 1 438 ? -4.668 14.178 -13.354 1.00 86.00 438 PHE A C 1
ATOM 3433 O O . PHE A 1 438 ? -4.381 13.800 -12.218 1.00 86.00 438 PHE A O 1
ATOM 3440 N N . TRP A 1 439 ? -3.991 15.166 -13.945 1.00 94.69 439 TRP A N 1
ATOM 3441 C CA . TRP A 1 439 ? -2.898 15.880 -13.286 1.00 94.69 439 TRP A CA 1
ATOM 3442 C C . TRP A 1 439 ? -3.315 16.605 -11.994 1.00 94.69 439 TRP A C 1
ATOM 3444 O O . TRP A 1 439 ? -2.464 16.816 -11.135 1.00 94.69 439 TRP A O 1
ATOM 3454 N N . LEU A 1 440 ? -4.595 16.965 -11.821 1.00 89.62 440 LEU A N 1
ATOM 3455 C CA . LEU A 1 440 ? -5.094 17.562 -10.573 1.00 89.62 440 LEU A CA 1
ATOM 3456 C C . LEU A 1 440 ? -5.009 16.589 -9.395 1.00 89.62 440 LEU A C 1
ATOM 3458 O O . LEU A 1 440 ? -4.836 17.007 -8.250 1.00 89.62 440 LEU A O 1
ATOM 3462 N N . ASN A 1 441 ? -5.123 15.290 -9.671 1.00 80.06 441 ASN A N 1
ATOM 3463 C CA . ASN A 1 441 ? -4.905 14.268 -8.662 1.00 80.06 441 ASN A CA 1
ATOM 3464 C C . ASN A 1 441 ? -3.402 14.075 -8.472 1.00 80.06 441 ASN A C 1
ATOM 3466 O O . ASN A 1 441 ? -2.878 14.279 -7.378 1.00 80.06 441 ASN A O 1
ATOM 3470 N N . GLU A 1 442 ? -2.698 13.717 -9.544 1.00 85.00 442 GLU A N 1
ATOM 3471 C CA . GLU A 1 442 ? -1.327 13.214 -9.445 1.00 85.00 442 GLU A CA 1
ATOM 3472 C C . GLU A 1 442 ? -0.286 14.310 -9.224 1.00 85.00 442 GLU A C 1
ATOM 3474 O O . GLU A 1 442 ? 0.596 14.175 -8.379 1.00 85.00 442 GLU A O 1
ATOM 3479 N N . GLY A 1 443 ? -0.409 15.441 -9.914 1.00 92.06 443 GLY A N 1
ATOM 3480 C CA . GLY A 1 443 ? 0.497 16.577 -9.775 1.00 92.06 443 GLY A CA 1
ATOM 3481 C C . GLY A 1 443 ? 0.455 17.182 -8.373 1.00 92.06 443 GLY A C 1
ATOM 3482 O O . GLY A 1 443 ? 1.504 17.397 -7.756 1.00 92.06 443 GLY A O 1
ATOM 3483 N N . HIS A 1 444 ? -0.745 17.408 -7.827 1.00 90.12 444 HIS A N 1
ATOM 3484 C CA . HIS A 1 444 ? -0.907 17.895 -6.453 1.00 90.12 444 HIS A CA 1
ATOM 3485 C C . HIS A 1 444 ? -0.449 16.868 -5.416 1.00 90.12 444 HIS A C 1
ATOM 3487 O O . HIS A 1 444 ? 0.177 17.251 -4.425 1.00 90.12 444 HIS A O 1
ATOM 3493 N N . THR A 1 445 ? -0.685 15.578 -5.655 1.00 80.75 445 THR A N 1
ATOM 3494 C CA . THR A 1 445 ? -0.223 14.503 -4.764 1.00 80.75 445 THR A CA 1
ATOM 3495 C C . THR A 1 445 ? 1.295 14.419 -4.738 1.00 80.75 445 THR A C 1
ATOM 3497 O O . THR A 1 445 ? 1.878 14.462 -3.657 1.00 80.75 445 THR A O 1
ATOM 3500 N N . MET A 1 446 ? 1.957 14.424 -5.897 1.00 86.06 446 MET A N 1
ATOM 3501 C CA . MET A 1 446 ? 3.419 14.499 -5.994 1.00 86.06 446 MET A CA 1
ATOM 3502 C C . MET A 1 446 ? 3.977 15.741 -5.290 1.00 86.06 446 MET A C 1
ATOM 3504 O O . MET A 1 446 ? 5.032 15.696 -4.648 1.00 86.06 446 MET A O 1
ATOM 3508 N N . PHE A 1 447 ? 3.271 16.870 -5.383 1.00 90.31 447 PHE A N 1
ATOM 3509 C CA . PHE A 1 447 ? 3.662 18.107 -4.716 1.00 90.31 447 PHE A CA 1
ATOM 3510 C C . PHE A 1 447 ? 3.594 18.001 -3.189 1.00 90.31 447 PHE A C 1
ATOM 3512 O O . PHE A 1 447 ? 4.545 18.398 -2.502 1.00 90.31 447 PHE A O 1
ATOM 3519 N N . LEU A 1 448 ? 2.517 17.421 -2.654 1.00 82.38 448 LEU A N 1
ATOM 3520 C CA . LEU A 1 448 ? 2.352 17.163 -1.223 1.00 82.38 448 LEU A CA 1
ATOM 3521 C C . LEU A 1 448 ? 3.317 16.084 -0.712 1.00 82.38 448 LEU A C 1
ATOM 3523 O O . LEU A 1 448 ? 3.970 16.306 0.308 1.00 82.38 448 LEU A O 1
ATOM 3527 N N . GLU A 1 449 ? 3.498 14.981 -1.439 1.00 81.50 449 GLU A N 1
ATOM 3528 C CA . GLU A 1 449 ? 4.456 13.916 -1.120 1.00 81.50 449 GLU A CA 1
ATOM 3529 C C . GLU A 1 449 ? 5.856 14.501 -0.921 1.00 81.50 449 GLU A C 1
ATOM 3531 O O . GLU A 1 449 ? 6.478 14.342 0.135 1.00 81.50 449 GLU A O 1
ATOM 3536 N N . ARG A 1 450 ? 6.346 15.247 -1.915 1.00 84.19 450 ARG A N 1
ATOM 3537 C CA . ARG A 1 450 ? 7.685 15.843 -1.877 1.00 84.19 450 ARG A CA 1
ATOM 3538 C C . ARG A 1 450 ? 7.806 16.893 -0.774 1.00 84.19 450 ARG A C 1
ATOM 3540 O O . ARG A 1 450 ? 8.879 17.029 -0.181 1.00 84.19 450 ARG A O 1
ATOM 3547 N N . LYS A 1 451 ? 6.727 17.606 -0.430 1.00 82.06 451 LYS A N 1
ATOM 3548 C CA . LYS A 1 451 ? 6.688 18.471 0.763 1.00 82.06 451 LYS A CA 1
ATOM 3549 C C . LYS A 1 451 ? 6.807 17.666 2.057 1.00 82.06 451 LYS A C 1
ATOM 3551 O O . LYS A 1 451 ? 7.610 18.046 2.909 1.00 82.06 451 LYS A O 1
ATOM 3556 N N . ILE A 1 452 ? 6.083 16.556 2.204 1.00 73.25 452 ILE A N 1
ATOM 3557 C CA . ILE A 1 452 ? 6.169 15.667 3.374 1.00 73.25 452 ILE A CA 1
ATOM 3558 C C . ILE A 1 452 ? 7.596 15.137 3.522 1.00 73.25 452 ILE A C 1
ATOM 3560 O O . ILE A 1 452 ? 8.198 15.271 4.590 1.00 73.25 452 ILE A O 1
ATOM 3564 N N . VAL A 1 453 ? 8.179 14.617 2.440 1.00 73.25 453 VAL A N 1
ATOM 3565 C CA . VAL A 1 453 ? 9.578 14.166 2.405 1.00 73.25 453 VAL A CA 1
ATOM 3566 C C . VAL A 1 453 ? 10.524 15.299 2.819 1.00 73.25 453 VAL A C 1
ATOM 3568 O O . VAL A 1 453 ? 11.395 15.092 3.667 1.00 73.25 453 VAL A O 1
ATOM 3571 N N . GLY A 1 454 ? 10.307 16.512 2.303 1.00 74.75 454 GLY A N 1
ATOM 3572 C CA . GLY A 1 454 ? 11.080 17.703 2.656 1.00 74.75 454 GLY A CA 1
ATOM 3573 C C . GLY A 1 454 ? 10.998 18.089 4.135 1.00 74.75 454 GLY A C 1
ATOM 3574 O O . GLY A 1 454 ? 12.007 18.455 4.734 1.00 74.75 454 GLY A O 1
ATOM 3575 N N . ARG A 1 455 ? 9.823 17.978 4.761 1.00 73.19 455 ARG A N 1
ATOM 3576 C CA . ARG A 1 455 ? 9.649 18.252 6.199 1.00 73.19 455 ARG A CA 1
ATOM 3577 C C . ARG A 1 455 ? 10.272 17.154 7.070 1.00 73.19 455 ARG A C 1
ATOM 3579 O O . ARG A 1 455 ? 10.785 17.459 8.141 1.00 73.19 455 ARG A O 1
ATOM 3586 N N . LEU A 1 456 ? 10.251 15.898 6.618 1.00 63.00 456 LEU A N 1
ATOM 3587 C CA . LEU A 1 456 ? 10.780 14.753 7.370 1.00 63.00 456 LEU A CA 1
ATOM 3588 C C . LEU A 1 456 ? 12.303 14.629 7.299 1.00 63.00 456 LEU A C 1
ATOM 3590 O O . LEU A 1 456 ? 12.936 14.260 8.287 1.00 63.00 456 LEU A O 1
ATOM 3594 N N . LYS A 1 457 ? 12.881 14.874 6.121 1.00 67.00 457 LYS A N 1
ATOM 3595 C CA . LYS A 1 457 ? 14.290 14.580 5.822 1.00 67.00 457 LYS A CA 1
ATOM 3596 C C . LYS A 1 457 ? 15.088 15.808 5.360 1.00 67.00 457 LYS A C 1
ATOM 3598 O O . LYS A 1 457 ? 16.283 15.692 5.110 1.00 67.00 457 LYS A O 1
ATOM 3603 N N . GLY A 1 458 ? 14.452 16.978 5.287 1.00 69.50 458 GLY A N 1
ATOM 3604 C CA . GLY A 1 458 ? 15.067 18.254 4.919 1.00 69.50 458 GLY A CA 1
ATOM 3605 C C . GLY A 1 458 ? 14.713 18.719 3.502 1.00 69.50 458 GLY A C 1
ATOM 3606 O O . GLY A 1 458 ? 14.496 17.914 2.596 1.00 69.50 458 GLY A O 1
ATOM 3607 N N . ILE A 1 459 ? 14.692 20.044 3.303 1.00 75.88 459 ILE A N 1
ATOM 3608 C CA . ILE A 1 459 ? 14.316 20.709 2.036 1.00 75.88 459 ILE A CA 1
ATOM 3609 C C . ILE A 1 459 ? 15.135 20.225 0.837 1.00 75.88 459 ILE A C 1
ATOM 3611 O O . ILE A 1 459 ? 14.644 20.084 -0.278 1.00 75.88 459 ILE A O 1
ATOM 3615 N N . ASN A 1 460 ? 16.383 19.900 1.107 1.00 75.75 460 ASN A N 1
ATOM 3616 C CA . ASN A 1 460 ? 17.326 19.354 0.165 1.00 75.75 460 ASN A CA 1
ATOM 3617 C C . ASN A 1 460 ? 16.865 18.025 -0.455 1.00 75.75 460 ASN A C 1
ATOM 3619 O O . ASN A 1 460 ? 17.002 17.824 -1.657 1.00 75.75 460 ASN A O 1
ATOM 3623 N N . LEU A 1 461 ? 16.242 17.144 0.335 1.00 74.75 461 LEU A N 1
ATOM 3624 C CA . LEU A 1 461 ? 15.728 15.879 -0.180 1.00 74.75 461 LEU A CA 1
ATOM 3625 C C . LEU A 1 461 ? 14.500 16.076 -1.075 1.00 74.75 461 LEU A C 1
ATOM 3627 O O . LEU A 1 461 ? 14.356 15.390 -2.081 1.00 74.75 461 LEU A O 1
ATOM 3631 N N . ARG A 1 462 ? 13.641 17.053 -0.748 1.00 81.69 462 ARG A N 1
ATOM 3632 C CA . ARG A 1 462 ? 12.526 17.468 -1.618 1.00 81.69 462 ARG A CA 1
ATOM 3633 C C . ARG A 1 462 ? 13.037 17.895 -2.994 1.00 81.69 462 ARG A C 1
ATOM 3635 O O . ARG A 1 462 ? 12.455 17.499 -3.998 1.00 81.69 462 ARG A O 1
ATOM 3642 N N . ARG A 1 463 ? 14.116 18.683 -3.031 1.00 81.06 463 ARG A N 1
ATOM 3643 C CA . ARG A 1 463 ? 14.737 19.167 -4.277 1.00 81.06 463 ARG A CA 1
ATOM 3644 C C . ARG A 1 463 ? 15.345 18.031 -5.094 1.00 81.06 463 ARG A C 1
ATOM 3646 O O . ARG A 1 463 ? 15.127 17.971 -6.294 1.00 81.06 463 ARG A O 1
ATOM 3653 N N . ILE A 1 464 ? 16.015 17.092 -4.436 1.00 76.88 464 ILE A N 1
ATOM 3654 C CA . ILE A 1 464 ? 16.527 15.879 -5.078 1.00 76.88 464 ILE A CA 1
ATOM 3655 C C . ILE A 1 464 ? 15.398 15.054 -5.714 1.00 76.88 464 ILE A C 1
ATOM 3657 O O . ILE A 1 464 ? 15.479 14.695 -6.882 1.00 76.88 464 ILE A O 1
ATOM 3661 N N . HIS A 1 465 ? 14.318 14.781 -4.975 1.00 79.81 465 HIS A N 1
ATOM 3662 C CA . HIS A 1 465 ? 13.178 14.040 -5.526 1.00 79.81 465 HIS A CA 1
ATOM 3663 C C . HIS A 1 465 ? 12.534 14.782 -6.708 1.00 79.81 465 HIS A C 1
ATOM 3665 O O . HIS A 1 465 ? 12.052 14.141 -7.637 1.00 79.81 465 HIS A O 1
ATOM 3671 N N . ALA A 1 466 ? 12.531 16.119 -6.684 1.00 85.25 466 ALA A N 1
ATOM 3672 C CA . ALA A 1 466 ? 12.065 16.940 -7.796 1.00 85.25 466 ALA A CA 1
ATOM 3673 C C . ALA A 1 466 ? 12.981 16.840 -9.032 1.00 85.25 466 ALA A C 1
ATOM 3675 O O . ALA A 1 466 ? 12.477 16.689 -10.141 1.00 85.25 466 ALA A O 1
ATOM 3676 N N . SER A 1 467 ? 14.303 16.853 -8.834 1.00 82.88 467 SER A N 1
ATOM 3677 C CA . SER A 1 467 ? 15.326 16.650 -9.876 1.00 82.88 467 SER A CA 1
ATOM 3678 C C . SER A 1 467 ? 15.218 15.260 -10.530 1.00 82.88 467 SER A C 1
ATOM 3680 O O . SER A 1 467 ? 15.190 15.133 -11.758 1.00 82.88 467 SER A O 1
ATOM 3682 N N . GLU A 1 468 ? 15.046 14.206 -9.720 1.00 78.88 468 GLU A N 1
ATOM 3683 C CA . GLU A 1 468 ? 14.804 12.840 -10.213 1.00 78.88 468 GLU A CA 1
ATOM 3684 C C . GLU A 1 468 ? 13.505 12.751 -11.027 1.00 78.88 468 GLU A C 1
ATOM 3686 O O . GLU A 1 468 ? 13.478 12.126 -12.088 1.00 78.88 468 GLU A O 1
ATOM 3691 N N . GLY A 1 469 ? 12.442 13.405 -10.555 1.00 84.50 469 GLY A N 1
ATOM 3692 C CA . GLY A 1 469 ? 11.166 13.485 -11.262 1.00 84.50 469 GLY A CA 1
ATOM 3693 C C . GLY A 1 469 ? 11.258 14.188 -12.613 1.00 84.50 469 GLY A C 1
ATOM 3694 O O . GLY A 1 469 ? 10.712 13.708 -13.605 1.00 84.50 469 GLY A O 1
ATOM 3695 N N . TRP A 1 470 ? 12.017 15.284 -12.681 1.00 87.06 470 TRP A N 1
ATOM 3696 C CA . TRP A 1 470 ? 12.282 15.994 -13.933 1.00 87.06 470 TRP A CA 1
ATOM 3697 C C . TRP A 1 470 ? 12.990 15.103 -14.959 1.00 87.06 470 TRP A C 1
ATOM 3699 O O . TRP A 1 470 ? 12.588 15.051 -16.122 1.00 87.06 470 TRP A O 1
ATOM 3709 N N . SER A 1 471 ? 14.000 14.351 -14.519 1.00 81.25 471 SER A N 1
ATOM 3710 C CA . SER A 1 471 ? 14.733 13.412 -15.379 1.00 81.25 471 SER A CA 1
ATOM 3711 C C . SER A 1 471 ? 13.822 12.278 -15.876 1.00 81.25 471 SER A C 1
ATOM 3713 O O . SER A 1 471 ? 13.828 11.936 -17.059 1.00 81.25 471 SER A O 1
ATOM 3715 N N . ALA A 1 472 ? 12.952 11.746 -15.007 1.00 81.56 472 ALA A N 1
ATOM 3716 C CA . ALA A 1 472 ? 11.956 10.740 -15.387 1.00 81.56 472 ALA A CA 1
ATOM 3717 C C . ALA A 1 472 ? 10.926 11.272 -16.405 1.00 81.56 472 ALA A C 1
ATOM 3719 O O . ALA A 1 472 ? 10.510 10.543 -17.314 1.00 81.56 472 ALA A O 1
ATOM 3720 N N . LEU A 1 473 ? 10.537 12.547 -16.288 1.00 89.31 473 LEU A N 1
ATOM 3721 C CA . LEU A 1 473 ? 9.672 13.212 -17.261 1.00 89.31 473 LEU A CA 1
ATOM 3722 C C . LEU A 1 473 ? 10.355 13.328 -18.629 1.00 89.31 473 LEU A C 1
ATOM 3724 O O . LEU A 1 473 ? 9.714 13.045 -19.639 1.00 89.31 473 LEU A O 1
ATOM 3728 N N . GLN A 1 474 ? 11.647 13.675 -18.672 1.00 88.12 474 GLN A N 1
ATOM 3729 C CA . GLN A 1 474 ? 12.424 13.726 -19.919 1.00 88.12 474 GLN A CA 1
ATOM 3730 C C . GLN A 1 474 ? 12.448 12.368 -20.630 1.00 88.12 474 GLN A C 1
ATOM 3732 O O . GLN A 1 474 ? 12.149 12.302 -21.824 1.00 88.12 474 GLN A O 1
ATOM 3737 N N . GLU A 1 475 ? 12.730 11.284 -19.899 1.00 80.69 475 GLU A N 1
ATOM 3738 C CA . GLU A 1 475 ? 12.717 9.918 -20.449 1.00 80.69 475 GLU A CA 1
ATOM 3739 C C . GLU A 1 475 ? 11.328 9.541 -20.991 1.00 80.69 475 GLU A C 1
ATOM 3741 O O . GLU A 1 475 ? 11.200 8.969 -22.077 1.00 80.69 475 GLU A O 1
ATOM 3746 N N . THR A 1 476 ? 10.274 9.899 -20.256 1.00 83.81 476 THR A N 1
ATOM 3747 C CA . THR A 1 476 ? 8.890 9.588 -20.639 1.00 83.81 476 THR A CA 1
ATOM 3748 C C . THR A 1 476 ? 8.464 10.363 -21.884 1.00 83.81 476 THR A C 1
ATOM 3750 O O . THR A 1 476 ? 7.898 9.776 -22.803 1.00 83.81 476 THR A O 1
ATOM 3753 N N . VAL A 1 477 ? 8.776 11.660 -21.958 1.00 89.56 477 VAL A N 1
ATOM 3754 C CA . VAL A 1 477 ? 8.491 12.502 -23.130 1.00 89.56 477 VAL A CA 1
ATOM 3755 C C . VAL A 1 477 ? 9.216 11.980 -24.367 1.00 89.56 477 VAL A C 1
ATOM 3757 O O . VAL A 1 477 ? 8.607 11.878 -25.431 1.00 89.56 477 VAL A O 1
ATOM 3760 N N . GLN A 1 478 ? 10.493 11.616 -24.232 1.00 87.00 478 GLN A N 1
ATOM 3761 C CA . GLN A 1 478 ? 11.26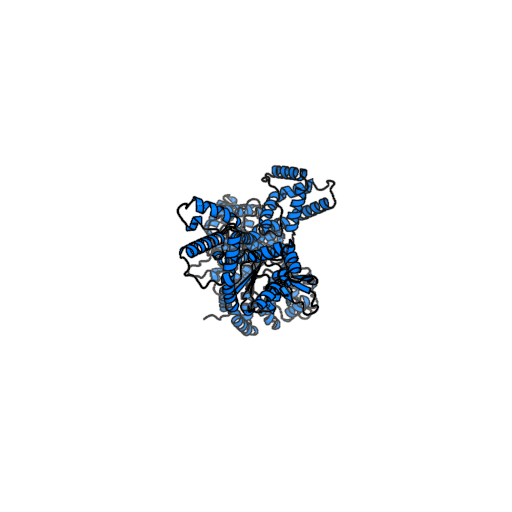0 11.045 -25.335 1.00 87.00 478 GLN A CA 1
ATOM 3762 C C . GLN A 1 478 ? 10.660 9.710 -25.797 1.00 87.00 478 GLN A C 1
ATOM 3764 O O . GLN A 1 478 ? 10.468 9.506 -26.993 1.00 87.00 478 GLN A O 1
ATOM 3769 N N . THR A 1 479 ? 10.278 8.844 -24.853 1.00 81.25 479 THR A N 1
ATOM 3770 C CA . THR A 1 479 ? 9.642 7.552 -25.151 1.00 81.25 479 THR A CA 1
ATOM 3771 C C . THR A 1 479 ? 8.326 7.718 -25.914 1.00 81.25 479 THR A C 1
ATOM 3773 O O . THR A 1 479 ? 8.122 7.034 -26.913 1.00 81.25 479 THR A O 1
ATOM 3776 N N . LEU A 1 480 ? 7.455 8.630 -25.471 1.00 84.38 480 LEU A N 1
ATOM 3777 C CA . LEU A 1 480 ? 6.167 8.899 -26.123 1.00 84.38 480 LEU A CA 1
ATOM 3778 C C . LEU A 1 480 ? 6.344 9.523 -27.512 1.00 84.38 480 LEU A C 1
ATOM 3780 O O . LEU A 1 480 ? 5.565 9.258 -28.424 1.00 84.38 480 LEU A O 1
ATOM 3784 N N . ARG A 1 481 ? 7.386 10.338 -27.707 1.00 88.19 481 ARG A N 1
ATOM 3785 C CA . ARG A 1 481 ? 7.725 10.875 -29.030 1.00 88.19 481 ARG A CA 1
ATOM 3786 C C . ARG A 1 481 ? 8.158 9.769 -29.989 1.00 88.19 481 ARG A C 1
ATOM 3788 O O . ARG A 1 481 ? 7.707 9.742 -31.130 1.00 88.19 481 ARG A O 1
ATOM 3795 N N . GLU A 1 482 ? 9.012 8.860 -29.533 1.00 82.88 482 GLU A N 1
ATOM 3796 C CA . GLU A 1 482 ? 9.499 7.733 -30.336 1.00 82.88 482 GLU A CA 1
ATOM 3797 C C . GLU A 1 482 ? 8.391 6.733 -30.693 1.00 82.88 482 GLU A C 1
ATOM 3799 O O . GLU A 1 482 ? 8.442 6.145 -31.772 1.00 82.88 482 GLU A O 1
ATOM 3804 N N . SER A 1 483 ? 7.376 6.565 -29.835 1.00 77.62 483 SER A N 1
ATOM 3805 C CA . SER A 1 483 ? 6.209 5.716 -30.118 1.00 77.62 483 SER A CA 1
ATOM 3806 C C . SER A 1 483 ? 5.134 6.390 -30.980 1.00 77.62 483 SER A C 1
ATOM 3808 O O . SER A 1 483 ? 4.150 5.744 -31.330 1.00 77.62 483 SER A O 1
ATOM 3810 N N . GLY A 1 484 ? 5.300 7.667 -31.350 1.00 85.00 484 GLY A N 1
ATOM 3811 C CA . GLY A 1 484 ? 4.285 8.434 -32.084 1.00 85.00 484 GLY A CA 1
ATOM 3812 C C . GLY A 1 484 ? 3.090 8.876 -31.226 1.00 85.00 484 GLY A C 1
ATOM 3813 O O . GLY A 1 484 ? 2.112 9.402 -31.753 1.00 85.00 484 GLY A O 1
ATOM 3814 N N . GLU A 1 485 ? 3.179 8.718 -29.906 1.00 87.62 485 GLU A N 1
ATOM 3815 C CA . GLU A 1 485 ? 2.148 9.029 -28.908 1.00 87.62 485 GLU A CA 1
ATOM 3816 C C . GLU A 1 485 ? 2.413 10.388 -28.221 1.00 87.62 485 GLU A C 1
ATOM 3818 O O . GLU A 1 485 ? 1.984 10.645 -27.095 1.00 87.62 485 GLU A O 1
ATOM 3823 N N . GLU A 1 486 ? 3.119 11.306 -28.897 1.00 91.25 486 GLU A N 1
ATOM 3824 C CA . GLU A 1 486 ? 3.539 12.601 -28.335 1.00 91.25 486 GLU A CA 1
ATOM 3825 C C . GLU A 1 486 ? 2.354 13.436 -27.815 1.00 91.25 486 GLU A C 1
ATOM 3827 O O . GLU A 1 486 ? 2.516 14.236 -26.894 1.00 91.25 486 GLU A O 1
ATOM 3832 N N . ALA A 1 487 ? 1.141 13.220 -28.331 1.00 90.25 487 ALA A N 1
ATOM 3833 C CA . ALA A 1 487 ? -0.079 13.865 -27.845 1.00 90.25 487 ALA A CA 1
ATOM 3834 C C . ALA A 1 487 ? -0.346 13.637 -26.341 1.00 90.25 487 ALA A C 1
ATOM 3836 O O . ALA A 1 487 ? -0.912 14.524 -25.696 1.00 90.25 487 ALA A O 1
ATOM 3837 N N . TYR A 1 488 ? 0.104 12.515 -25.766 1.00 91.12 488 TYR A N 1
ATOM 3838 C CA . TYR A 1 488 ? -0.040 12.202 -24.335 1.00 91.12 488 TYR A CA 1
ATOM 3839 C C . TYR A 1 488 ? 0.988 12.918 -23.443 1.00 91.12 488 TYR A C 1
ATOM 3841 O O . TYR A 1 488 ? 0.957 12.790 -22.224 1.00 91.12 488 TYR A O 1
ATOM 3849 N N . THR A 1 489 ? 1.880 13.728 -24.025 1.00 94.69 489 THR A N 1
ATOM 3850 C CA . THR A 1 489 ? 2.788 14.611 -23.266 1.00 94.69 489 THR A CA 1
ATOM 3851 C C . THR A 1 489 ? 2.127 15.918 -22.810 1.00 94.69 489 THR A C 1
ATOM 3853 O O . THR A 1 489 ? 2.726 16.698 -22.059 1.00 94.69 489 THR A O 1
ATOM 3856 N N . ARG A 1 490 ? 0.892 16.189 -23.255 1.00 95.69 490 ARG A N 1
ATOM 3857 C CA . ARG A 1 490 ? 0.081 17.308 -22.757 1.00 95.69 490 ARG A CA 1
ATOM 3858 C C . ARG A 1 490 ? -0.287 17.068 -21.296 1.00 95.69 490 ARG A C 1
ATOM 3860 O O . ARG A 1 490 ? -0.542 15.937 -20.901 1.00 95.69 490 ARG A O 1
ATOM 3867 N N . LEU A 1 491 ? -0.339 18.138 -20.504 1.00 95.62 491 LEU A N 1
ATOM 3868 C CA . LEU A 1 491 ? -0.794 18.033 -19.116 1.00 95.62 491 LEU A CA 1
ATOM 3869 C C . LEU A 1 491 ? -2.307 17.773 -19.046 1.00 95.62 491 LEU A C 1
ATOM 3871 O O . LEU A 1 491 ? -2.764 17.040 -18.175 1.00 95.62 491 LEU A O 1
ATOM 3875 N N . VAL A 1 492 ? -3.049 18.351 -19.996 1.00 96.31 492 VAL A N 1
ATOM 3876 C CA . VAL A 1 492 ? -4.480 18.128 -20.225 1.00 96.31 492 VAL A CA 1
ATOM 3877 C C . VAL A 1 492 ? -4.651 17.563 -21.646 1.00 96.31 492 VAL A C 1
ATOM 3879 O O . VAL A 1 492 ? -4.775 18.337 -22.604 1.00 96.31 492 VAL A O 1
ATOM 3882 N N . PRO A 1 493 ? -4.536 16.234 -21.834 1.00 93.69 493 PRO A N 1
ATOM 3883 C CA . PRO A 1 493 ? -4.716 15.597 -23.138 1.00 93.69 493 PRO A CA 1
ATOM 3884 C C . PRO A 1 493 ? -6.194 15.560 -23.558 1.00 93.69 493 PRO A C 1
ATOM 3886 O O . PRO A 1 493 ? -7.084 15.669 -22.725 1.00 93.69 493 PRO A O 1
ATOM 3889 N N . ASP A 1 494 ? -6.444 15.375 -24.857 1.00 92.25 494 ASP A N 1
ATOM 3890 C CA . ASP A 1 494 ? -7.778 15.072 -25.399 1.00 92.25 494 ASP A CA 1
ATOM 3891 C C . ASP A 1 494 ? -7.917 13.552 -25.490 1.00 92.25 494 ASP A C 1
ATOM 3893 O O . ASP A 1 494 ? -7.166 12.912 -26.231 1.00 92.25 494 ASP A O 1
ATOM 3897 N N . LEU A 1 495 ? -8.835 12.983 -24.710 1.00 90.12 495 LEU A N 1
ATOM 3898 C CA . LEU A 1 495 ? -9.007 11.531 -24.577 1.00 90.12 495 LEU A CA 1
ATOM 3899 C C . LEU A 1 495 ? -10.283 11.021 -25.258 1.00 90.12 495 LEU A C 1
ATOM 3901 O O . LEU A 1 495 ? -10.731 9.899 -25.010 1.00 90.12 495 LEU A O 1
ATOM 3905 N N . ARG A 1 496 ? -10.904 11.817 -26.136 1.00 88.75 496 ARG A N 1
ATOM 3906 C CA . ARG A 1 496 ? -12.113 11.392 -26.855 1.00 88.75 496 ARG A CA 1
ATOM 3907 C C . ARG A 1 496 ? -11.818 10.204 -27.771 1.00 88.75 496 ARG A C 1
ATOM 3909 O O . ARG A 1 496 ? -11.114 10.330 -28.766 1.00 88.75 496 ARG A O 1
ATOM 3916 N N . GLY A 1 497 ? -12.429 9.061 -27.457 1.00 82.88 497 GLY A N 1
ATOM 3917 C CA . GLY A 1 497 ? -12.262 7.823 -28.224 1.00 82.88 497 GLY A CA 1
ATOM 3918 C C . GLY A 1 497 ? -10.936 7.098 -27.973 1.00 82.88 497 GLY A C 1
ATOM 3919 O O . GLY A 1 497 ? -10.606 6.198 -28.738 1.00 82.88 497 GLY A O 1
ATOM 3920 N N . VAL A 1 498 ? -10.200 7.480 -26.926 1.00 84.62 498 VAL A N 1
ATOM 3921 C CA . VAL A 1 498 ? -8.940 6.860 -26.495 1.00 84.62 498 VAL A CA 1
ATOM 3922 C C . VAL A 1 498 ? -9.194 6.084 -25.201 1.00 84.62 498 VAL A C 1
ATOM 3924 O O . VAL A 1 498 ? -9.952 6.553 -24.349 1.00 84.62 498 VAL A O 1
ATOM 3927 N N . ASP A 1 499 ? -8.581 4.910 -25.044 1.00 74.44 499 ASP A N 1
ATOM 3928 C CA . ASP A 1 499 ? -8.575 4.219 -23.753 1.00 74.44 499 ASP A CA 1
ATOM 3929 C C . ASP A 1 499 ? -7.713 5.027 -22.763 1.00 74.44 499 ASP A C 1
ATOM 3931 O O . ASP A 1 499 ? -6.548 5.296 -23.060 1.00 74.44 499 ASP A O 1
ATOM 3935 N N . PRO A 1 500 ? -8.233 5.455 -21.597 1.00 72.19 500 PRO A N 1
ATOM 3936 C CA . PRO A 1 500 ? -7.434 6.175 -20.607 1.00 72.19 500 PRO A CA 1
ATOM 3937 C C . PRO A 1 500 ? -6.135 5.458 -20.211 1.00 72.19 500 PRO A C 1
ATOM 3939 O O . PRO A 1 500 ? -5.151 6.141 -19.911 1.00 72.19 500 PRO A O 1
ATOM 3942 N N . ASP A 1 501 ? -6.104 4.119 -20.257 1.00 66.62 501 ASP A N 1
ATOM 3943 C CA . ASP A 1 501 ? -4.900 3.334 -19.960 1.00 66.62 501 ASP A CA 1
ATOM 3944 C C . ASP A 1 501 ? -3.745 3.628 -20.941 1.00 66.62 501 ASP A C 1
ATOM 3946 O O . ASP A 1 501 ? -2.580 3.562 -20.537 1.00 66.62 501 ASP A O 1
ATOM 3950 N N . ASP A 1 502 ? -4.038 4.031 -22.184 1.00 70.56 502 ASP A N 1
ATOM 3951 C CA . ASP A 1 502 ? -3.029 4.401 -23.192 1.00 70.56 502 ASP A CA 1
ATOM 3952 C C . ASP A 1 502 ? -2.358 5.751 -22.889 1.00 70.56 502 ASP A C 1
ATOM 3954 O O . ASP A 1 502 ? -1.216 5.992 -23.283 1.00 70.56 502 ASP A O 1
ATOM 3958 N N . ALA A 1 503 ? -3.044 6.636 -22.159 1.00 75.31 503 ALA A N 1
ATOM 3959 C CA . ALA A 1 503 ? -2.529 7.954 -21.793 1.00 75.31 503 ALA A CA 1
ATOM 3960 C C . ALA A 1 503 ? -1.780 7.962 -20.447 1.00 75.31 503 ALA A C 1
ATOM 3962 O O . ALA A 1 503 ? -1.103 8.946 -20.118 1.00 75.31 503 ALA A O 1
ATOM 3963 N N . PHE A 1 504 ? -1.874 6.888 -19.652 1.00 74.19 504 PHE A N 1
ATOM 3964 C CA . PHE A 1 504 ? -1.207 6.818 -18.355 1.00 74.19 504 PHE A CA 1
ATOM 3965 C C . PHE A 1 504 ? 0.315 6.736 -18.491 1.00 74.19 504 PHE A C 1
ATOM 3967 O O . PHE A 1 504 ? 0.899 5.822 -19.071 1.00 74.19 504 PHE A O 1
ATOM 3974 N N . SER A 1 505 ? 0.984 7.711 -17.882 1.00 79.19 505 SER A N 1
ATOM 3975 C CA . SER A 1 505 ? 2.436 7.854 -17.887 1.00 79.19 505 SER A CA 1
ATOM 3976 C C . SER A 1 505 ? 2.890 8.680 -16.678 1.00 79.19 505 SER A C 1
ATOM 3978 O O . SER A 1 505 ? 2.076 9.067 -15.841 1.00 79.19 505 SER A O 1
ATOM 3980 N N . SER A 1 506 ? 4.186 8.991 -16.579 1.00 81.94 506 SER A N 1
ATOM 3981 C CA . SER A 1 506 ? 4.696 9.918 -15.555 1.00 81.94 506 SER A CA 1
ATOM 3982 C C . SER A 1 506 ? 4.363 11.393 -15.842 1.00 81.94 506 SER A C 1
ATOM 3984 O O . SER A 1 506 ? 4.595 12.248 -14.990 1.00 81.94 506 SER A O 1
ATOM 3986 N N . VAL A 1 507 ? 3.799 11.714 -17.016 1.00 91.12 507 VAL A N 1
ATOM 3987 C CA . VAL A 1 507 ? 3.495 13.093 -17.433 1.00 91.12 507 VAL A CA 1
ATOM 3988 C C . VAL A 1 507 ? 2.577 13.823 -16.439 1.00 91.12 507 VAL A C 1
ATOM 3990 O O . VAL A 1 507 ? 3.015 14.852 -15.922 1.00 91.12 507 VAL A O 1
ATOM 3993 N N . PRO A 1 508 ? 1.360 13.343 -16.100 1.00 89.38 508 PRO A N 1
ATOM 3994 C CA . PRO A 1 508 ? 0.468 14.050 -15.170 1.00 89.38 508 PRO A CA 1
ATOM 3995 C C . PRO A 1 508 ? 1.071 14.235 -13.767 1.00 89.38 508 PRO A C 1
ATOM 3997 O O . PRO A 1 508 ? 0.800 15.241 -13.114 1.00 89.38 508 PRO A O 1
ATOM 4000 N N . TYR A 1 509 ? 1.936 13.311 -13.341 1.00 90.31 509 TYR A N 1
ATOM 4001 C CA . TYR A 1 509 ? 2.664 13.366 -12.073 1.00 90.31 509 TYR A CA 1
ATOM 4002 C C . TYR A 1 509 ? 3.704 14.489 -12.081 1.00 90.31 509 TYR A C 1
ATOM 4004 O O . TYR A 1 509 ? 3.656 15.421 -11.277 1.00 90.31 509 TYR A O 1
ATOM 4012 N N . GLU A 1 510 ? 4.657 14.415 -13.010 1.00 93.50 510 GLU A N 1
ATOM 4013 C CA . GLU A 1 510 ? 5.860 15.244 -12.975 1.00 93.50 510 GLU A CA 1
ATOM 4014 C C . GLU A 1 510 ? 5.653 16.612 -13.623 1.00 93.50 510 GLU A C 1
ATOM 4016 O O . GLU A 1 510 ? 6.126 17.621 -13.098 1.00 93.50 510 GLU A O 1
ATOM 4021 N N . LYS A 1 511 ? 4.888 16.685 -14.721 1.00 95.19 511 LYS A N 1
ATOM 4022 C CA . LYS A 1 511 ? 4.528 17.960 -15.363 1.00 95.19 511 LYS A CA 1
ATOM 4023 C C . LYS A 1 511 ? 3.546 18.747 -14.491 1.00 95.19 511 LYS A C 1
ATOM 4025 O O . LYS A 1 511 ? 3.695 19.961 -14.363 1.00 95.19 511 LYS A O 1
ATOM 4030 N N . GLY A 1 512 ? 2.618 18.056 -13.821 1.00 95.75 512 GLY A N 1
ATOM 4031 C CA . GLY A 1 512 ? 1.718 18.652 -12.828 1.00 95.75 512 GLY A CA 1
ATOM 4032 C C . GLY A 1 512 ? 2.469 19.169 -11.599 1.00 95.75 512 GLY A C 1
ATOM 4033 O O . GLY A 1 512 ? 2.292 20.322 -11.204 1.00 95.75 512 GLY A O 1
ATOM 4034 N N . PHE A 1 513 ? 3.387 18.369 -11.044 1.00 95.25 513 PHE A N 1
ATOM 4035 C CA . PHE A 1 513 ? 4.285 18.821 -9.980 1.00 95.25 513 PHE A CA 1
ATOM 4036 C C . PHE A 1 513 ? 5.101 20.053 -10.396 1.00 95.25 513 PHE A C 1
ATOM 4038 O O . PHE A 1 513 ? 5.197 21.010 -9.626 1.00 95.25 513 PHE A O 1
ATOM 4045 N N . ALA A 1 514 ? 5.695 20.037 -11.595 1.00 94.50 514 ALA A N 1
ATOM 4046 C CA . ALA A 1 514 ? 6.536 21.125 -12.086 1.00 94.50 514 ALA A CA 1
ATOM 4047 C C . ALA A 1 514 ? 5.756 22.442 -12.205 1.00 94.50 514 ALA A C 1
ATOM 4049 O O . ALA A 1 514 ? 6.288 23.483 -11.822 1.00 94.50 514 ALA A O 1
ATOM 4050 N N . LEU A 1 515 ? 4.493 22.395 -12.649 1.00 95.88 515 LEU A N 1
ATOM 4051 C CA . LEU A 1 515 ? 3.608 23.561 -12.678 1.00 95.88 515 LEU A CA 1
ATOM 4052 C C . LEU A 1 515 ? 3.390 24.127 -11.269 1.00 95.88 515 LEU A C 1
ATOM 4054 O O . LEU A 1 515 ? 3.604 25.314 -11.039 1.00 95.88 515 LEU A O 1
ATOM 4058 N N . LEU A 1 516 ? 3.007 23.284 -10.308 1.00 95.50 516 LEU A N 1
ATOM 4059 C CA . LEU A 1 516 ? 2.751 23.724 -8.931 1.00 95.50 516 LEU A CA 1
ATOM 4060 C C . LEU A 1 516 ? 4.010 24.260 -8.248 1.00 95.50 516 LEU A C 1
ATOM 4062 O O . LEU A 1 516 ? 3.947 25.226 -7.492 1.00 95.50 516 LEU A O 1
ATOM 4066 N N . TYR A 1 517 ? 5.161 23.657 -8.527 1.00 92.56 517 TYR A N 1
ATOM 4067 C CA . TYR A 1 517 ? 6.440 24.108 -7.995 1.00 92.56 517 TYR A CA 1
ATOM 4068 C C . TYR A 1 517 ? 6.898 25.425 -8.636 1.00 92.56 517 TYR A C 1
ATOM 4070 O O . TYR A 1 517 ? 7.381 26.303 -7.924 1.00 92.56 517 TYR A O 1
ATOM 4078 N N . HIS A 1 518 ? 6.676 25.614 -9.939 1.00 93.44 518 HIS A N 1
ATOM 4079 C CA . HIS A 1 518 ? 6.889 26.897 -10.610 1.00 93.44 518 HIS A CA 1
ATOM 4080 C C . HIS A 1 518 ? 6.000 27.999 -10.016 1.00 93.44 518 HIS A C 1
ATOM 4082 O O . HIS A 1 518 ? 6.494 29.080 -9.703 1.00 93.44 518 HIS A O 1
ATOM 4088 N N . LEU A 1 519 ? 4.715 27.713 -9.787 1.00 94.44 519 LEU A N 1
ATOM 4089 C CA . LEU A 1 519 ? 3.783 28.659 -9.167 1.00 94.44 519 LEU A CA 1
ATOM 4090 C C . LEU A 1 519 ? 4.160 28.978 -7.715 1.00 94.44 519 LEU A C 1
ATOM 4092 O O . LEU A 1 519 ? 4.102 30.141 -7.324 1.00 94.44 519 LEU A O 1
ATOM 4096 N N . GLU A 1 520 ? 4.608 27.988 -6.934 1.00 92.88 520 GLU A N 1
ATOM 4097 C CA . GLU A 1 520 ? 5.151 28.220 -5.588 1.00 92.88 520 GLU A CA 1
ATOM 4098 C C . GLU A 1 520 ? 6.329 29.201 -5.635 1.00 92.88 520 GLU A C 1
ATOM 4100 O O . GLU A 1 520 ? 6.368 30.132 -4.836 1.00 92.88 520 GLU A O 1
ATOM 4105 N N . GLN A 1 521 ? 7.272 29.039 -6.568 1.00 90.50 521 GLN A N 1
ATOM 4106 C CA . GLN A 1 521 ? 8.411 29.955 -6.709 1.00 90.50 521 GLN A CA 1
ATOM 4107 C C . GLN A 1 521 ? 7.980 31.355 -7.162 1.00 90.50 521 GLN A C 1
ATOM 4109 O O . GLN A 1 521 ? 8.447 32.350 -6.608 1.00 90.50 521 GLN A O 1
ATOM 4114 N N . LEU A 1 522 ? 7.072 31.432 -8.135 1.00 92.31 522 LEU A N 1
ATOM 4115 C CA . LEU A 1 522 ? 6.596 32.684 -8.717 1.00 92.31 522 LEU A CA 1
ATOM 4116 C C . LEU A 1 522 ? 5.823 33.545 -7.706 1.00 92.31 522 LEU A C 1
ATOM 4118 O O . LEU A 1 522 ? 5.999 34.761 -7.665 1.00 92.31 522 LEU A O 1
ATOM 4122 N N . LEU A 1 523 ? 4.986 32.921 -6.875 1.00 92.81 523 LEU A N 1
ATOM 4123 C CA . LEU A 1 523 ? 4.051 33.607 -5.975 1.00 92.81 523 LEU A CA 1
ATOM 4124 C C . LEU A 1 523 ? 4.635 33.914 -4.585 1.00 92.81 523 LEU A C 1
ATOM 4126 O O . LEU A 1 523 ? 3.907 34.340 -3.697 1.00 92.81 523 LEU A O 1
ATOM 4130 N N . GLY A 1 524 ? 5.944 33.736 -4.378 1.00 88.94 524 GLY A N 1
ATOM 4131 C CA . GLY A 1 524 ? 6.614 34.127 -3.127 1.00 88.94 524 GLY A CA 1
ATOM 4132 C C . GLY A 1 524 ? 6.965 32.976 -2.181 1.00 88.94 524 GLY A C 1
ATOM 4133 O O . GLY A 1 524 ? 7.281 33.207 -1.015 1.00 88.94 524 GLY A O 1
ATOM 4134 N N . GLY A 1 525 ? 6.965 31.738 -2.671 1.00 88.44 525 GLY A N 1
ATOM 4135 C CA . GLY A 1 525 ? 7.501 30.574 -1.976 1.00 88.44 525 GLY A CA 1
ATOM 4136 C C . GLY A 1 525 ? 6.481 29.773 -1.156 1.00 88.44 525 GLY A C 1
ATOM 4137 O O . GLY A 1 525 ? 5.274 30.034 -1.185 1.00 88.44 525 GLY A O 1
ATOM 4138 N N . PRO A 1 526 ? 6.964 28.767 -0.399 1.00 85.25 526 PRO A N 1
ATOM 4139 C CA . PRO A 1 526 ? 6.118 27.823 0.332 1.00 85.25 526 PRO A CA 1
ATOM 4140 C C . PRO A 1 526 ? 5.154 28.487 1.317 1.00 85.25 526 PRO A C 1
ATOM 4142 O O . PRO A 1 526 ? 4.018 28.042 1.440 1.00 85.25 526 PRO A O 1
ATOM 4145 N N . ASP A 1 527 ? 5.589 29.551 1.994 1.00 84.94 527 ASP A N 1
ATOM 4146 C CA . ASP A 1 527 ? 4.799 30.211 3.039 1.00 84.94 527 ASP A CA 1
ATOM 4147 C C . ASP A 1 527 ? 3.573 30.949 2.473 1.00 84.94 527 ASP A C 1
ATOM 4149 O O . ASP A 1 527 ? 2.574 31.102 3.173 1.00 84.94 527 ASP A O 1
ATOM 4153 N N . VAL A 1 528 ? 3.620 31.344 1.195 1.00 90.56 528 VAL A N 1
ATOM 4154 C CA . VAL A 1 528 ? 2.499 31.970 0.474 1.00 90.56 528 VAL A CA 1
ATOM 4155 C C . VAL A 1 528 ? 1.631 30.917 -0.220 1.00 90.56 528 VAL A C 1
ATOM 4157 O O . VAL A 1 528 ? 0.401 30.996 -0.200 1.00 90.56 528 VAL A O 1
ATOM 4160 N N . PHE A 1 529 ? 2.257 29.889 -0.794 1.00 89.62 529 PHE A N 1
ATOM 4161 C CA . PHE A 1 529 ? 1.557 28.881 -1.590 1.00 89.62 529 PHE A CA 1
ATOM 4162 C C . PHE A 1 529 ? 0.849 27.806 -0.742 1.00 89.62 529 PHE A C 1
ATOM 4164 O O . PHE A 1 529 ? -0.190 27.281 -1.139 1.00 89.62 529 PHE A O 1
ATOM 4171 N N . GLU A 1 530 ? 1.352 27.477 0.452 1.00 85.75 530 GLU A N 1
ATOM 4172 C CA . GLU A 1 530 ? 0.701 26.514 1.358 1.00 85.75 530 GLU A CA 1
ATOM 4173 C C . GLU A 1 530 ? -0.697 26.970 1.839 1.00 85.75 530 GLU A C 1
ATOM 4175 O O . GLU A 1 530 ? -1.613 26.140 1.854 1.00 85.75 530 GLU A O 1
ATOM 4180 N N . PRO A 1 531 ? -0.923 28.252 2.197 1.00 85.06 531 PRO A N 1
ATOM 4181 C CA . PRO A 1 531 ? -2.265 28.798 2.408 1.00 85.06 531 PRO A CA 1
ATOM 4182 C C . PRO A 1 531 ? -3.213 28.623 1.213 1.00 85.06 531 PRO A C 1
ATOM 4184 O O . PRO A 1 531 ? -4.370 28.257 1.417 1.00 85.06 531 PRO A O 1
ATOM 4187 N N . PHE A 1 532 ? -2.724 28.804 -0.017 1.00 92.06 532 PHE A N 1
ATOM 4188 C CA . PHE A 1 532 ? -3.520 28.561 -1.223 1.00 92.06 532 PHE A CA 1
ATOM 4189 C C . PHE A 1 532 ? -3.923 27.088 -1.356 1.00 92.06 532 PHE A C 1
ATOM 4191 O O . PHE A 1 532 ? -5.102 26.800 -1.536 1.00 92.06 532 PHE A O 1
ATOM 4198 N N . LEU A 1 533 ? -2.986 26.141 -1.207 1.00 87.31 533 LEU A N 1
ATOM 4199 C CA . LEU A 1 533 ? -3.292 24.700 -1.290 1.00 87.31 533 LEU A CA 1
ATOM 4200 C C . LEU A 1 533 ? -4.395 24.285 -0.312 1.00 87.31 533 LEU A C 1
ATOM 4202 O O . LEU A 1 533 ? -5.257 23.467 -0.623 1.00 87.31 533 LEU A O 1
ATOM 4206 N N . ARG A 1 534 ? -4.354 24.862 0.886 1.00 76.94 534 ARG A N 1
ATOM 4207 C CA . ARG A 1 534 ? -5.359 24.670 1.925 1.00 76.94 534 ARG A CA 1
ATOM 4208 C C . ARG A 1 534 ? -6.719 25.216 1.496 1.00 76.94 534 ARG A C 1
ATOM 4210 O O . ARG A 1 534 ? -7.710 24.506 1.632 1.00 76.94 534 ARG A O 1
ATOM 4217 N N . ALA A 1 535 ? -6.762 26.451 1.004 1.00 81.44 535 ALA A N 1
ATOM 4218 C CA . ALA A 1 535 ? -7.996 27.062 0.524 1.00 81.44 535 ALA A CA 1
ATOM 4219 C C . ALA A 1 535 ? -8.584 26.280 -0.660 1.00 81.44 535 ALA A C 1
ATOM 4221 O O . ALA A 1 535 ? -9.783 26.045 -0.698 1.00 81.44 535 ALA A O 1
ATOM 4222 N N . TYR A 1 536 ? -7.725 25.792 -1.556 1.00 89.94 536 TYR A N 1
ATOM 4223 C CA . TYR A 1 536 ? -8.084 24.921 -2.672 1.00 89.94 536 TYR A CA 1
ATOM 4224 C C . TYR A 1 536 ? -8.768 23.632 -2.202 1.00 89.94 536 TYR A C 1
ATOM 4226 O O . TYR A 1 536 ? -9.860 23.306 -2.667 1.00 89.94 536 TYR A O 1
ATOM 4234 N N . ILE A 1 537 ? -8.163 22.915 -1.250 1.00 79.62 537 ILE A N 1
ATOM 4235 C CA . ILE A 1 537 ? -8.753 21.686 -0.701 1.00 79.62 537 ILE A CA 1
ATOM 4236 C C . ILE A 1 537 ? -10.089 21.987 -0.015 1.00 79.62 537 ILE A C 1
ATOM 4238 O O . ILE A 1 537 ? -11.043 21.233 -0.180 1.00 79.62 537 ILE A O 1
ATOM 4242 N N . GLU A 1 538 ? -10.169 23.072 0.753 1.00 79.25 538 GLU A N 1
ATOM 4243 C CA . GLU A 1 538 ? -11.375 23.423 1.505 1.00 79.25 538 GLU A CA 1
ATOM 4244 C C . GLU A 1 538 ? -12.534 23.860 0.598 1.00 79.25 538 GLU A C 1
ATOM 4246 O O . GLU A 1 538 ? -13.672 23.463 0.847 1.00 79.25 538 GLU A O 1
ATOM 4251 N N . GLU A 1 539 ? -12.255 24.615 -0.466 1.00 88.56 539 GLU A N 1
ATOM 4252 C CA . GLU A 1 539 ? -13.260 25.044 -1.444 1.00 88.56 539 GLU A CA 1
ATOM 4253 C C . GLU A 1 539 ? -13.821 23.854 -2.231 1.00 88.56 539 GLU A C 1
ATOM 4255 O O . GLU A 1 539 ? -15.033 23.742 -2.450 1.00 88.56 539 GLU A O 1
ATOM 4260 N N . PHE A 1 540 ? -12.951 22.931 -2.644 1.00 81.81 540 PHE A N 1
ATOM 4261 C CA . PHE A 1 540 ? -13.330 21.842 -3.542 1.00 81.81 540 PHE A CA 1
ATOM 4262 C C . PHE A 1 540 ? -13.546 20.492 -2.867 1.00 81.81 540 PHE A C 1
ATOM 4264 O O . PHE A 1 540 ? -13.791 19.500 -3.556 1.00 81.81 540 PHE A O 1
ATOM 4271 N N . LYS A 1 541 ? -13.511 20.427 -1.533 1.00 68.50 541 LYS A N 1
ATOM 4272 C CA . LYS A 1 541 ? -13.803 19.186 -0.814 1.00 68.50 541 LYS A CA 1
ATOM 4273 C C . LYS A 1 541 ? -15.167 18.621 -1.218 1.00 68.50 541 LYS A C 1
ATOM 4275 O O . LYS A 1 541 ? -16.170 19.334 -1.258 1.00 68.50 541 LYS A O 1
ATOM 4280 N N . TYR A 1 542 ? -15.197 17.318 -1.476 1.00 69.62 542 TYR A N 1
ATOM 4281 C CA . TYR A 1 542 ? -16.361 16.556 -1.934 1.00 69.62 542 TYR A CA 1
ATOM 4282 C C . TYR A 1 542 ? -16.887 16.966 -3.318 1.00 69.62 542 TYR A C 1
ATOM 4284 O O . TYR A 1 542 ? -18.027 16.641 -3.658 1.00 69.62 542 TYR A O 1
ATOM 4292 N N . LYS A 1 543 ? -16.078 17.670 -4.118 1.00 71.81 543 LYS A N 1
ATOM 4293 C CA . LYS A 1 543 ? -16.407 18.067 -5.490 1.00 71.81 543 LYS A CA 1
ATOM 4294 C C . LYS A 1 543 ? -15.447 17.406 -6.481 1.00 71.81 543 LYS A C 1
ATOM 4296 O O . LYS A 1 543 ? -14.315 17.057 -6.146 1.00 71.81 543 LYS A O 1
ATOM 4301 N N . SER A 1 544 ? -15.912 17.290 -7.723 1.00 81.75 544 SER A N 1
ATOM 4302 C CA . SER A 1 544 ? -15.072 16.921 -8.861 1.00 81.75 544 SER A CA 1
ATOM 4303 C C . SER A 1 544 ? -14.880 18.125 -9.783 1.00 81.75 544 SER A C 1
ATOM 4305 O O . SER A 1 544 ? -15.868 18.738 -10.191 1.00 81.75 544 SER A O 1
ATOM 4307 N N . ILE A 1 545 ? -13.634 18.474 -10.103 1.00 91.19 545 ILE A N 1
ATOM 4308 C CA . ILE A 1 545 ? -13.274 19.742 -10.758 1.00 91.19 545 ILE A CA 1
ATOM 4309 C C . ILE A 1 545 ? -12.426 19.548 -12.013 1.00 91.19 545 ILE A C 1
ATOM 4311 O O . ILE A 1 545 ? -11.742 18.539 -12.169 1.00 91.19 545 ILE A O 1
ATOM 4315 N N . SER A 1 546 ? -12.459 20.530 -12.907 1.00 96.75 546 SER A N 1
ATOM 4316 C CA . SER A 1 546 ? -11.563 20.591 -14.062 1.00 96.75 546 SER A CA 1
ATOM 4317 C C . SER A 1 546 ? -10.385 21.525 -13.862 1.00 96.75 546 SER A C 1
ATOM 4319 O O . SER A 1 546 ? -10.374 22.373 -12.969 1.00 96.75 546 SER A O 1
ATOM 4321 N N . SER A 1 547 ? -9.418 21.425 -14.769 1.00 96.69 547 SER A N 1
ATOM 4322 C CA . SER A 1 547 ? -8.244 22.298 -14.828 1.00 96.69 547 SER A CA 1
ATOM 4323 C C . SER A 1 547 ? -8.627 23.780 -14.932 1.00 96.69 547 SER A C 1
ATOM 4325 O O . SER A 1 547 ? -7.917 24.639 -14.413 1.00 96.69 547 SER A O 1
ATOM 4327 N N . GLN A 1 548 ? -9.767 24.087 -15.565 1.00 97.50 548 GLN A N 1
ATOM 4328 C CA . GLN A 1 548 ? -10.289 25.452 -15.664 1.00 97.50 548 GLN A CA 1
ATOM 4329 C C . GLN A 1 548 ? -10.904 25.935 -14.348 1.00 97.50 548 GLN A C 1
ATOM 4331 O O . GLN A 1 548 ? -10.659 27.074 -13.963 1.00 97.50 548 GLN A O 1
ATOM 4336 N N . ASP A 1 549 ? -11.630 25.073 -13.629 1.00 97.44 549 ASP A N 1
ATOM 4337 C CA . ASP A 1 549 ? -12.169 25.402 -12.300 1.00 97.44 549 ASP A CA 1
ATOM 4338 C C . ASP A 1 549 ? -11.019 25.669 -11.311 1.00 97.44 549 ASP A C 1
ATOM 4340 O O . ASP A 1 549 ? -11.027 26.663 -10.584 1.00 97.44 549 ASP A O 1
ATOM 4344 N N . TRP A 1 550 ? -9.979 24.825 -11.347 1.00 98.00 550 TRP A N 1
ATOM 4345 C CA . TRP A 1 550 ? -8.765 25.006 -10.548 1.00 98.00 550 TRP A CA 1
ATOM 4346 C C . TRP A 1 550 ? -8.046 26.323 -10.872 1.00 98.00 550 TRP A C 1
ATOM 4348 O O . TRP A 1 550 ? -7.684 27.074 -9.965 1.00 98.00 550 TRP A O 1
ATOM 4358 N N . LYS A 1 551 ? -7.861 26.628 -12.164 1.00 97.94 551 LYS A N 1
ATOM 4359 C CA . LYS A 1 551 ? -7.214 27.869 -12.607 1.00 97.94 551 LYS A CA 1
ATOM 4360 C C . LYS A 1 551 ? -8.034 29.096 -12.206 1.00 97.94 551 LYS A C 1
ATOM 4362 O O . LYS A 1 551 ? -7.457 30.068 -11.731 1.00 97.94 551 LYS A O 1
ATOM 4367 N N . ALA A 1 552 ? -9.355 29.062 -12.370 1.00 97.69 552 ALA A N 1
ATOM 4368 C CA . ALA A 1 552 ? -10.226 30.161 -11.965 1.00 97.69 552 ALA A CA 1
ATOM 4369 C C . ALA A 1 552 ? -10.078 30.458 -10.466 1.00 97.69 552 ALA A C 1
ATOM 4371 O O . ALA A 1 552 ? -9.869 31.610 -10.093 1.00 97.69 552 ALA A O 1
ATOM 4372 N N . PHE A 1 553 ? -10.067 29.418 -9.628 1.00 97.94 553 PHE A N 1
ATOM 4373 C CA . PHE A 1 553 ? -9.866 29.570 -8.188 1.00 97.94 553 PHE A CA 1
ATOM 4374 C C . PHE A 1 553 ? -8.465 30.078 -7.817 1.00 97.94 553 PHE A C 1
ATOM 4376 O O . PHE A 1 553 ? -8.323 30.854 -6.876 1.00 97.94 553 PHE A O 1
ATOM 4383 N N . LEU A 1 554 ? -7.420 29.698 -8.561 1.00 97.44 554 LEU A N 1
ATOM 4384 C CA . LEU A 1 554 ? -6.077 30.260 -8.378 1.00 97.44 554 LEU A CA 1
ATOM 4385 C C . LEU A 1 554 ? -6.074 31.783 -8.589 1.00 97.44 554 LEU A C 1
ATOM 4387 O O . LEU A 1 554 ? -5.535 32.511 -7.760 1.00 97.44 554 LEU A O 1
ATOM 4391 N N . PHE A 1 555 ? -6.697 32.260 -9.670 1.00 97.38 555 PHE A N 1
ATOM 4392 C CA . PHE A 1 555 ? -6.821 33.694 -9.950 1.00 97.38 555 PHE A CA 1
ATOM 4393 C C . PHE A 1 555 ? -7.719 34.401 -8.928 1.00 97.38 555 PHE A C 1
ATOM 4395 O O . PHE A 1 555 ? -7.426 35.526 -8.538 1.00 97.38 555 PHE A O 1
ATOM 4402 N N . GLU A 1 556 ? -8.787 33.755 -8.465 1.00 97.25 556 GLU A N 1
ATOM 4403 C CA . GLU A 1 556 ? -9.657 34.304 -7.422 1.00 97.25 556 GLU A CA 1
ATOM 4404 C C . GLU A 1 556 ? -8.920 34.464 -6.084 1.00 97.25 556 GLU A C 1
ATOM 4406 O O . GLU A 1 556 ? -9.005 35.516 -5.454 1.00 97.25 556 GLU A O 1
ATOM 4411 N N . TYR A 1 557 ? -8.163 33.448 -5.662 1.00 96.44 557 TYR A N 1
ATOM 4412 C CA . TYR A 1 557 ? -7.433 33.466 -4.395 1.00 96.44 557 TYR A CA 1
ATOM 4413 C C . TYR A 1 557 ? -6.303 34.506 -4.397 1.00 96.44 557 TYR A C 1
ATOM 4415 O O . TYR A 1 557 ? -6.102 35.224 -3.417 1.00 96.44 557 TYR A O 1
ATOM 4423 N N . PHE A 1 558 ? -5.575 34.611 -5.510 1.00 96.00 558 PHE A N 1
ATOM 4424 C CA . PHE A 1 558 ? -4.488 35.570 -5.701 1.00 96.00 558 PHE A CA 1
ATOM 4425 C C . PHE A 1 558 ? -4.975 36.834 -6.424 1.00 96.00 558 PHE A C 1
ATOM 4427 O O . PHE A 1 558 ? -4.495 37.188 -7.499 1.00 96.00 558 PHE A O 1
ATOM 4434 N N . SER A 1 559 ? -5.948 37.537 -5.839 1.00 93.56 559 SER A N 1
ATOM 4435 C CA . SER A 1 559 ? -6.619 38.686 -6.469 1.00 93.56 559 SER A CA 1
ATOM 4436 C C . SER A 1 559 ? -5.845 40.013 -6.406 1.00 93.56 559 SER A C 1
ATOM 4438 O O . SER A 1 559 ? -6.352 41.038 -6.865 1.00 93.56 559 SER A O 1
ATOM 4440 N N . SER A 1 560 ? -4.663 40.049 -5.780 1.00 93.81 560 SER A N 1
ATOM 4441 C CA . SER A 1 560 ? -3.867 41.278 -5.685 1.00 93.81 560 SER A CA 1
ATOM 4442 C C . SER A 1 560 ? -3.325 41.671 -7.065 1.00 93.81 560 SER A C 1
ATOM 4444 O O . SER A 1 560 ? -3.017 40.809 -7.882 1.00 93.81 560 SER A O 1
ATOM 4446 N N . GLN A 1 561 ? -3.186 42.971 -7.345 1.00 91.38 561 GLN A N 1
ATOM 4447 C CA . GLN A 1 561 ? -2.708 43.427 -8.659 1.00 91.38 561 GLN A CA 1
ATOM 4448 C C . GLN A 1 561 ? -1.307 42.884 -8.992 1.00 91.38 561 GLN A C 1
ATOM 4450 O O . GLN A 1 561 ? -1.032 42.566 -10.146 1.00 91.38 561 GLN A O 1
ATOM 4455 N N . GLU A 1 562 ? -0.439 42.754 -7.987 1.00 92.12 562 GLU A N 1
ATOM 4456 C CA . GLU A 1 562 ? 0.902 42.189 -8.147 1.00 92.12 562 GLU A CA 1
ATOM 4457 C C . GLU A 1 562 ? 0.849 40.689 -8.480 1.00 92.12 562 GLU A C 1
ATOM 4459 O O . GLU A 1 562 ? 1.547 40.232 -9.386 1.00 92.12 562 GLU A O 1
ATOM 4464 N N . ASP A 1 563 ? 0.004 39.920 -7.790 1.00 91.50 563 ASP A N 1
ATOM 4465 C CA . ASP A 1 563 ? -0.111 38.480 -8.038 1.00 91.50 563 ASP A CA 1
ATOM 4466 C C . ASP A 1 563 ? -0.801 38.184 -9.371 1.00 91.50 563 ASP A C 1
ATOM 4468 O O . ASP A 1 563 ? -0.375 37.283 -10.091 1.00 91.50 563 ASP A O 1
ATOM 4472 N N . GLN A 1 564 ? -1.804 38.979 -9.752 1.00 92.31 564 GLN A N 1
ATOM 4473 C CA . GLN A 1 564 ? -2.447 38.898 -11.066 1.00 92.31 564 GLN A CA 1
ATOM 4474 C C . GLN A 1 564 ? -1.437 39.133 -12.189 1.00 92.31 564 GLN A C 1
ATOM 4476 O O . GLN A 1 564 ? -1.349 38.319 -13.103 1.00 92.31 564 GLN A O 1
ATOM 4481 N N . GLN A 1 565 ? -0.602 40.174 -12.079 1.00 93.38 565 GLN A N 1
ATOM 4482 C CA . GLN A 1 565 ? 0.466 40.421 -13.052 1.00 93.38 565 GLN A CA 1
ATOM 4483 C C . GLN A 1 565 ? 1.425 39.231 -13.154 1.00 93.38 565 GLN A C 1
ATOM 4485 O O . GLN A 1 565 ? 1.785 38.836 -14.260 1.00 93.38 565 GLN A O 1
ATOM 4490 N N . LYS A 1 566 ? 1.806 38.611 -12.027 1.00 93.81 566 LYS A N 1
ATOM 4491 C CA . LYS A 1 566 ? 2.636 37.394 -12.030 1.00 93.81 566 LYS A CA 1
ATOM 4492 C C . LYS A 1 566 ? 1.921 36.232 -12.726 1.00 93.81 566 LYS A C 1
ATOM 4494 O O . LYS A 1 566 ? 2.507 35.608 -13.607 1.00 93.81 566 LYS A O 1
ATOM 4499 N N . LEU A 1 567 ? 0.663 35.955 -12.388 1.00 94.25 567 LEU A N 1
ATOM 4500 C CA . LEU A 1 567 ? -0.130 34.871 -12.984 1.00 94.25 567 LEU A CA 1
ATOM 4501 C C . LEU A 1 567 ? -0.403 35.070 -14.483 1.00 94.25 567 LEU A C 1
ATOM 4503 O O . LEU A 1 567 ? -0.500 34.086 -15.220 1.00 94.25 567 LEU A O 1
ATOM 4507 N N . GLU A 1 568 ? -0.499 36.315 -14.947 1.00 93.81 568 GLU A N 1
ATOM 4508 C CA . GLU A 1 568 ? -0.627 36.669 -16.366 1.00 93.81 568 GLU A CA 1
ATOM 4509 C C . GLU A 1 568 ? 0.654 36.386 -17.165 1.00 93.81 568 GLU A C 1
ATOM 4511 O O . GLU A 1 568 ? 0.570 36.124 -18.364 1.00 93.81 568 GLU A O 1
ATOM 4516 N N . THR A 1 569 ? 1.833 36.367 -16.525 1.00 93.75 569 THR A N 1
ATOM 4517 C CA . THR A 1 569 ? 3.087 35.966 -17.197 1.00 93.75 569 THR A CA 1
ATOM 4518 C C . THR A 1 569 ? 3.192 34.462 -17.456 1.00 93.75 569 THR A C 1
ATOM 4520 O O . THR A 1 569 ? 4.019 34.035 -18.263 1.00 93.75 569 THR A O 1
ATOM 4523 N N . VAL A 1 570 ? 2.367 33.645 -16.794 1.00 93.81 570 VAL A N 1
ATOM 4524 C CA . VAL A 1 570 ? 2.375 32.189 -16.966 1.00 93.81 570 VAL A CA 1
ATOM 4525 C C . VAL A 1 570 ? 1.721 31.829 -18.301 1.00 93.81 570 VAL A C 1
ATOM 4527 O O . VAL A 1 570 ? 0.543 32.107 -18.528 1.00 93.81 570 VAL A O 1
ATOM 4530 N N . ASP A 1 571 ? 2.456 31.138 -19.176 1.00 94.56 571 ASP A N 1
ATOM 4531 C CA . ASP A 1 571 ? 1.910 30.613 -20.433 1.00 94.56 571 ASP A CA 1
ATOM 4532 C C . ASP A 1 571 ? 1.027 29.376 -20.187 1.00 94.56 571 ASP A C 1
ATOM 4534 O O . ASP A 1 571 ? 1.429 28.222 -20.366 1.00 94.56 571 ASP A O 1
ATOM 4538 N N . TRP A 1 572 ? -0.205 29.626 -19.745 1.00 94.75 572 TRP A N 1
ATOM 4539 C CA . TRP A 1 572 ? -1.190 28.593 -19.425 1.00 94.75 572 TRP A CA 1
ATOM 4540 C C . TRP A 1 572 ? -1.501 27.657 -20.594 1.00 94.75 572 TRP A C 1
ATOM 4542 O O . TRP A 1 572 ? -1.774 26.479 -20.367 1.00 94.75 572 TRP A O 1
ATOM 4552 N N . ASN A 1 573 ? -1.463 28.159 -21.832 1.00 95.44 573 ASN A N 1
ATOM 4553 C CA . ASN A 1 573 ? -1.747 27.338 -23.006 1.00 95.44 573 ASN A CA 1
ATOM 4554 C C . ASN A 1 573 ? -0.627 26.325 -23.237 1.00 95.44 573 ASN A C 1
ATOM 4556 O O . ASN A 1 573 ? -0.914 25.146 -23.442 1.00 95.44 573 ASN A O 1
ATOM 4560 N N . THR A 1 574 ? 0.633 26.748 -23.137 1.00 94.62 574 THR A N 1
ATOM 4561 C CA . THR A 1 574 ? 1.772 25.827 -23.245 1.00 94.62 574 THR A CA 1
ATOM 4562 C C . THR A 1 574 ? 1.828 24.859 -22.063 1.00 94.62 574 THR A C 1
ATOM 4564 O O . THR A 1 574 ? 2.068 23.669 -22.265 1.00 94.62 574 THR A O 1
ATOM 4567 N N . TRP A 1 575 ? 1.539 25.313 -20.839 1.00 95.19 575 TRP A N 1
ATOM 4568 C CA . TRP A 1 575 ? 1.501 24.431 -19.667 1.00 95.19 575 TRP A CA 1
ATOM 4569 C C . TRP A 1 575 ? 0.425 23.342 -19.766 1.00 95.19 575 TRP A C 1
ATOM 4571 O O . TRP A 1 575 ? 0.730 22.173 -19.524 1.00 95.19 575 TRP A O 1
ATOM 4581 N N . PHE A 1 576 ? -0.812 23.694 -20.132 1.00 96.19 576 PHE A N 1
ATOM 4582 C CA . PHE A 1 576 ? -1.917 22.730 -20.202 1.00 96.19 576 PHE A CA 1
ATOM 4583 C C . PHE A 1 576 ? -1.888 21.889 -21.482 1.00 96.19 576 PHE A C 1
ATOM 4585 O O . PHE A 1 576 ? -2.016 20.666 -21.418 1.00 96.19 576 PHE A O 1
ATOM 4592 N N . TYR A 1 577 ? -1.674 22.519 -22.637 1.00 96.12 577 TYR A N 1
ATOM 4593 C CA . TYR A 1 577 ? -1.922 21.908 -23.948 1.00 96.12 577 TYR A CA 1
ATOM 4594 C C . TYR A 1 577 ? -0.666 21.764 -24.822 1.00 96.12 577 TYR A C 1
ATOM 4596 O O . TYR A 1 577 ? -0.727 21.145 -25.889 1.00 96.12 577 TYR A O 1
ATOM 4604 N N . GLY A 1 578 ? 0.474 22.305 -24.383 1.00 94.88 578 GLY A N 1
ATOM 4605 C CA . GLY A 1 578 ? 1.753 22.197 -25.079 1.00 94.88 578 GLY A CA 1
ATOM 4606 C C . GLY A 1 578 ? 2.348 20.788 -25.019 1.00 94.88 578 GLY A C 1
ATOM 4607 O O . GLY A 1 578 ? 2.280 20.100 -23.993 1.00 94.88 578 GLY A O 1
ATOM 4608 N N . LEU A 1 579 ? 2.951 20.374 -26.135 1.00 94.88 579 LEU A N 1
ATOM 4609 C CA . LEU A 1 579 ? 3.646 19.094 -26.277 1.00 94.88 579 LEU A CA 1
ATOM 4610 C C . LEU A 1 579 ? 5.036 19.138 -25.631 1.00 94.88 579 LEU A C 1
ATOM 4612 O O . LEU A 1 579 ? 5.691 20.178 -25.595 1.00 94.88 579 LEU A O 1
ATOM 4616 N N . GLY A 1 580 ? 5.503 17.982 -25.173 1.00 93.56 580 GLY A N 1
ATOM 4617 C CA . GLY A 1 580 ? 6.850 17.783 -24.659 1.00 93.56 580 GLY A CA 1
ATOM 4618 C C . GLY A 1 580 ? 7.083 18.341 -23.253 1.00 93.56 580 GLY A C 1
ATOM 4619 O O . GLY A 1 580 ? 6.178 18.384 -22.412 1.00 93.56 580 GLY A O 1
ATOM 4620 N N . MET A 1 581 ? 8.335 18.723 -22.993 1.00 94.00 581 MET A N 1
ATOM 4621 C CA . MET A 1 581 ? 8.780 19.236 -21.695 1.00 94.00 581 MET A CA 1
ATOM 4622 C C . MET A 1 581 ? 8.109 20.575 -21.338 1.00 94.00 581 MET A C 1
ATOM 4624 O O . MET A 1 581 ? 7.755 21.338 -22.237 1.00 94.00 581 MET A O 1
ATOM 4628 N N . PRO A 1 582 ? 7.944 20.890 -20.039 1.00 91.44 582 PRO A N 1
ATOM 4629 C CA . PRO A 1 582 ? 7.460 22.194 -19.591 1.00 91.44 582 PRO A CA 1
ATOM 4630 C C . PRO A 1 582 ? 8.316 23.364 -20.108 1.00 91.44 582 PRO A C 1
ATOM 4632 O O . PRO A 1 582 ? 9.523 23.195 -20.289 1.00 91.44 582 PRO A O 1
ATOM 4635 N N . PRO A 1 583 ? 7.733 24.568 -20.269 1.00 83.44 583 PRO A N 1
ATOM 4636 C CA . PRO A 1 583 ? 8.444 25.739 -20.793 1.00 83.44 583 PRO A CA 1
ATOM 4637 C C . PRO A 1 583 ? 9.494 26.307 -19.826 1.00 83.44 583 PRO A C 1
ATOM 4639 O O . PRO A 1 583 ? 10.375 27.053 -20.244 1.00 83.44 583 PRO A O 1
ATOM 4642 N N . PHE A 1 584 ? 9.410 25.966 -18.539 1.00 79.25 584 PHE A N 1
ATOM 4643 C CA . PHE A 1 584 ? 10.345 26.408 -17.514 1.00 79.25 584 PHE A CA 1
ATOM 4644 C C . PHE A 1 584 ? 10.781 25.220 -16.662 1.00 79.25 584 PHE A C 1
ATOM 4646 O O . PHE A 1 584 ? 9.936 24.488 -16.141 1.00 79.25 584 PHE A O 1
ATOM 4653 N N . GLN A 1 585 ? 12.094 25.047 -16.511 1.00 80.81 585 GLN A N 1
ATOM 4654 C CA . GLN A 1 585 ? 12.658 24.129 -15.531 1.00 80.81 585 GLN A CA 1
ATOM 4655 C C . GLN A 1 585 ? 12.737 24.851 -14.186 1.00 80.81 585 GLN A C 1
ATOM 4657 O O . GLN A 1 585 ? 13.447 25.854 -14.092 1.00 80.81 585 GLN A O 1
ATOM 4662 N N . PRO A 1 586 ? 12.026 24.377 -13.150 1.00 72.81 586 PRO A N 1
ATOM 4663 C CA . PRO A 1 586 ? 12.108 25.010 -11.852 1.00 72.81 586 PRO A CA 1
ATOM 4664 C C . PRO A 1 586 ? 13.507 24.937 -11.248 1.00 72.81 586 PRO A C 1
ATOM 4666 O O . PRO A 1 586 ? 14.238 23.969 -11.453 1.00 72.81 586 PRO A O 1
ATOM 4669 N N . ASP A 1 587 ? 13.854 25.957 -10.468 1.00 71.69 587 ASP A N 1
ATOM 4670 C CA . ASP A 1 587 ? 15.145 26.001 -9.793 1.00 71.69 587 ASP A CA 1
ATOM 4671 C C . ASP A 1 587 ? 15.175 24.987 -8.633 1.00 71.69 587 ASP A C 1
ATOM 4673 O O . ASP A 1 587 ? 14.406 25.076 -7.662 1.00 71.69 587 ASP A O 1
ATOM 4677 N N . TYR A 1 588 ? 16.058 23.996 -8.758 1.00 72.19 588 TYR A N 1
ATOM 4678 C CA . TYR A 1 588 ? 16.298 22.947 -7.768 1.00 72.19 588 TYR A CA 1
ATOM 4679 C C . TYR A 1 588 ? 17.574 23.195 -6.942 1.00 72.19 588 TYR A C 1
ATOM 4681 O O . TYR A 1 588 ? 18.058 22.265 -6.285 1.00 72.19 588 TYR A O 1
ATOM 4689 N N . ASP A 1 589 ? 18.119 24.418 -6.942 1.00 57.94 589 ASP A N 1
ATOM 4690 C CA . ASP A 1 589 ? 19.387 24.768 -6.297 1.00 57.94 589 ASP A CA 1
ATOM 4691 C C . ASP A 1 589 ? 19.485 24.244 -4.858 1.00 57.94 589 ASP A C 1
ATOM 4693 O O . ASP A 1 589 ? 18.593 24.410 -4.026 1.00 57.94 589 ASP A O 1
ATOM 4697 N N . GLY A 1 590 ? 20.578 23.536 -4.564 1.00 56.25 590 GLY A N 1
ATOM 4698 C CA . GLY A 1 590 ? 20.783 22.744 -3.343 1.00 56.25 590 GLY A CA 1
ATOM 4699 C C . GLY A 1 590 ? 20.641 21.226 -3.533 1.00 56.25 590 GLY A C 1
ATOM 4700 O O . GLY A 1 590 ? 21.230 20.481 -2.752 1.00 56.25 590 GLY A O 1
ATOM 4701 N N . ALA A 1 591 ? 19.952 20.757 -4.584 1.00 59.75 591 ALA A N 1
ATOM 4702 C CA . ALA A 1 591 ? 20.049 19.361 -5.032 1.00 59.75 591 ALA A CA 1
ATOM 4703 C C . ALA A 1 591 ? 21.446 19.066 -5.597 1.00 59.75 591 ALA A C 1
ATOM 4705 O O . ALA A 1 591 ? 22.062 18.085 -5.198 1.00 59.75 591 ALA A O 1
ATOM 4706 N N . LEU A 1 592 ? 21.990 19.974 -6.416 1.00 63.44 592 LEU A N 1
ATOM 4707 C CA . LEU A 1 592 ? 23.306 19.829 -7.052 1.00 63.44 592 LEU A CA 1
ATOM 4708 C C . LEU A 1 592 ? 24.429 19.525 -6.047 1.00 63.44 592 LEU A C 1
ATOM 4710 O O . LEU A 1 592 ? 25.196 18.597 -6.258 1.00 63.44 592 LEU A O 1
ATOM 4714 N N . LEU A 1 593 ? 24.477 20.231 -4.909 1.00 66.06 593 LEU A N 1
ATOM 4715 C CA . LEU A 1 593 ? 25.503 20.017 -3.875 1.00 66.06 593 LEU A CA 1
ATOM 4716 C C . LEU A 1 593 ? 25.417 18.643 -3.194 1.00 66.06 593 LEU A C 1
ATOM 4718 O O . LEU A 1 593 ? 26.417 18.144 -2.686 1.00 66.06 593 LEU A O 1
ATOM 4722 N N . LEU A 1 594 ? 24.230 18.042 -3.142 1.00 68.19 594 LEU A N 1
ATOM 4723 C CA . LEU A 1 594 ? 24.016 16.735 -2.519 1.00 68.19 594 LEU A CA 1
ATOM 4724 C C . LEU A 1 594 ? 24.054 15.582 -3.512 1.00 68.19 594 LEU A C 1
ATOM 4726 O O . LEU A 1 594 ? 24.372 14.466 -3.116 1.00 68.19 594 LEU A O 1
ATOM 4730 N N . GLU A 1 595 ? 23.750 15.855 -4.778 1.00 74.88 595 GLU A N 1
ATOM 4731 C CA . GLU A 1 595 ? 24.008 14.965 -5.907 1.00 74.88 595 GLU A CA 1
ATOM 4732 C C . GLU A 1 595 ? 25.507 14.903 -6.237 1.00 74.88 595 GLU A C 1
ATOM 4734 O O . GLU A 1 595 ? 25.948 13.949 -6.874 1.00 74.88 595 GLU A O 1
ATOM 4739 N N . GLU A 1 596 ? 26.297 15.892 -5.801 1.00 81.44 596 GLU A N 1
ATOM 4740 C CA . GLU A 1 596 ? 27.716 16.030 -6.137 1.00 81.44 596 GLU A CA 1
ATOM 4741 C C . GLU A 1 596 ? 28.542 14.763 -5.867 1.00 81.44 596 GLU A C 1
ATOM 4743 O O . GLU A 1 596 ? 29.272 14.353 -6.767 1.00 81.44 596 GLU A O 1
ATOM 4748 N N . PRO A 1 597 ? 28.404 14.046 -4.731 1.00 86.06 597 PRO A N 1
ATOM 4749 C CA . PRO A 1 597 ? 29.107 12.778 -4.533 1.00 86.06 597 PRO A CA 1
ATOM 4750 C C . PRO A 1 597 ? 28.767 11.732 -5.608 1.00 86.06 597 PRO A C 1
ATOM 4752 O O . PRO A 1 597 ? 29.662 11.075 -6.140 1.00 86.06 597 PRO A O 1
ATOM 4755 N N . SER A 1 598 ? 27.488 11.612 -5.978 1.00 88.69 598 SER A N 1
ATOM 4756 C CA . SER A 1 598 ? 27.003 10.704 -7.026 1.00 88.69 598 SER A CA 1
ATOM 4757 C C . SER A 1 598 ? 27.491 11.127 -8.415 1.00 88.69 598 SER A C 1
ATOM 4759 O O . SER A 1 598 ? 27.866 10.288 -9.239 1.00 88.69 598 SER A O 1
ATOM 4761 N N . ARG A 1 599 ? 27.520 12.437 -8.678 1.00 87.88 599 ARG A N 1
ATOM 4762 C CA . ARG A 1 599 ? 27.980 13.035 -9.936 1.00 87.88 599 ARG A CA 1
ATOM 4763 C C . ARG A 1 599 ? 29.489 12.865 -10.103 1.00 87.88 599 ARG A C 1
ATOM 4765 O O . ARG A 1 599 ? 29.927 12.367 -11.133 1.00 87.88 599 ARG A O 1
ATOM 4772 N N . VAL A 1 600 ? 30.273 13.170 -9.073 1.00 90.62 600 VAL A N 1
ATOM 4773 C CA . VAL A 1 600 ? 31.725 12.944 -9.040 1.00 90.62 600 VAL A CA 1
ATOM 4774 C C . VAL A 1 600 ? 32.037 11.462 -9.225 1.00 90.62 600 VAL A C 1
ATOM 4776 O O . VAL A 1 600 ? 32.892 11.122 -10.040 1.00 90.62 600 VAL A O 1
ATOM 4779 N N . LEU A 1 601 ? 31.330 10.564 -8.531 1.00 93.31 601 LEU A N 1
ATOM 4780 C CA . LEU A 1 601 ? 31.552 9.126 -8.676 1.00 93.31 601 LEU A CA 1
ATOM 4781 C C . LEU A 1 601 ? 31.200 8.628 -10.087 1.00 93.31 601 LEU A C 1
ATOM 4783 O O . LEU A 1 601 ? 31.993 7.903 -10.685 1.00 93.31 601 LEU A O 1
ATOM 4787 N N . SER A 1 602 ? 30.067 9.049 -10.659 1.00 93.56 602 SER A N 1
ATOM 4788 C CA . SER A 1 602 ? 29.704 8.683 -12.039 1.00 93.56 602 SER A CA 1
ATOM 4789 C C . SER A 1 602 ? 30.727 9.195 -13.058 1.00 93.56 602 SER A C 1
ATOM 4791 O O . SER A 1 602 ? 31.172 8.428 -13.909 1.00 93.56 602 SER A O 1
ATOM 4793 N N . GLN A 1 603 ? 31.201 10.438 -12.924 1.00 93.12 603 GLN A N 1
ATOM 4794 C CA . GLN A 1 603 ? 32.248 10.995 -13.786 1.00 93.12 603 GLN A CA 1
ATOM 4795 C C . GLN A 1 603 ? 33.589 10.280 -13.618 1.00 93.12 603 GLN A C 1
ATOM 4797 O O . GLN A 1 603 ? 34.268 10.036 -14.616 1.00 93.12 603 GLN A O 1
ATOM 4802 N N . ARG A 1 604 ? 33.957 9.861 -12.398 1.00 94.69 604 ARG A N 1
ATOM 4803 C CA . ARG A 1 604 ? 35.134 9.005 -12.170 1.00 94.69 604 ARG A CA 1
ATOM 4804 C C . ARG A 1 604 ? 34.996 7.694 -12.945 1.00 94.69 604 ARG A C 1
ATOM 4806 O O . ARG A 1 604 ? 35.898 7.345 -13.696 1.00 94.69 604 ARG A O 1
ATOM 4813 N N . TRP A 1 605 ? 33.854 7.012 -12.851 1.00 94.88 605 TRP A N 1
ATOM 4814 C CA . TRP A 1 605 ? 33.601 5.779 -13.610 1.00 94.88 605 TRP A CA 1
ATOM 4815 C C . TRP A 1 605 ? 33.620 5.986 -15.130 1.00 94.88 605 TRP A C 1
ATOM 4817 O O . TRP A 1 605 ? 34.152 5.144 -15.857 1.00 94.88 605 TRP A O 1
ATOM 4827 N N . ILE A 1 606 ? 33.089 7.104 -15.627 1.00 93.25 606 ILE A N 1
ATOM 4828 C CA . ILE A 1 606 ? 33.085 7.431 -17.060 1.00 93.25 606 ILE A CA 1
ATOM 4829 C C . ILE A 1 606 ? 34.506 7.715 -17.564 1.00 93.25 606 ILE A C 1
ATOM 4831 O O . ILE A 1 606 ? 34.922 7.135 -18.566 1.00 93.25 606 ILE A O 1
ATOM 4835 N N . SER A 1 607 ? 35.264 8.553 -16.859 1.00 92.94 607 SER A N 1
ATOM 4836 C CA . SER A 1 607 ? 36.582 9.036 -17.298 1.00 92.94 607 SER A CA 1
ATOM 4837 C C . SER A 1 607 ? 37.739 8.059 -17.056 1.00 92.94 607 SER A C 1
ATOM 4839 O O . SER A 1 607 ? 38.724 8.111 -17.791 1.00 92.94 607 SER A O 1
ATOM 4841 N N . GLN A 1 608 ? 37.632 7.149 -16.080 1.00 94.31 608 GLN A N 1
ATOM 4842 C CA . GLN A 1 608 ? 38.703 6.195 -15.768 1.00 94.31 608 GLN A CA 1
ATOM 4843 C C . GLN A 1 608 ? 38.964 5.235 -16.950 1.00 94.31 608 GLN A C 1
ATOM 4845 O O . GLN A 1 608 ? 38.008 4.660 -17.479 1.00 94.31 608 GLN A O 1
ATOM 4850 N N . PRO A 1 609 ? 40.217 5.016 -17.385 1.00 91.62 609 PRO A N 1
ATOM 4851 C CA . PRO A 1 609 ? 40.526 4.062 -18.450 1.00 91.62 609 PRO A CA 1
ATOM 4852 C C . PRO A 1 609 ? 40.276 2.609 -18.018 1.00 91.62 609 PRO A C 1
ATOM 4854 O O . PRO A 1 609 ? 40.500 2.237 -16.869 1.00 91.62 609 PRO A O 1
ATOM 4857 N N . GLU A 1 610 ? 39.872 1.753 -18.962 1.00 90.06 610 GLU A N 1
ATOM 4858 C CA . GLU A 1 610 ? 39.586 0.326 -18.707 1.00 90.06 610 GLU A CA 1
ATOM 4859 C C . GLU A 1 610 ? 40.808 -0.473 -18.224 1.00 90.06 610 GLU A C 1
ATOM 4861 O O . GLU A 1 610 ? 40.661 -1.528 -17.615 1.00 90.06 610 GLU A O 1
ATOM 4866 N N . THR A 1 611 ? 42.019 0.034 -18.466 1.00 87.88 611 THR A N 1
ATOM 4867 C CA . THR A 1 611 ? 43.277 -0.592 -18.041 1.00 87.88 611 THR A CA 1
ATOM 4868 C C . THR A 1 611 ? 43.586 -0.414 -16.554 1.00 87.88 611 THR A C 1
ATOM 4870 O O . THR A 1 611 ? 44.472 -1.099 -16.051 1.00 87.88 611 THR A O 1
ATOM 4873 N N . ASP A 1 612 ? 42.907 0.502 -15.857 1.00 89.25 612 ASP A N 1
ATOM 4874 C CA . ASP A 1 612 ? 43.173 0.820 -14.450 1.00 89.25 612 ASP A CA 1
ATOM 4875 C C . ASP A 1 612 ? 41.872 1.037 -13.668 1.00 89.25 612 ASP A C 1
ATOM 4877 O O . ASP A 1 612 ? 41.471 2.162 -13.377 1.00 89.25 612 ASP A O 1
ATOM 4881 N N . LEU A 1 613 ? 41.177 -0.058 -13.355 1.00 90.94 613 LEU A N 1
ATOM 4882 C CA . LEU A 1 613 ? 39.908 -0.018 -12.619 1.00 90.94 613 LEU A CA 1
ATOM 4883 C C . LEU A 1 613 ? 40.060 -0.310 -11.115 1.00 90.94 613 LEU A C 1
ATOM 4885 O O . LEU A 1 613 ? 39.154 -0.012 -10.345 1.00 90.94 613 LEU A O 1
ATOM 4889 N N . ASN A 1 614 ? 41.233 -0.765 -10.660 1.00 88.94 614 ASN A N 1
ATOM 4890 C CA . ASN A 1 614 ? 41.500 -1.092 -9.248 1.00 88.94 614 ASN A CA 1
ATOM 4891 C C . ASN A 1 614 ? 41.511 0.133 -8.307 1.00 88.94 614 ASN A C 1
ATOM 4893 O O . ASN A 1 614 ? 41.751 -0.002 -7.109 1.00 88.94 614 ASN A O 1
ATOM 4897 N N . VAL A 1 615 ? 41.271 1.331 -8.845 1.00 91.56 615 VAL A N 1
ATOM 4898 C CA . VAL A 1 615 ? 41.112 2.585 -8.099 1.00 91.56 615 VAL A CA 1
ATOM 4899 C C . VAL A 1 615 ? 39.763 2.696 -7.379 1.00 91.56 615 VAL A C 1
ATOM 4901 O O . VAL A 1 615 ? 39.596 3.590 -6.548 1.00 91.56 615 VAL A O 1
ATOM 4904 N N . PHE A 1 616 ? 38.795 1.834 -7.709 1.00 94.19 616 PHE A N 1
ATOM 4905 C CA . PHE A 1 616 ? 37.477 1.796 -7.072 1.00 94.19 616 PHE A CA 1
ATOM 4906 C C . PHE A 1 616 ? 37.465 0.828 -5.888 1.00 94.19 616 PHE A C 1
ATOM 4908 O O . PHE A 1 616 ? 38.083 -0.237 -5.927 1.00 94.19 616 PHE A O 1
ATOM 4915 N N . SER A 1 617 ? 36.742 1.185 -4.827 1.00 93.44 617 SER A N 1
ATOM 4916 C CA . SER A 1 617 ? 36.631 0.360 -3.621 1.00 93.44 617 SER A CA 1
ATOM 4917 C C . SER A 1 617 ? 35.204 0.369 -3.071 1.00 93.44 617 SER A C 1
ATOM 4919 O O . SER A 1 617 ? 34.482 1.342 -3.286 1.00 93.44 617 SER A O 1
ATOM 4921 N N . PRO A 1 618 ? 34.776 -0.658 -2.309 1.00 91.31 618 PRO A N 1
ATOM 4922 C CA . PRO A 1 618 ? 33.424 -0.705 -1.740 1.00 91.31 618 PRO A CA 1
ATOM 4923 C C . PRO A 1 618 ? 33.026 0.558 -0.947 1.00 91.31 618 PRO A C 1
ATOM 4925 O O . PR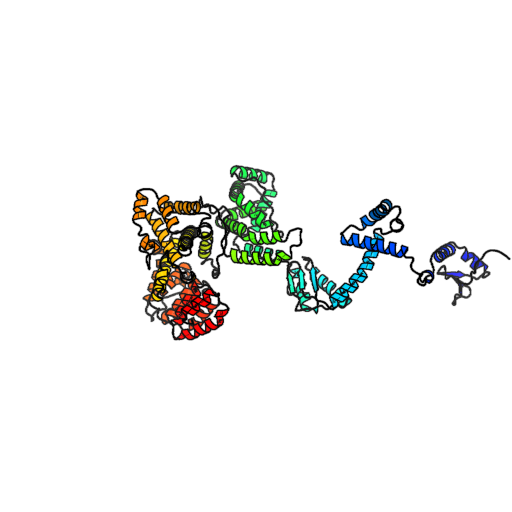O A 1 618 ? 31.848 0.915 -0.878 1.00 91.31 618 PRO A O 1
ATOM 4928 N N . ASP A 1 619 ? 34.006 1.267 -0.377 1.00 88.75 619 ASP A N 1
ATOM 4929 C CA . ASP A 1 619 ? 33.798 2.487 0.409 1.00 88.75 619 ASP A CA 1
ATOM 4930 C C . ASP A 1 619 ? 33.262 3.670 -0.409 1.00 88.75 619 ASP A C 1
ATOM 4932 O O . ASP A 1 619 ? 32.647 4.568 0.177 1.00 88.75 619 ASP A O 1
ATOM 4936 N N . ASP A 1 620 ? 33.424 3.651 -1.741 1.00 89.50 620 ASP A N 1
ATOM 4937 C CA . ASP A 1 620 ? 32.866 4.663 -2.650 1.00 89.50 620 ASP A CA 1
ATOM 4938 C C . ASP A 1 620 ? 31.333 4.766 -2.513 1.00 89.50 620 ASP A C 1
ATOM 4940 O O . ASP A 1 620 ? 30.778 5.857 -2.644 1.00 89.50 620 ASP A O 1
ATOM 4944 N N . ILE A 1 621 ? 30.646 3.646 -2.239 1.00 89.75 621 ILE A N 1
ATOM 4945 C CA . ILE A 1 621 ? 29.177 3.598 -2.128 1.00 89.75 621 ILE A CA 1
ATOM 4946 C C . ILE A 1 621 ? 28.670 3.252 -0.727 1.00 89.75 621 ILE A C 1
ATOM 4948 O O . ILE A 1 621 ? 27.558 3.648 -0.385 1.00 89.75 621 ILE A O 1
ATOM 4952 N N . ASN A 1 622 ? 29.455 2.556 0.106 1.00 83.94 622 ASN A N 1
ATOM 4953 C CA . ASN A 1 622 ? 29.011 2.121 1.440 1.00 83.94 622 ASN A CA 1
ATOM 4954 C C . ASN A 1 622 ? 28.655 3.295 2.365 1.00 83.94 622 ASN A C 1
ATOM 4956 O O . ASN A 1 622 ? 27.822 3.153 3.260 1.00 83.94 622 ASN A O 1
ATOM 4960 N N . ASN A 1 623 ? 29.268 4.458 2.138 1.00 80.44 623 ASN A N 1
ATOM 4961 C CA . ASN A 1 623 ? 29.011 5.678 2.902 1.00 80.44 623 ASN A CA 1
ATOM 4962 C C . ASN A 1 623 ? 27.880 6.538 2.313 1.00 80.44 623 ASN A C 1
ATOM 4964 O O . ASN A 1 623 ? 27.498 7.546 2.911 1.00 80.44 623 ASN A O 1
ATOM 4968 N N . LEU A 1 624 ? 27.339 6.164 1.151 1.00 82.38 624 LEU A N 1
ATOM 4969 C CA . LEU A 1 624 ? 26.280 6.905 0.482 1.00 82.38 624 LEU A CA 1
ATOM 4970 C C . LEU A 1 624 ? 24.899 6.388 0.922 1.00 82.38 624 LEU A C 1
ATOM 4972 O O . LEU A 1 624 ? 24.647 5.182 0.913 1.00 82.38 624 LEU A O 1
ATOM 4976 N N . PRO A 1 625 ? 23.947 7.279 1.258 1.00 80.50 625 PRO A N 1
ATOM 4977 C CA . PRO A 1 625 ? 22.547 6.899 1.389 1.00 80.50 625 PRO A CA 1
ATOM 4978 C C . PRO A 1 625 ? 22.043 6.215 0.112 1.00 80.50 625 PRO A C 1
ATOM 4980 O O . PRO A 1 625 ? 22.429 6.593 -0.993 1.00 80.50 625 PRO A O 1
ATOM 4983 N N . SER A 1 626 ? 21.104 5.273 0.242 1.00 79.81 626 SER A N 1
ATOM 4984 C CA . SER A 1 626 ? 20.553 4.522 -0.901 1.00 79.81 626 SER A CA 1
ATOM 4985 C C . SER A 1 626 ? 19.980 5.410 -2.012 1.00 79.81 626 SER A C 1
ATOM 4987 O O . SER A 1 626 ? 20.008 5.027 -3.178 1.00 79.81 626 SER A O 1
ATOM 4989 N N . LEU A 1 627 ? 19.514 6.615 -1.674 1.00 77.25 627 LEU A N 1
ATOM 4990 C CA . LEU A 1 627 ? 19.096 7.622 -2.647 1.00 77.25 627 LEU A CA 1
ATOM 4991 C C . LEU A 1 627 ? 20.255 8.130 -3.523 1.00 77.25 627 LEU A C 1
ATOM 4993 O O . LEU A 1 627 ? 20.105 8.221 -4.735 1.00 77.25 627 LEU A O 1
ATOM 4997 N N . LEU A 1 628 ? 21.422 8.400 -2.935 1.00 83.94 628 LEU A N 1
ATOM 4998 C CA . LEU A 1 628 ? 22.600 8.824 -3.696 1.00 83.94 628 LEU A CA 1
ATOM 4999 C C . LEU A 1 628 ? 23.143 7.672 -4.549 1.00 83.94 628 LEU A C 1
ATOM 5001 O O . LEU A 1 628 ? 23.497 7.879 -5.704 1.00 83.94 628 LEU A O 1
ATOM 5005 N N . VAL A 1 629 ? 23.095 6.435 -4.045 1.00 89.06 629 VAL A N 1
ATOM 5006 C CA . VAL A 1 629 ? 23.436 5.244 -4.847 1.00 89.06 629 VAL A CA 1
ATOM 5007 C C . VAL A 1 629 ? 22.500 5.093 -6.055 1.00 89.06 629 VAL A C 1
ATOM 5009 O O . VAL A 1 629 ? 22.958 4.803 -7.161 1.00 89.06 629 VAL A O 1
ATOM 5012 N N . ARG A 1 630 ? 21.192 5.337 -5.883 1.00 87.75 630 ARG A N 1
ATOM 5013 C CA . ARG A 1 630 ? 20.230 5.360 -7.000 1.00 87.75 630 ARG A CA 1
ATOM 5014 C C . ARG A 1 630 ? 20.591 6.417 -8.043 1.00 87.75 630 ARG A C 1
ATOM 5016 O O . ARG A 1 630 ? 20.558 6.105 -9.228 1.00 87.75 630 ARG A O 1
ATOM 5023 N N . GLN A 1 631 ? 20.927 7.634 -7.618 1.00 84.81 631 GLN A N 1
ATOM 5024 C CA . GLN A 1 631 ? 21.312 8.719 -8.531 1.00 84.81 631 GLN A CA 1
ATOM 5025 C C . GLN A 1 631 ? 22.604 8.435 -9.266 1.00 84.81 631 GLN A C 1
ATOM 5027 O O . GLN A 1 631 ? 22.684 8.677 -10.461 1.00 84.81 631 GLN A O 1
ATOM 5032 N N . PHE A 1 632 ? 23.600 7.892 -8.570 1.00 91.94 632 PHE A N 1
ATOM 5033 C CA . PHE A 1 632 ? 24.847 7.464 -9.184 1.00 91.94 632 PHE A CA 1
ATOM 5034 C C . PHE A 1 632 ? 24.578 6.514 -10.362 1.00 91.94 632 PHE A C 1
ATOM 5036 O O . PHE A 1 632 ? 25.066 6.750 -11.466 1.00 91.94 632 PHE A O 1
ATOM 5043 N N . LEU A 1 633 ? 23.737 5.493 -10.157 1.00 93.19 633 LEU A N 1
ATOM 5044 C CA . LEU A 1 633 ? 23.342 4.573 -11.226 1.00 93.19 633 LEU A CA 1
ATOM 5045 C C . LEU A 1 633 ? 22.504 5.255 -12.314 1.00 93.19 633 LEU A C 1
ATOM 5047 O O . LEU A 1 633 ? 22.651 4.916 -13.485 1.00 93.19 633 LEU A O 1
ATOM 5051 N N . GLN A 1 634 ? 21.644 6.210 -11.949 1.00 88.69 634 GLN A N 1
ATOM 5052 C CA . GLN A 1 634 ? 20.854 6.978 -12.914 1.00 88.69 634 GLN A CA 1
ATOM 5053 C C . GLN A 1 634 ? 21.753 7.819 -13.832 1.00 88.69 634 GLN A C 1
ATOM 5055 O O . GLN A 1 634 ? 21.613 7.726 -15.044 1.00 88.69 634 GLN A O 1
ATOM 5060 N N . PHE A 1 635 ? 22.738 8.542 -13.288 1.00 88.69 635 PHE A N 1
ATOM 5061 C CA . PHE A 1 635 ? 23.677 9.340 -14.083 1.00 88.69 635 PHE A CA 1
ATOM 5062 C C . PHE A 1 635 ? 24.468 8.497 -15.087 1.00 88.69 635 PHE A C 1
ATOM 5064 O O . PHE A 1 635 ? 24.737 8.951 -16.197 1.00 88.69 635 PHE A O 1
ATOM 5071 N N . LEU A 1 636 ? 24.819 7.260 -14.725 1.00 92.50 636 LEU A N 1
ATOM 5072 C CA . LEU A 1 636 ? 25.445 6.322 -15.658 1.00 92.50 636 LEU A CA 1
ATOM 5073 C C . LEU A 1 636 ? 24.466 5.818 -16.727 1.00 92.50 636 LEU A C 1
ATOM 5075 O O . LEU A 1 636 ? 24.865 5.613 -17.869 1.00 92.50 636 LEU A O 1
ATOM 5079 N N . LEU A 1 637 ? 23.197 5.611 -16.366 1.00 89.75 637 LEU A N 1
ATOM 5080 C CA . LEU A 1 637 ? 22.161 5.109 -17.270 1.00 89.75 637 LEU A CA 1
ATOM 5081 C C . LEU A 1 637 ? 21.703 6.152 -18.305 1.00 89.75 637 LEU A C 1
ATOM 5083 O O . LEU A 1 637 ? 21.338 5.765 -19.424 1.00 89.75 637 LEU A O 1
ATOM 5087 N N . ASP A 1 638 ? 21.720 7.432 -17.922 1.00 84.31 638 ASP A N 1
ATOM 5088 C CA . ASP A 1 638 ? 21.379 8.592 -18.760 1.00 84.31 638 ASP A CA 1
ATOM 5089 C C . ASP A 1 638 ? 22.493 8.932 -19.765 1.00 84.31 638 ASP A C 1
ATOM 5091 O O . ASP A 1 638 ? 22.243 9.561 -20.794 1.00 84.31 638 ASP A O 1
ATOM 5095 N N . GLY A 1 639 ? 23.729 8.516 -19.474 1.00 85.56 639 GLY A N 1
ATOM 5096 C CA . GLY A 1 639 ? 24.883 8.682 -20.350 1.00 85.56 639 GLY A CA 1
ATOM 5097 C C . GLY A 1 639 ? 24.950 7.670 -21.501 1.00 85.56 639 GLY A C 1
ATOM 5098 O O . GLY A 1 639 ? 24.036 6.883 -21.758 1.00 85.56 639 GLY A O 1
ATOM 5099 N N . ALA A 1 640 ? 26.083 7.678 -22.210 1.00 86.12 640 ALA A N 1
ATOM 5100 C CA . ALA A 1 640 ? 26.382 6.655 -23.209 1.00 86.12 640 ALA A CA 1
ATOM 5101 C C . ALA A 1 640 ? 26.513 5.265 -22.548 1.00 86.12 640 ALA A C 1
ATOM 5103 O O . ALA A 1 640 ? 26.978 5.185 -21.407 1.00 86.12 640 ALA A O 1
ATOM 5104 N N . PRO A 1 641 ? 26.156 4.168 -23.248 1.00 90.94 641 PRO A N 1
ATOM 5105 C CA . PRO A 1 641 ? 26.314 2.818 -22.715 1.00 90.94 641 PRO A CA 1
ATOM 5106 C C . PRO A 1 641 ? 27.732 2.570 -22.185 1.00 90.94 641 PRO A C 1
ATOM 5108 O O . PRO A 1 641 ? 28.718 2.779 -22.893 1.00 90.94 641 PRO A O 1
ATOM 5111 N N . MET A 1 642 ? 27.825 2.125 -20.931 1.00 93.44 642 MET A N 1
ATOM 5112 C CA . MET A 1 642 ? 29.105 1.858 -20.279 1.00 93.44 642 MET A CA 1
ATOM 5113 C C . MET A 1 642 ? 29.810 0.650 -20.922 1.00 93.44 642 MET A C 1
ATOM 5115 O O . MET A 1 642 ? 29.143 -0.343 -21.225 1.00 93.44 642 MET A O 1
ATOM 5119 N N . PRO A 1 643 ? 31.149 0.677 -21.077 1.00 94.75 643 PRO A N 1
ATOM 5120 C CA . PRO A 1 643 ? 31.909 -0.488 -21.515 1.00 94.75 643 PRO A CA 1
ATOM 5121 C C . PRO A 1 643 ? 31.676 -1.700 -20.608 1.00 94.75 643 PRO A C 1
ATOM 5123 O O . PRO A 1 643 ? 31.659 -1.573 -19.378 1.00 94.75 643 PRO A O 1
ATOM 5126 N N . LEU A 1 644 ? 31.563 -2.889 -21.209 1.00 94.69 644 LEU A N 1
ATOM 5127 C CA . LEU A 1 644 ? 31.294 -4.138 -20.490 1.00 94.69 644 LEU A CA 1
ATOM 5128 C C . LEU A 1 644 ? 32.314 -4.397 -19.370 1.00 94.69 644 LEU A C 1
ATOM 5130 O O . LEU A 1 644 ? 31.923 -4.753 -18.260 1.00 94.69 644 LEU A O 1
ATOM 5134 N N . ALA A 1 645 ? 33.604 -4.155 -19.628 1.00 94.00 645 ALA A N 1
ATOM 5135 C CA . ALA A 1 645 ? 34.667 -4.342 -18.640 1.00 94.00 645 ALA A CA 1
ATOM 5136 C C . ALA A 1 645 ? 34.437 -3.508 -17.367 1.00 94.00 645 ALA A C 1
ATOM 5138 O O . ALA A 1 645 ? 34.636 -4.002 -16.258 1.00 94.00 645 ALA A O 1
ATOM 5139 N N . LYS A 1 646 ? 33.942 -2.270 -17.513 1.00 95.50 646 LYS A N 1
ATOM 5140 C CA . LYS A 1 646 ? 33.633 -1.395 -16.375 1.00 95.50 646 LYS A CA 1
ATOM 5141 C C . LYS A 1 646 ? 32.433 -1.891 -15.581 1.00 95.50 646 LYS A C 1
ATOM 5143 O O . LYS A 1 646 ? 32.490 -1.880 -14.358 1.00 95.50 646 LYS A O 1
ATOM 5148 N N . VAL A 1 647 ? 31.368 -2.342 -16.245 1.00 95.88 647 VAL A N 1
ATOM 5149 C CA . VAL A 1 647 ? 30.173 -2.866 -15.558 1.00 95.88 647 VAL A CA 1
ATOM 5150 C C . VAL A 1 647 ? 30.491 -4.159 -14.809 1.00 95.88 647 VAL A C 1
ATOM 5152 O O . VAL A 1 647 ? 30.115 -4.298 -13.648 1.00 95.88 647 VAL A O 1
ATOM 5155 N N . VAL A 1 648 ? 31.254 -5.072 -15.416 1.00 95.31 648 VAL A N 1
ATOM 5156 C CA . VAL A 1 648 ? 31.707 -6.299 -14.740 1.00 95.31 648 VAL A CA 1
ATOM 5157 C C . VAL A 1 648 ? 32.573 -5.963 -13.524 1.00 95.31 648 VAL A C 1
ATOM 5159 O O . VAL A 1 648 ? 32.385 -6.545 -12.457 1.00 95.31 648 VAL A O 1
ATOM 5162 N N . HIS A 1 649 ? 33.484 -4.995 -13.645 1.00 95.44 649 HIS A N 1
ATOM 5163 C CA . HIS A 1 649 ? 34.289 -4.562 -12.505 1.00 95.44 649 HIS A CA 1
ATOM 5164 C C . HIS A 1 649 ? 33.449 -3.865 -11.424 1.00 95.44 649 HIS A C 1
ATOM 5166 O O . HIS A 1 649 ? 33.677 -4.067 -10.236 1.00 95.44 649 HIS A O 1
ATOM 5172 N N . MET A 1 650 ? 32.424 -3.105 -11.810 1.00 95.88 650 MET A N 1
ATOM 5173 C CA . MET A 1 650 ? 31.489 -2.483 -10.874 1.00 95.88 650 MET A CA 1
ATOM 5174 C C . MET A 1 650 ? 30.752 -3.529 -10.029 1.00 95.88 650 MET A C 1
ATOM 5176 O O . MET A 1 650 ? 30.610 -3.333 -8.826 1.00 95.88 650 MET A O 1
ATOM 5180 N N . GLU A 1 651 ? 30.360 -4.670 -10.607 1.00 95.75 651 GLU A N 1
ATOM 5181 C CA . GLU A 1 651 ? 29.828 -5.789 -9.817 1.00 95.75 651 GLU A CA 1
ATOM 5182 C C . GLU A 1 651 ? 30.867 -6.341 -8.835 1.00 95.75 651 GLU A C 1
ATOM 5184 O O . GLU A 1 651 ? 30.542 -6.586 -7.675 1.00 95.75 651 GLU A O 1
ATOM 5189 N N . GLN A 1 652 ? 32.115 -6.527 -9.277 1.00 93.81 652 GLN A N 1
ATOM 5190 C CA . GLN A 1 652 ? 33.185 -7.064 -8.426 1.00 93.81 652 GLN A CA 1
ATOM 5191 C C . GLN A 1 652 ? 33.447 -6.177 -7.204 1.00 93.81 652 GLN A C 1
ATOM 5193 O O . GLN A 1 652 ? 33.692 -6.694 -6.115 1.00 93.81 652 GLN A O 1
ATOM 5198 N N . VAL A 1 653 ? 33.382 -4.854 -7.376 1.00 94.50 653 VAL A N 1
ATOM 5199 C CA . VAL A 1 653 ? 33.657 -3.886 -6.307 1.00 94.50 653 VAL A CA 1
ATOM 5200 C C . VAL A 1 653 ? 32.421 -3.630 -5.437 1.00 94.50 653 VAL A C 1
ATOM 5202 O O . VAL A 1 653 ? 32.541 -3.557 -4.216 1.00 94.50 653 VAL A O 1
ATOM 5205 N N . TYR A 1 654 ? 31.232 -3.497 -6.031 1.00 95.06 654 TYR A N 1
ATOM 5206 C CA . TYR A 1 654 ? 30.031 -3.015 -5.332 1.00 95.06 654 TYR A CA 1
ATOM 5207 C C . TYR A 1 654 ? 28.973 -4.086 -5.042 1.00 95.06 654 TYR A C 1
ATOM 5209 O O . TYR A 1 654 ? 28.084 -3.846 -4.226 1.00 95.06 654 TYR A O 1
ATOM 5217 N N . SER A 1 655 ? 29.059 -5.269 -5.659 1.00 93.50 655 SER A N 1
ATOM 5218 C CA . SER A 1 655 ? 28.125 -6.390 -5.444 1.00 93.50 655 SER A CA 1
ATOM 5219 C C . SER A 1 655 ? 26.644 -6.006 -5.618 1.00 93.50 655 SER A C 1
ATOM 5221 O O . SER A 1 655 ? 25.779 -6.385 -4.817 1.00 93.50 655 SER A O 1
ATOM 5223 N N . PHE A 1 656 ? 26.326 -5.234 -6.663 1.00 93.94 656 PHE A N 1
ATOM 5224 C CA . PHE A 1 656 ? 24.974 -4.727 -6.904 1.00 93.94 656 PHE A CA 1
ATOM 5225 C C . PHE A 1 656 ? 23.948 -5.833 -7.178 1.00 93.94 656 PHE A C 1
ATOM 5227 O O . PHE A 1 656 ? 22.774 -5.662 -6.831 1.00 93.94 656 PHE A O 1
ATOM 5234 N N . ASN A 1 657 ? 24.361 -6.994 -7.702 1.00 91.56 657 ASN A N 1
ATOM 5235 C CA . ASN A 1 657 ? 23.460 -8.142 -7.876 1.00 91.56 657 ASN A CA 1
ATOM 5236 C C . ASN A 1 657 ? 22.830 -8.619 -6.554 1.00 91.56 657 ASN A C 1
ATOM 5238 O O . ASN A 1 657 ? 21.730 -9.175 -6.563 1.00 91.56 657 ASN A O 1
ATOM 5242 N N . GLY A 1 658 ? 23.498 -8.392 -5.417 1.00 85.56 658 GLY A N 1
ATOM 5243 C CA . GLY A 1 658 ? 23.011 -8.761 -4.084 1.00 85.56 658 GLY A CA 1
ATOM 5244 C C . GLY A 1 658 ? 22.067 -7.742 -3.434 1.00 85.56 658 GLY A C 1
ATOM 5245 O O . GLY A 1 658 ? 21.519 -8.010 -2.358 1.00 85.56 658 GLY A O 1
ATOM 5246 N N . VAL A 1 659 ? 21.862 -6.568 -4.041 1.00 86.88 659 VAL A N 1
ATOM 5247 C CA . VAL A 1 659 ? 21.085 -5.482 -3.429 1.00 86.88 659 VAL A CA 1
ATOM 5248 C C . VAL A 1 659 ? 19.584 -5.786 -3.450 1.00 86.88 659 VAL A C 1
ATOM 5250 O O . VAL A 1 659 ? 18.985 -6.068 -4.486 1.00 86.88 659 VAL A O 1
ATOM 5253 N N . ARG A 1 660 ? 18.942 -5.675 -2.278 1.00 82.12 660 ARG A N 1
ATOM 5254 C CA . ARG A 1 660 ? 17.496 -5.922 -2.101 1.00 82.12 660 ARG A CA 1
ATOM 5255 C C . ARG A 1 660 ? 16.603 -4.746 -2.491 1.00 82.12 660 ARG A C 1
ATOM 5257 O O . ARG A 1 660 ? 15.416 -4.941 -2.734 1.00 82.12 660 ARG A O 1
ATOM 5264 N N . ASN A 1 661 ? 17.140 -3.528 -2.504 1.00 81.62 661 ASN A N 1
ATOM 5265 C CA . ASN A 1 661 ? 16.383 -2.342 -2.886 1.00 81.62 661 ASN A CA 1
ATOM 5266 C C . ASN A 1 661 ? 16.001 -2.430 -4.374 1.00 81.62 661 ASN A C 1
ATOM 5268 O O . ASN A 1 661 ? 16.871 -2.440 -5.243 1.00 81.62 661 ASN A O 1
ATOM 5272 N N . SER A 1 662 ? 14.698 -2.479 -4.658 1.00 81.62 662 SER A N 1
ATOM 5273 C CA . SER A 1 662 ? 14.162 -2.661 -6.010 1.00 81.62 662 SER A CA 1
ATOM 5274 C C . SER A 1 662 ? 14.497 -1.508 -6.960 1.00 81.62 662 SER A C 1
ATOM 5276 O O . SER A 1 662 ? 14.715 -1.756 -8.138 1.00 81.62 662 SER A O 1
ATOM 5278 N N . GLU A 1 663 ? 14.612 -0.271 -6.470 1.00 83.06 663 GLU A N 1
ATOM 5279 C CA . GLU A 1 663 ? 14.964 0.907 -7.280 1.00 83.06 663 GLU A CA 1
ATOM 5280 C C . GLU A 1 663 ? 16.447 0.937 -7.668 1.00 83.06 663 GLU A C 1
ATOM 5282 O O . GLU A 1 663 ? 16.781 1.383 -8.768 1.00 83.06 663 GLU A O 1
ATOM 5287 N N . VAL A 1 664 ? 17.328 0.458 -6.782 1.00 90.06 664 VAL A N 1
ATOM 5288 C CA . VAL A 1 664 ? 18.761 0.279 -7.077 1.00 90.06 664 VAL A CA 1
ATOM 5289 C C . VAL A 1 664 ? 18.936 -0.878 -8.055 1.00 90.06 664 VAL A C 1
ATOM 5291 O O . VAL A 1 664 ? 19.543 -0.701 -9.109 1.00 90.06 664 VAL A O 1
ATOM 5294 N N . ARG A 1 665 ? 18.340 -2.040 -7.751 1.00 92.38 665 ARG A N 1
ATOM 5295 C CA . ARG A 1 665 ? 18.436 -3.242 -8.589 1.00 92.38 665 ARG A CA 1
ATOM 5296 C C . ARG A 1 665 ? 17.866 -3.008 -9.989 1.00 92.38 665 ARG A C 1
ATOM 5298 O O . ARG A 1 665 ? 18.475 -3.436 -10.958 1.00 92.38 665 ARG A O 1
ATOM 5305 N N . PHE A 1 666 ? 16.759 -2.276 -10.110 1.00 90.75 666 PHE A N 1
ATOM 5306 C CA . PHE A 1 666 ? 16.189 -1.879 -11.400 1.00 90.75 666 PHE A CA 1
ATOM 5307 C C . PHE A 1 666 ? 17.186 -1.093 -12.265 1.00 90.75 666 PHE A C 1
ATOM 5309 O O . PHE A 1 666 ? 17.444 -1.485 -13.400 1.00 90.75 666 PHE A O 1
ATOM 5316 N N . ARG A 1 667 ? 17.781 -0.015 -11.732 1.00 93.31 667 ARG A N 1
ATOM 5317 C CA . ARG A 1 667 ? 18.745 0.817 -12.480 1.00 93.31 667 ARG A CA 1
ATOM 5318 C C . ARG A 1 667 ? 20.011 0.051 -12.830 1.00 93.31 667 ARG A C 1
ATOM 5320 O O . ARG A 1 667 ? 20.487 0.152 -13.955 1.00 93.31 667 ARG A O 1
ATOM 5327 N N . TRP A 1 668 ? 20.509 -0.742 -11.885 1.00 96.25 668 TRP A N 1
ATOM 5328 C CA . TRP A 1 668 ? 21.650 -1.622 -12.097 1.00 96.25 668 TRP A CA 1
ATOM 5329 C C . TRP A 1 668 ? 21.405 -2.599 -13.251 1.00 96.25 668 TRP A C 1
ATOM 5331 O O . TRP A 1 668 ? 22.186 -2.635 -14.195 1.00 96.25 668 TRP A O 1
ATOM 5341 N N . LEU A 1 669 ? 20.282 -3.322 -13.239 1.00 95.81 669 LEU A N 1
ATOM 5342 C CA . LEU A 1 669 ? 19.951 -4.280 -14.294 1.00 95.81 669 LEU A CA 1
ATOM 5343 C C . LEU A 1 669 ? 19.808 -3.603 -15.661 1.00 95.81 669 LEU A C 1
ATOM 5345 O O . LEU A 1 669 ? 20.337 -4.118 -16.643 1.00 95.81 669 LEU A O 1
ATOM 5349 N N . ARG A 1 670 ? 19.163 -2.431 -15.737 1.00 94.88 670 ARG A N 1
ATOM 5350 C CA . ARG A 1 670 ? 19.093 -1.656 -16.989 1.00 94.88 670 ARG A CA 1
ATOM 5351 C C . ARG A 1 670 ? 20.480 -1.240 -17.484 1.00 94.88 670 ARG A C 1
ATOM 5353 O O . ARG A 1 670 ? 20.756 -1.354 -18.677 1.00 94.88 670 ARG A O 1
ATOM 5360 N N . LEU A 1 671 ? 21.374 -0.822 -16.583 1.00 95.50 671 LEU A N 1
ATOM 5361 C CA . LEU A 1 671 ? 22.761 -0.493 -16.922 1.00 95.50 671 LEU A CA 1
ATOM 5362 C C . LEU A 1 671 ? 23.499 -1.718 -17.488 1.00 95.50 671 LEU A C 1
ATOM 5364 O O . LEU A 1 671 ? 24.155 -1.610 -18.523 1.00 95.50 671 LEU A O 1
ATOM 5368 N N . CYS A 1 672 ? 23.338 -2.892 -16.869 1.00 96.12 672 CYS A N 1
ATOM 5369 C CA . CYS A 1 672 ? 23.916 -4.146 -17.358 1.00 96.12 672 CYS A CA 1
ATOM 5370 C C . CYS A 1 672 ? 23.388 -4.545 -18.744 1.00 96.12 672 CYS A C 1
ATOM 5372 O O . CYS A 1 672 ? 24.172 -4.971 -19.595 1.00 96.12 672 CYS A O 1
ATOM 5374 N N . ILE A 1 673 ? 22.084 -4.373 -18.991 1.00 95.75 673 ILE A N 1
ATOM 5375 C CA . ILE A 1 673 ? 21.463 -4.668 -20.290 1.00 95.75 673 ILE A CA 1
ATOM 5376 C C . ILE A 1 673 ? 21.999 -3.718 -21.367 1.00 95.75 673 ILE A C 1
ATOM 5378 O O . ILE A 1 673 ? 22.405 -4.175 -22.438 1.00 95.75 673 ILE A O 1
ATOM 5382 N N . LYS A 1 674 ? 22.077 -2.408 -21.083 1.00 93.25 674 LYS A N 1
ATOM 5383 C CA . LYS A 1 674 ? 22.662 -1.424 -22.013 1.00 93.25 674 LYS A CA 1
ATOM 5384 C C . LYS A 1 674 ? 24.139 -1.713 -22.312 1.00 93.25 674 LYS A C 1
ATOM 5386 O O . LYS A 1 674 ? 24.567 -1.517 -23.445 1.00 93.25 674 LYS A O 1
ATOM 5391 N N . ALA A 1 675 ? 24.893 -2.224 -21.337 1.00 95.00 675 ALA A N 1
ATOM 5392 C CA . ALA A 1 675 ? 26.289 -2.642 -21.499 1.00 95.00 675 ALA A CA 1
ATOM 5393 C C . ALA A 1 675 ? 26.469 -4.028 -22.157 1.00 95.00 675 ALA A C 1
ATOM 5395 O O . ALA A 1 675 ? 27.601 -4.486 -22.310 1.00 95.00 675 ALA A O 1
ATOM 5396 N N . ARG A 1 676 ? 25.373 -4.695 -22.556 1.00 95.31 676 ARG A N 1
ATOM 5397 C CA . ARG A 1 676 ? 25.362 -6.014 -23.218 1.00 95.31 676 ARG A CA 1
ATOM 5398 C C . ARG A 1 676 ? 25.999 -7.139 -22.387 1.00 95.31 676 ARG A C 1
ATOM 5400 O O . ARG A 1 676 ? 26.633 -8.044 -22.928 1.00 95.31 676 ARG A O 1
ATOM 5407 N N . TRP A 1 677 ? 25.826 -7.117 -21.064 1.00 95.75 677 TRP A N 1
ATOM 5408 C CA . TRP A 1 677 ? 26.366 -8.163 -20.190 1.00 95.75 677 TRP A CA 1
ATOM 5409 C C . TRP A 1 677 ? 25.465 -9.407 -20.155 1.00 95.75 677 TRP A C 1
ATOM 5411 O O . TRP A 1 677 ? 24.408 -9.405 -19.532 1.00 95.75 677 TRP A O 1
ATOM 5421 N N . VAL A 1 678 ? 25.876 -10.494 -20.815 1.00 94.06 678 VAL A N 1
ATOM 5422 C CA . VAL A 1 678 ? 25.056 -11.717 -20.990 1.00 94.06 678 VAL A CA 1
ATOM 5423 C C . VAL A 1 678 ? 24.609 -12.342 -19.665 1.00 94.06 678 VAL A C 1
ATOM 5425 O O . VAL A 1 678 ? 23.453 -12.747 -19.542 1.00 94.06 678 VAL A O 1
ATOM 5428 N N . ASP A 1 679 ? 25.464 -12.342 -18.640 1.00 93.19 679 ASP A N 1
ATOM 5429 C CA . ASP A 1 679 ? 25.137 -12.959 -17.347 1.00 93.19 679 ASP A CA 1
ATOM 5430 C C . ASP A 1 679 ? 24.029 -12.212 -16.583 1.00 93.19 679 ASP A C 1
ATOM 5432 O O . ASP A 1 679 ? 23.429 -12.767 -15.659 1.00 93.19 679 ASP A O 1
ATOM 5436 N N . CYS A 1 680 ? 23.701 -10.972 -16.975 1.00 94.38 680 CYS A N 1
ATOM 5437 C CA . CYS A 1 680 ? 22.619 -10.213 -16.350 1.00 94.38 680 CYS A CA 1
ATOM 5438 C C . CYS A 1 680 ? 21.222 -10.613 -16.853 1.00 94.38 680 CYS A C 1
ATOM 5440 O O . CYS A 1 680 ? 20.240 -10.356 -16.155 1.00 94.38 680 CYS A O 1
ATOM 5442 N N . ILE A 1 681 ? 21.107 -11.278 -18.013 1.00 95.06 681 ILE A N 1
ATOM 5443 C CA . ILE A 1 681 ? 19.819 -11.680 -18.607 1.00 95.06 681 ILE A CA 1
ATOM 5444 C C . ILE A 1 681 ? 18.956 -12.492 -17.621 1.00 95.06 681 ILE A C 1
ATOM 5446 O O . ILE A 1 681 ? 17.820 -12.082 -17.363 1.00 95.06 681 ILE A O 1
ATOM 5450 N N . PRO A 1 682 ? 19.439 -13.595 -17.008 1.00 95.00 682 PRO A N 1
ATOM 5451 C CA . PRO A 1 682 ? 18.633 -14.349 -16.046 1.00 95.00 682 PRO A CA 1
ATOM 5452 C C . PRO A 1 682 ? 18.281 -13.533 -14.794 1.00 95.00 682 PRO A C 1
ATOM 5454 O O . PRO A 1 682 ? 17.198 -13.712 -14.238 1.00 95.00 682 PRO A O 1
ATOM 5457 N N . LEU A 1 683 ? 19.151 -12.613 -14.362 1.00 94.44 683 LEU A N 1
ATOM 5458 C CA . LEU A 1 683 ? 18.897 -11.744 -13.208 1.00 94.44 683 LEU A CA 1
ATOM 5459 C C . LEU A 1 683 ? 17.787 -10.726 -13.498 1.00 94.44 683 LEU A C 1
ATOM 5461 O O . LEU A 1 683 ? 16.923 -10.503 -12.644 1.00 94.44 683 LEU A O 1
ATOM 5465 N N . ALA A 1 684 ? 17.798 -10.145 -14.700 1.00 94.62 684 ALA A N 1
ATOM 5466 C CA . ALA A 1 684 ? 16.792 -9.210 -15.184 1.00 94.62 684 ALA A CA 1
ATOM 5467 C C . ALA A 1 684 ? 15.434 -9.891 -15.371 1.00 94.62 684 ALA A C 1
ATOM 5469 O O . ALA A 1 684 ? 14.430 -9.390 -14.867 1.00 94.62 684 ALA A O 1
ATOM 5470 N N . LEU A 1 685 ? 15.413 -11.067 -16.009 1.00 93.62 685 LEU A N 1
ATOM 5471 C CA . LEU A 1 685 ? 14.198 -11.864 -16.174 1.00 93.62 685 LEU A CA 1
ATOM 5472 C C . LEU A 1 685 ? 13.619 -12.288 -14.820 1.00 93.62 685 LEU A C 1
ATOM 5474 O O . LEU A 1 685 ? 12.435 -12.080 -14.581 1.00 93.62 685 LEU A O 1
ATOM 5478 N N . ASN A 1 686 ? 14.445 -12.783 -13.891 1.00 91.50 686 ASN A N 1
ATOM 5479 C CA . ASN A 1 686 ? 13.975 -13.137 -12.549 1.00 91.50 686 ASN A CA 1
ATOM 5480 C C . ASN A 1 686 ? 13.384 -11.924 -11.802 1.00 91.50 686 ASN A C 1
ATOM 5482 O O . ASN A 1 686 ? 12.339 -12.033 -11.161 1.00 91.50 686 ASN A O 1
ATOM 5486 N N . PHE A 1 687 ? 14.016 -10.750 -11.925 1.00 88.62 687 PHE A N 1
ATOM 5487 C CA . PHE A 1 687 ? 13.534 -9.505 -11.321 1.00 88.62 687 PHE A CA 1
ATOM 5488 C C . PHE A 1 687 ? 12.164 -9.065 -11.861 1.00 88.62 687 PHE A C 1
ATOM 5490 O O . PHE A 1 687 ? 11.325 -8.588 -11.098 1.00 88.62 687 PHE A O 1
ATOM 5497 N N . VAL A 1 688 ? 11.893 -9.229 -13.158 1.00 85.38 688 VAL A N 1
ATOM 5498 C CA . VAL A 1 688 ? 10.574 -8.887 -13.726 1.00 85.38 688 VAL A CA 1
ATOM 5499 C C . VAL A 1 688 ? 9.511 -9.960 -13.517 1.00 85.38 688 VAL A C 1
ATOM 5501 O O . VAL A 1 688 ? 8.332 -9.658 -13.666 1.00 85.38 688 VAL A O 1
ATOM 5504 N N . THR A 1 689 ? 9.896 -11.182 -13.141 1.00 82.00 689 THR A N 1
ATOM 5505 C CA . THR A 1 689 ? 8.951 -12.256 -12.797 1.00 82.00 689 THR A CA 1
ATOM 5506 C C . THR A 1 689 ? 8.592 -12.298 -11.314 1.00 82.00 689 THR A C 1
ATOM 5508 O O . THR A 1 689 ? 7.499 -12.727 -10.965 1.00 82.00 689 THR A O 1
ATOM 5511 N N . GLU A 1 690 ? 9.475 -11.844 -10.418 1.00 80.75 690 GLU A N 1
ATOM 5512 C CA . GLU A 1 690 ? 9.212 -11.858 -8.968 1.00 80.75 690 GLU A CA 1
ATOM 5513 C C . GLU A 1 690 ? 8.331 -10.687 -8.484 1.00 80.75 690 GLU A C 1
ATOM 5515 O O . GLU A 1 690 ? 7.889 -10.671 -7.334 1.00 80.75 690 GLU A O 1
ATOM 5520 N N . GLN A 1 691 ? 8.065 -9.698 -9.345 1.00 73.19 691 GLN A N 1
ATOM 5521 C CA . GLN A 1 691 ? 7.188 -8.559 -9.059 1.00 73.19 691 GLN A CA 1
ATOM 5522 C C . GLN A 1 691 ? 6.427 -8.098 -10.311 1.00 73.19 691 GLN A C 1
ATOM 5524 O O . GLN A 1 691 ? 6.865 -8.317 -11.430 1.00 73.19 691 GLN A O 1
ATOM 5529 N N . GLY A 1 692 ? 5.286 -7.430 -10.119 1.00 65.62 692 GLY A N 1
ATOM 5530 C CA . GLY A 1 692 ? 4.395 -7.012 -11.213 1.00 65.62 692 GLY A CA 1
ATOM 5531 C C . GLY A 1 692 ? 4.294 -5.500 -11.439 1.00 65.62 692 GLY A C 1
ATOM 5532 O O . GLY A 1 692 ? 3.353 -5.054 -12.096 1.00 65.62 692 GLY A O 1
ATOM 5533 N N . ARG A 1 693 ? 5.185 -4.681 -10.862 1.00 67.31 693 ARG A N 1
ATOM 5534 C CA . ARG A 1 693 ? 5.088 -3.215 -10.957 1.00 67.31 693 ARG A CA 1
ATOM 5535 C C . ARG A 1 693 ? 5.510 -2.773 -12.358 1.00 67.31 693 ARG A C 1
ATOM 5537 O O . ARG A 1 693 ? 6.678 -2.897 -12.718 1.00 67.31 693 ARG A O 1
ATOM 5544 N N . MET A 1 694 ? 4.581 -2.197 -13.123 1.00 65.88 694 MET A N 1
ATOM 5545 C CA . MET A 1 694 ? 4.819 -1.781 -14.517 1.00 65.88 694 MET A CA 1
ATOM 5546 C C . MET A 1 694 ? 6.049 -0.875 -14.682 1.00 65.88 694 MET A C 1
ATOM 5548 O O . MET A 1 694 ? 6.785 -1.047 -15.648 1.00 65.88 694 MET A O 1
ATOM 5552 N N . LYS A 1 695 ? 6.332 -0.010 -13.692 1.00 73.31 695 LYS A N 1
ATOM 5553 C CA . LYS A 1 695 ? 7.552 0.820 -13.608 1.00 73.31 695 LYS A CA 1
ATOM 5554 C C . LYS A 1 695 ? 8.848 0.024 -13.807 1.00 73.31 695 LYS A C 1
ATOM 5556 O O . LYS A 1 695 ? 9.797 0.542 -14.378 1.00 73.31 695 LYS A O 1
ATOM 5561 N N . PHE A 1 696 ? 8.907 -1.205 -13.302 1.00 79.75 696 PHE A N 1
ATOM 5562 C CA . PHE A 1 696 ? 10.086 -2.064 -13.404 1.00 79.75 696 PHE A CA 1
ATOM 5563 C C . PHE A 1 696 ? 9.969 -3.037 -14.571 1.00 79.75 696 PHE A C 1
ATOM 5565 O O . PHE A 1 696 ? 10.916 -3.214 -15.331 1.00 79.75 696 PHE A O 1
ATOM 5572 N N . VAL A 1 697 ? 8.794 -3.651 -14.712 1.00 82.50 697 VAL A N 1
ATOM 5573 C CA . VAL A 1 697 ? 8.540 -4.717 -15.681 1.00 82.50 697 VAL A CA 1
ATOM 5574 C C . VAL A 1 697 ? 8.680 -4.214 -17.119 1.00 82.50 697 VAL A C 1
ATOM 5576 O O . VAL A 1 697 ? 9.452 -4.792 -17.880 1.00 82.50 697 VAL A O 1
ATOM 5579 N N . ARG A 1 698 ? 7.983 -3.130 -17.490 1.00 83.94 698 ARG A N 1
ATOM 5580 C CA . ARG A 1 698 ? 7.949 -2.659 -18.885 1.00 83.94 698 ARG A CA 1
ATOM 5581 C C . ARG A 1 698 ? 9.328 -2.223 -19.396 1.00 83.94 698 ARG A C 1
ATOM 5583 O O . ARG A 1 698 ? 9.753 -2.762 -20.416 1.00 83.94 698 ARG A O 1
ATOM 5590 N N . PRO A 1 699 ? 10.083 -1.340 -18.702 1.00 87.19 699 PRO A N 1
ATOM 5591 C CA . PRO A 1 699 ? 11.367 -0.878 -19.229 1.00 87.19 699 PRO A CA 1
ATOM 5592 C C . PRO A 1 699 ? 12.396 -2.001 -19.360 1.00 87.19 699 PRO A C 1
ATOM 5594 O O . PRO A 1 699 ? 13.141 -2.025 -20.330 1.00 87.19 699 PRO A O 1
ATOM 5597 N N . VAL A 1 700 ? 12.415 -2.964 -18.432 1.00 93.00 700 VAL A N 1
ATOM 5598 C CA . VAL A 1 700 ? 13.353 -4.095 -18.510 1.00 93.00 700 VAL A CA 1
ATOM 5599 C C . VAL A 1 700 ? 13.010 -5.022 -19.679 1.00 93.00 700 VAL A C 1
ATOM 5601 O O . VAL A 1 700 ? 13.913 -5.407 -20.417 1.00 93.00 700 VAL A O 1
ATOM 5604 N N . TYR A 1 701 ? 11.730 -5.346 -19.906 1.00 93.88 701 TYR A N 1
ATOM 5605 C CA . TYR A 1 701 ? 11.333 -6.107 -21.098 1.00 93.88 701 TYR A CA 1
ATOM 5606 C C . TYR A 1 701 ? 11.662 -5.357 -22.392 1.00 93.88 701 TYR A C 1
ATOM 5608 O O . TYR A 1 701 ? 12.175 -5.971 -23.327 1.00 93.88 701 TYR A O 1
ATOM 5616 N N . LYS A 1 702 ? 11.433 -4.038 -22.434 1.00 90.88 702 LYS A N 1
ATOM 5617 C CA . LYS A 1 702 ? 11.767 -3.190 -23.586 1.00 90.88 702 LYS A CA 1
ATOM 5618 C C . LYS A 1 702 ? 13.274 -3.180 -23.868 1.00 90.88 702 LYS A C 1
ATOM 5620 O O . LYS A 1 702 ? 13.677 -3.409 -25.007 1.00 90.88 702 LYS A O 1
ATOM 5625 N N . ASP A 1 703 ? 14.104 -2.997 -22.842 1.00 92.38 703 ASP A N 1
ATOM 5626 C CA . ASP A 1 703 ? 15.566 -3.009 -22.970 1.00 92.38 703 ASP A CA 1
ATOM 5627 C C . ASP A 1 703 ? 16.082 -4.384 -23.444 1.00 92.38 703 ASP A C 1
ATOM 5629 O O . ASP A 1 703 ? 16.950 -4.456 -24.318 1.00 92.38 703 ASP A O 1
ATOM 5633 N N . LEU A 1 704 ? 15.527 -5.485 -22.916 1.00 94.94 704 LEU A N 1
ATOM 5634 C CA . LEU A 1 704 ? 15.866 -6.846 -23.350 1.00 94.94 704 LEU A CA 1
ATOM 5635 C C . LEU A 1 704 ? 15.397 -7.133 -24.785 1.00 94.94 704 LEU A C 1
ATOM 5637 O O . LEU A 1 704 ? 16.090 -7.829 -25.521 1.00 94.94 704 LEU A O 1
ATOM 5641 N N . ASN A 1 705 ? 14.255 -6.591 -25.210 1.00 94.06 705 ASN A N 1
ATOM 5642 C CA . ASN A 1 705 ? 13.744 -6.747 -26.575 1.00 94.06 705 ASN A CA 1
ATOM 5643 C C . ASN A 1 705 ? 14.563 -5.951 -27.606 1.00 94.06 705 ASN A C 1
ATOM 5645 O O . ASN A 1 705 ? 14.786 -6.403 -28.733 1.00 94.06 705 ASN A O 1
ATOM 5649 N N . ALA A 1 706 ? 15.064 -4.779 -27.213 1.00 90.94 706 ALA A N 1
ATOM 5650 C CA . ALA A 1 706 ? 15.989 -3.978 -28.014 1.00 90.94 706 ALA A CA 1
ATOM 5651 C C . ALA A 1 706 ? 17.380 -4.634 -28.160 1.00 90.94 706 ALA A C 1
ATOM 5653 O O . ALA A 1 706 ? 18.214 -4.171 -28.941 1.00 90.94 706 ALA A O 1
ATOM 5654 N N . TRP A 1 707 ? 17.650 -5.711 -27.419 1.00 93.75 707 TRP A N 1
ATOM 5655 C CA . TRP A 1 707 ? 18.870 -6.501 -27.506 1.00 93.75 707 TRP A CA 1
ATOM 5656 C C . TRP A 1 707 ? 18.646 -7.796 -28.291 1.00 93.75 707 TRP A C 1
ATOM 5658 O O . TRP A 1 707 ? 17.938 -8.686 -27.832 1.00 93.75 707 TRP A O 1
ATOM 5668 N N . GLU A 1 708 ? 19.273 -7.931 -29.460 1.00 91.75 708 GLU A N 1
ATOM 5669 C CA . GLU A 1 708 ? 19.078 -9.081 -30.352 1.00 91.75 708 GLU A CA 1
ATOM 5670 C C . GLU A 1 708 ? 19.337 -10.436 -29.666 1.00 91.75 708 GLU A C 1
ATOM 5672 O O . GLU A 1 708 ? 18.498 -11.335 -29.745 1.00 91.75 708 GLU A O 1
ATOM 5677 N N . GLU A 1 709 ? 20.424 -10.563 -28.903 1.00 91.88 709 GLU A N 1
ATOM 5678 C CA . GLU A 1 709 ? 20.812 -11.804 -28.223 1.00 91.88 709 GLU A CA 1
ATOM 5679 C C . GLU A 1 709 ? 19.911 -12.162 -27.023 1.00 91.88 709 GLU A C 1
ATOM 5681 O O . GLU A 1 709 ? 19.788 -13.338 -26.666 1.00 91.88 709 GLU A O 1
ATOM 5686 N N . ALA A 1 710 ? 19.249 -11.178 -26.402 1.00 93.88 710 ALA A N 1
ATOM 5687 C CA . ALA A 1 710 ? 18.336 -11.404 -25.275 1.00 93.88 710 ALA A CA 1
ATOM 5688 C C . ALA A 1 710 ? 16.857 -11.474 -25.688 1.00 93.88 710 ALA A C 1
ATOM 5690 O O . ALA A 1 710 ? 16.042 -12.030 -24.944 1.00 93.88 710 ALA A O 1
ATOM 5691 N N . ARG A 1 711 ? 16.505 -10.979 -26.882 1.00 94.19 711 ARG A N 1
ATOM 5692 C CA . ARG A 1 711 ? 15.128 -10.882 -27.390 1.00 94.19 711 ARG A CA 1
ATOM 5693 C C . ARG A 1 711 ? 14.369 -12.202 -27.309 1.00 94.19 711 ARG A C 1
ATOM 5695 O O . ARG A 1 711 ? 13.264 -12.249 -26.772 1.00 94.19 711 ARG A O 1
ATOM 5702 N N . ALA A 1 712 ? 14.970 -13.288 -27.795 1.00 94.38 712 ALA A N 1
ATOM 5703 C CA . ALA A 1 712 ? 14.331 -14.604 -27.782 1.00 94.38 712 ALA A CA 1
ATOM 5704 C C . ALA A 1 712 ? 14.022 -15.084 -26.351 1.00 94.38 712 ALA A C 1
ATOM 5706 O O . ALA A 1 712 ? 12.957 -15.647 -26.099 1.00 94.38 712 ALA A O 1
ATOM 5707 N N . GLN A 1 713 ? 14.923 -14.815 -25.399 1.00 95.50 713 GLN A N 1
ATOM 5708 C CA . GLN A 1 713 ? 14.740 -15.178 -23.991 1.00 95.50 713 GLN A CA 1
ATOM 5709 C C . GLN A 1 713 ? 13.661 -14.320 -23.320 1.00 95.50 713 GLN A C 1
ATOM 5711 O O . GLN A 1 713 ? 12.865 -14.850 -22.546 1.00 95.50 713 GLN A O 1
ATOM 5716 N N . ALA A 1 714 ? 13.592 -13.026 -23.646 1.00 95.19 714 ALA A N 1
ATOM 5717 C CA . ALA A 1 714 ? 12.555 -12.121 -23.154 1.00 95.19 714 ALA A CA 1
ATOM 5718 C C . ALA A 1 714 ? 11.157 -12.539 -23.628 1.00 95.19 714 ALA A C 1
ATOM 5720 O O . ALA A 1 714 ? 10.254 -12.681 -22.805 1.00 95.19 714 ALA A O 1
ATOM 5721 N N . ILE A 1 715 ? 10.993 -12.832 -24.923 1.00 95.56 715 ILE A N 1
ATOM 5722 C CA . ILE A 1 715 ? 9.718 -13.299 -25.495 1.00 95.56 715 ILE A CA 1
ATOM 5723 C C . ILE A 1 715 ? 9.312 -14.653 -24.897 1.00 95.56 715 ILE A C 1
ATOM 5725 O O . ILE A 1 715 ? 8.160 -14.841 -24.502 1.00 95.56 715 ILE A O 1
ATOM 5729 N N . ALA A 1 716 ? 10.251 -15.598 -24.780 1.00 95.69 716 ALA A N 1
ATOM 5730 C CA . ALA A 1 716 ? 9.977 -16.904 -24.182 1.00 95.69 716 ALA A CA 1
ATOM 5731 C C . ALA A 1 716 ? 9.571 -16.790 -22.702 1.00 95.69 716 ALA A C 1
ATOM 5733 O O . ALA A 1 716 ? 8.631 -17.459 -22.265 1.00 95.69 716 ALA A O 1
ATOM 5734 N N . ASN A 1 717 ? 10.250 -15.931 -21.935 1.00 95.38 717 ASN A N 1
ATOM 5735 C CA . ASN A 1 717 ? 9.909 -15.672 -20.540 1.00 95.38 717 ASN A CA 1
ATOM 5736 C C . ASN A 1 717 ? 8.524 -15.028 -20.417 1.00 95.38 717 ASN A C 1
ATOM 5738 O O . ASN A 1 717 ? 7.696 -15.549 -19.673 1.00 95.38 717 ASN A O 1
ATOM 5742 N N . PHE A 1 718 ? 8.242 -13.985 -21.205 1.00 94.75 718 PHE A N 1
ATOM 5743 C CA . PHE A 1 718 ? 6.940 -13.326 -21.224 1.00 94.75 718 PHE A CA 1
ATOM 5744 C C . PHE A 1 718 ? 5.817 -14.317 -21.530 1.00 94.75 718 PHE A C 1
ATOM 5746 O O . PHE A 1 718 ? 4.883 -14.428 -20.744 1.00 94.75 718 PHE A O 1
ATOM 5753 N N . ASN A 1 719 ? 5.930 -15.118 -22.593 1.00 94.00 719 ASN A N 1
ATOM 5754 C CA . ASN A 1 719 ? 4.915 -16.120 -22.938 1.00 94.00 719 ASN A CA 1
ATOM 5755 C C . ASN A 1 719 ? 4.686 -17.147 -21.819 1.00 94.00 719 ASN A C 1
ATOM 5757 O O . ASN A 1 719 ? 3.552 -17.573 -21.598 1.00 94.00 719 ASN A O 1
ATOM 5761 N N . LYS A 1 720 ? 5.741 -17.514 -21.080 1.00 93.00 720 LYS A N 1
ATOM 5762 C CA . LYS A 1 720 ? 5.634 -18.405 -19.921 1.00 93.00 720 LYS A CA 1
ATOM 5763 C C . LYS A 1 720 ? 4.836 -17.764 -18.782 1.00 93.00 720 LYS A C 1
ATOM 5765 O O . LYS A 1 720 ? 3.970 -18.430 -18.224 1.00 93.00 720 LYS A O 1
ATOM 5770 N N . VAL A 1 721 ? 5.109 -16.504 -18.438 1.00 90.00 721 VAL A N 1
ATOM 5771 C CA . VAL A 1 721 ? 4.525 -15.847 -17.248 1.00 90.00 721 VAL A CA 1
ATOM 5772 C C . VAL A 1 721 ? 3.315 -14.960 -17.543 1.00 90.00 721 VAL A C 1
ATOM 5774 O O . VAL A 1 721 ? 2.678 -14.482 -16.611 1.00 90.00 721 VAL A O 1
ATOM 5777 N N . ARG A 1 722 ? 2.945 -14.758 -18.814 1.00 87.62 722 ARG A N 1
ATOM 5778 C CA . ARG A 1 722 ? 1.864 -13.850 -19.246 1.00 87.62 722 ARG A CA 1
ATOM 5779 C C . ARG A 1 722 ? 0.551 -14.077 -18.496 1.00 87.62 722 ARG A C 1
ATOM 5781 O O . ARG A 1 722 ? -0.137 -13.120 -18.169 1.00 87.62 722 ARG A O 1
ATOM 5788 N N . HIS A 1 723 ? 0.220 -15.335 -18.216 1.00 82.44 723 HIS A N 1
ATOM 5789 C CA . HIS A 1 723 ? -1.002 -15.731 -17.513 1.00 82.44 723 HIS A CA 1
ATOM 5790 C C . HIS A 1 723 ? -0.983 -15.429 -16.001 1.00 82.44 723 HIS A C 1
ATOM 5792 O O . HIS A 1 723 ? -2.038 -15.410 -15.372 1.00 82.44 723 HIS A O 1
ATOM 5798 N N . GLU A 1 724 ? 0.198 -15.190 -15.425 1.00 80.62 724 GLU A N 1
ATOM 5799 C CA . GLU A 1 724 ? 0.403 -14.817 -14.018 1.00 80.62 724 GLU A CA 1
ATOM 5800 C C . GLU A 1 724 ? 0.464 -13.289 -13.830 1.00 80.62 724 GLU A C 1
ATOM 5802 O O . GLU A 1 724 ? 0.348 -12.787 -12.710 1.00 80.62 724 GLU A O 1
ATOM 5807 N N . MET A 1 725 ? 0.645 -12.531 -14.917 1.00 76.25 725 MET A N 1
ATOM 5808 C CA . MET A 1 725 ? 0.705 -11.070 -14.899 1.00 76.25 725 MET A CA 1
ATOM 5809 C C . MET A 1 725 ? -0.692 -10.449 -14.776 1.00 76.25 725 MET A C 1
ATOM 5811 O O . MET A 1 725 ? -1.694 -11.003 -15.225 1.00 76.25 725 MET A O 1
ATOM 5815 N N . HIS A 1 726 ? -0.759 -9.237 -14.216 1.00 69.19 726 HIS A N 1
ATOM 5816 C CA . HIS A 1 726 ? -1.970 -8.418 -14.296 1.00 69.19 726 HIS A CA 1
ATOM 5817 C C . HIS A 1 726 ? -2.344 -8.181 -15.767 1.00 69.19 726 HIS A C 1
ATOM 5819 O O . HIS A 1 726 ? -1.456 -7.920 -16.579 1.00 69.19 726 HIS A O 1
ATOM 5825 N N . SER A 1 727 ? -3.636 -8.227 -16.106 1.00 69.62 727 SER A N 1
ATOM 5826 C CA . SER A 1 727 ? -4.121 -8.160 -17.494 1.00 69.62 727 SER A CA 1
ATOM 5827 C C . SER A 1 727 ? -3.593 -6.941 -18.255 1.00 69.62 727 SER A C 1
ATOM 5829 O O . SER A 1 727 ? -3.081 -7.094 -19.360 1.00 69.62 727 SER A O 1
ATOM 5831 N N . THR A 1 728 ? -3.623 -5.755 -17.638 1.00 69.06 728 THR A N 1
ATOM 5832 C CA . THR A 1 728 ? -3.073 -4.517 -18.222 1.00 69.06 728 THR A CA 1
ATOM 5833 C C . THR A 1 728 ? -1.559 -4.600 -18.429 1.00 69.06 728 THR A C 1
ATOM 5835 O O . THR A 1 728 ? -1.060 -4.249 -1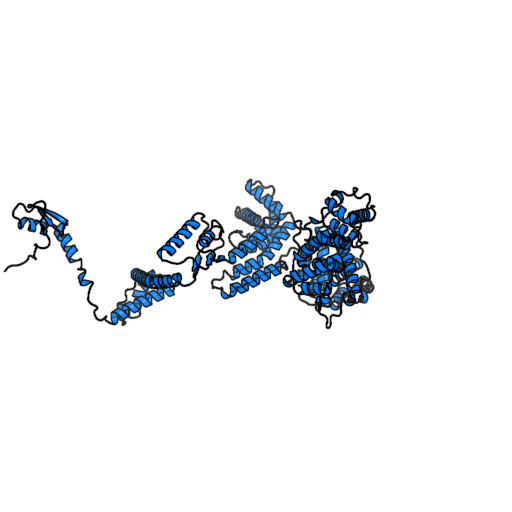9.491 1.00 69.06 728 THR A O 1
ATOM 5838 N N . THR A 1 729 ? -0.811 -5.135 -17.457 1.00 74.12 729 THR A N 1
ATOM 5839 C CA . THR A 1 729 ? 0.643 -5.319 -17.591 1.00 74.12 729 THR A CA 1
ATOM 5840 C C . THR A 1 729 ? 0.967 -6.293 -18.721 1.00 74.12 729 THR A C 1
ATOM 5842 O O . THR A 1 729 ? 1.876 -6.038 -19.502 1.00 74.12 729 THR A O 1
ATOM 5845 N N . ALA A 1 730 ? 0.227 -7.399 -18.823 1.00 80.06 730 ALA A N 1
ATOM 5846 C CA . ALA A 1 730 ? 0.402 -8.383 -19.883 1.00 80.06 730 ALA A CA 1
ATOM 5847 C C . ALA A 1 730 ? 0.127 -7.780 -21.266 1.00 80.06 730 ALA A C 1
ATOM 5849 O O . ALA A 1 730 ? 0.880 -8.036 -22.200 1.00 80.06 730 ALA A O 1
ATOM 5850 N N . MET A 1 731 ? -0.931 -6.979 -21.393 1.00 80.81 731 MET A N 1
ATOM 5851 C CA . MET A 1 731 ? -1.278 -6.287 -22.634 1.00 80.81 731 MET A CA 1
ATOM 5852 C C . MET A 1 731 ? -0.179 -5.294 -23.043 1.00 80.81 731 MET A C 1
ATOM 5854 O O . MET A 1 731 ? 0.393 -5.435 -24.120 1.00 80.81 731 MET A O 1
ATOM 5858 N N . LEU A 1 732 ? 0.231 -4.393 -22.146 1.00 76.00 732 LEU A N 1
ATOM 5859 C CA . LEU A 1 732 ? 1.254 -3.387 -22.452 1.00 76.00 732 LEU A CA 1
ATOM 5860 C C . LEU A 1 732 ? 2.639 -3.990 -22.730 1.00 76.00 732 LEU A C 1
ATOM 5862 O O . LEU A 1 732 ? 3.353 -3.509 -23.604 1.00 76.00 732 LEU A O 1
ATOM 5866 N N . VAL A 1 733 ? 3.029 -5.055 -22.022 1.00 85.62 733 VAL A N 1
ATOM 5867 C CA . VAL A 1 733 ? 4.294 -5.753 -22.310 1.00 85.62 733 VAL A CA 1
ATOM 5868 C C . VAL A 1 733 ? 4.217 -6.489 -23.650 1.00 85.62 733 VAL A C 1
ATOM 5870 O O . VAL A 1 733 ? 5.209 -6.510 -24.370 1.00 85.62 733 VAL A O 1
ATOM 5873 N N . ALA A 1 734 ? 3.063 -7.049 -24.035 1.00 88.25 734 ALA A N 1
ATOM 5874 C CA . ALA A 1 734 ? 2.901 -7.634 -25.369 1.00 88.25 734 ALA A CA 1
ATOM 5875 C C . ALA A 1 734 ? 3.100 -6.582 -26.473 1.00 88.25 734 ALA A C 1
ATOM 5877 O O . ALA A 1 734 ? 3.833 -6.856 -27.426 1.00 88.25 734 ALA A O 1
ATOM 5878 N N . LYS A 1 735 ? 2.535 -5.378 -26.295 1.00 84.38 735 LYS A N 1
ATOM 5879 C CA . LYS A 1 735 ? 2.756 -4.215 -27.172 1.00 84.38 735 LYS A CA 1
ATOM 5880 C C . LYS A 1 735 ? 4.239 -3.845 -27.249 1.00 84.38 735 LYS A C 1
ATOM 5882 O O . LYS A 1 735 ? 4.805 -3.789 -28.337 1.00 84.38 735 LYS A O 1
ATOM 5887 N N . ASP A 1 736 ? 4.904 -3.689 -26.100 1.00 84.38 736 ASP A N 1
ATOM 5888 C CA . ASP A 1 736 ? 6.337 -3.350 -26.018 1.00 84.38 736 ASP A CA 1
ATOM 5889 C C . ASP A 1 736 ? 7.248 -4.421 -26.668 1.00 84.38 736 ASP A C 1
ATOM 5891 O O . ASP A 1 736 ? 8.351 -4.118 -27.139 1.00 84.38 736 ASP A O 1
ATOM 5895 N N . LEU A 1 737 ? 6.804 -5.684 -26.695 1.00 89.62 737 LEU A N 1
ATOM 5896 C CA . LEU A 1 737 ? 7.503 -6.802 -27.334 1.00 89.62 737 LEU A CA 1
ATOM 5897 C C . LEU A 1 737 ? 7.159 -6.982 -28.824 1.00 89.62 737 LEU A C 1
ATOM 5899 O O . LEU A 1 737 ? 7.791 -7.809 -29.481 1.00 89.62 737 LEU A O 1
ATOM 5903 N N . GLY A 1 738 ? 6.198 -6.226 -29.365 1.00 87.19 738 GLY A N 1
ATOM 5904 C CA . GLY A 1 738 ? 5.723 -6.379 -30.745 1.00 87.19 738 GLY A CA 1
ATOM 5905 C C . GLY A 1 738 ? 5.007 -7.711 -30.993 1.00 87.19 738 GLY A C 1
ATOM 5906 O O . GLY A 1 738 ? 5.131 -8.280 -32.074 1.00 87.19 738 GLY A O 1
ATOM 5907 N N . LEU A 1 739 ? 4.317 -8.239 -29.977 1.00 85.44 739 LEU A N 1
ATOM 5908 C CA . LEU A 1 739 ? 3.602 -9.524 -30.010 1.00 85.44 739 LEU A CA 1
ATOM 5909 C C . LEU A 1 739 ? 2.086 -9.363 -30.217 1.00 85.44 739 LEU A C 1
ATOM 5911 O O . LEU A 1 739 ? 1.332 -10.295 -29.930 1.00 85.44 739 LEU A O 1
ATOM 5915 N N . GLU A 1 740 ? 1.634 -8.184 -30.637 1.00 68.38 740 GLU A N 1
ATOM 5916 C CA . GLU A 1 740 ? 0.222 -7.939 -30.939 1.00 68.38 740 GLU A CA 1
ATOM 5917 C C . GLU A 1 740 ? -0.177 -8.553 -32.293 1.00 68.38 740 GLU A C 1
ATOM 5919 O O . GLU A 1 740 ? 0.561 -8.449 -33.276 1.00 68.38 740 GLU A O 1
ATOM 5924 N N . GLU A 1 741 ? -1.348 -9.201 -32.296 1.00 40.22 741 GLU A N 1
ATOM 5925 C CA . GLU A 1 741 ? -2.214 -9.402 -33.469 1.00 40.22 741 GLU A CA 1
ATOM 5926 C C . GLU A 1 741 ? -3.184 -8.227 -33.589 1.00 40.22 741 GLU A C 1
ATOM 5928 O O . GLU A 1 741 ? -3.712 -7.810 -32.528 1.00 40.22 741 GLU A O 1
#

Secondary structure (DSSP, 8-state):
-------GGGSEEE-TT-TTEEEETTTTEEEE-TTTTHHHHHHHHTSHHHHHHHHHHHHS--GGGT--------HHHHHHHHHHHHHHHHHHHTT--GGGHHHHHHHHHHH-TT-HHHHH----HHHHHHHHHHHHHHHHHHHHHHHHHS-EEEEE-----TTHHHHHHHHHHHHHHHHT--GGGEEEEEE---HHHH-TTTSHHHHHHHH-TT-EEEE-HHHHHHHHHHHHHTTSSS-HHHHHHHHHHHHHT-HHHHHHHHHHHHHTTPPP-PPPPP-TT-TTHHHHHHHHHHHTHHHHHHHHHHHTTS---HHHHHHHHHHHHHHSSHHHHHHHHHHHHHTHHHHHHHHHTSSSS--HHHHHHHHHHHHHHHHTTTT---TTS----STT------------S---SSSTTTHHHHHHHHHTTBTTTEEESSGGGTHHHHHHHHHHHHHHHHHHH-HHHHHHHHHHHHHHHHHHHHHHHHTT-GGGGSSS---TTS-HHHH-SSHHHHHHHHHHHHHHHHTTSHHHHHHHHHHHHHHHTTEEE-HHHHHHHHHHHT-SHHHHHHHHTS-HHHHHH--SS-SSPPP-TTHHHHHHHHHHHHHHHHHS-TT--TT--THHHHTS-HHHHHHHHHHHHHSSPPPHHHHHHHHHHH-GGG---HHHHHHHHHHHHHTT-TTHHHHHHHHHHS---HHHHHHHHHHHHTSHHHHHHHHHHHHHHTTTS-HHHHHHHHHHTT---

Nearest PDB structures (foldseek):
  4gaa-assembly1_B  TM=9.576E-01  e=5.548E-26  Xenopus laevis
  1h19-assembly1_A  TM=9.766E-01  e=2.699E-25  Homo sapiens
  3b7t-assembly1_A  TM=9.703E-01  e=2.295E-25  Homo sapiens
  5ni4-assembly1_C  TM=9.680E-01  e=2.488E-25  Homo sapiens
  3cho-assembly1_A  TM=9.673E-01  e=5.833E-25  Homo sapiens

Foldseek 3Di:
DDDDDPDPPPQWDQDPVDNQWIAGNLQRDIFGCNPPNVVSSVVVCPDPSNVVSVVVVVVPDDCVVVPDDDDPDDVLVVLLVVVLLVVLVVCVVVVHDLQCVVVVLVVLCVVCVPDPSSVPRDNHSVNSVVSVVVVVVVVVVVVLVCQQPAADEAEDEDDPDLVVLVVVLVVVVVVCVVSVGQLQSHAEYEYEPHCQAPPCCRHNVVSSCVRPVNYYYNYDPLNVLLVVLVVVLVVDPDDVLVLLQLVQCLCVVDPVLLVLLQVLCVVVVHPNDHQAHADSPDSCRLLVRLLVCLSCLVSLQVSLVVCPPDDDDPVSNVSSVSSNVQSVDPVSSVSSLQSNQLSVLSNVLSVVCPDPDHPVVCNVVSVVVSVVVNQQVCQDGAPPSPPVPPPFAHADDDDGDDDDAQPQVPNLNCLVVQLSVLLRQQPGFENAPDLLQVLSRQLSSLQRSLVVVCVVPNVLSSLLVLVVLQVQLQVFCVVCVVVVNQQLLACRHDCVVHDSLVSDDSNSNNLSNQVLLVLCVLQPHDVRSVVLVRVLSVVRGPHHDHPVRSLVSVCVVQVDPSSNVSSVPDPPCCSHRNTGHGPDGDDSPSNCVLLVLLVVLLVCLVPDDLVDPVVAALVSPPPPDVSSLLSSLVSQLPDQQHAQSSLVVCCVHHVQLPRSRLSNVLSNLLSCLSNVPPVSLVSLLVSLQVTAPLVRNQVSLLSLCVDPVSLVVSVVSLVVCLVVYDVSSSVNSCVSSVVDD

pLDDT: mean 79.04, std 16.33, range [23.75, 98.0]

Sequence (741 aa):
MAAGVPVAHSLLTACISNENKAFCTTCHCDINVIHGERDDVRKHAITKKHMDSTKSLKQAGTIGAFFKKAKEVNNHEQDITRAEAIFVKTLTKTNLSFASAEKWMSAFKAMFPKSEVAQKMRCGRSKSTDLVLELAKLTQENLLKTLRVAPFTISTDGSNDTGARENIFKLIDDAFNHHGIPWGNCLALGCDNASVMVGGKKGFFGLMSQNNSSVYLAGCCCHLVHIAAQKGAAALPIDIEQMLVDTYYYLEGSSVRQADFQQLQIYHEVKQNKILKHVTTRWLSLKKCLPRFLKNWTVLEDLVKAELGKKGSAFRTECLLRMRNFLKPAQNKLYVMFLVDALEPFDYFNASLQCEEPMVHMLSRKLITLMKSIMHRNQQIPADAGIFQIPWIGPGHSPILWQNGCKAGDRSLADVIAHEISHSWTGNLVTNRTFEDFWLNEGHTMFLERKIVGRLKGINLRRIHASEGWSALQETVQTLRESGEEAYTRLVPDLRGVDPDDAFSSVPYEKGFALLYHLEQLLGGPDVFEPFLRAYIEEFKYKSISSQDWKAFLFEYFSSQEDQQKLETVDWNTWFYGLGMPPFQPDYDGALLLEEPSRVLSQRWISQPETDLNVFSPDDINNLPSLLVRQFLQFLLDGAPMPLAKVVHMEQVYSFNGVRNSEVRFRWLRLCIKARWVDCIPLALNFVTEQGRMKFVRPVYKDLNAWEEARAQAIANFNKVRHEMHSTTAMLVAKDLGLEE

Organism: NCBI:txid259542

Radius of gyration: 43.34 Å; Cα contacts (8 Å, |Δi|>4): 805; chains: 1; bounding box: 106×127×104 Å

InterPro domains:
  IPR012337 Ribonuclease H-like superfamily [SSF53098] (154-381)
  IPR014782 Peptidase M1, membrane alanine aminopeptidase [PF01433] (407-575)
  IPR015211 Peptidase M1, leukotriene A4 hydrolase/aminopeptidase C-terminal [PF09127] (631-737)
  IPR015211 Peptidase M1, leukotriene A4 hydrolase/aminopeptidase C-terminal [SM01263] (593-737)
  IPR016024 Armadillo-type fold [SSF48371] (600-739)
  IPR027268 Peptidase M4/M1, CTD superfamily [G3DSA:1.10.390.10] (429-585)
  IPR034015 Aminopeptidase, leukotriene A4 hydrolase-like [PTHR45726] (408-738)
  IPR038502 Peptidase M1, LTA-4 hydrolase/aminopeptidase, C-terminal domain superfamily [G3DSA:1.25.40.320] (594-740)

Solvent-accessible surface area (backbone atoms only — not comparable to full-atom values): 41478 Å² total; per-residue (Å²): 140,82,87,89,77,84,80,77,73,86,48,54,44,81,36,91,90,40,92,51,32,37,30,28,72,72,68,74,46,78,39,72,38,78,75,64,50,66,56,40,53,52,56,50,58,70,31,69,67,40,47,53,41,50,50,53,54,73,68,52,74,61,74,70,73,73,64,62,75,84,65,85,74,57,68,67,59,54,51,29,54,49,50,45,53,51,49,45,51,47,34,61,75,69,72,49,63,51,78,51,30,46,58,48,44,57,45,40,30,69,77,33,74,85,37,67,50,43,62,68,49,80,50,33,41,68,55,38,51,52,52,49,54,58,53,43,51,59,52,47,53,53,48,53,56,44,48,51,78,38,75,43,69,50,73,49,83,63,52,91,51,78,74,46,30,64,52,52,47,48,57,49,50,52,51,24,63,75,69,64,37,50,54,80,28,44,46,30,41,33,32,40,71,35,61,39,38,58,24,73,83,82,7,33,46,27,56,50,38,74,70,23,78,77,46,38,81,48,55,37,64,61,53,53,48,44,52,52,51,52,57,55,53,66,70,45,101,56,68,60,69,60,50,42,42,46,54,28,54,63,37,71,76,32,73,66,54,45,51,53,50,45,52,39,22,57,76,69,74,35,84,80,71,83,78,51,76,54,43,95,92,41,84,63,28,56,62,62,28,41,58,58,50,58,71,38,44,67,45,49,52,51,49,47,60,73,52,63,87,60,94,68,54,72,71,56,51,50,49,49,50,51,52,47,66,49,65,68,44,70,66,48,55,53,52,51,43,51,47,46,46,71,44,44,58,55,42,52,50,45,56,68,71,67,51,97,63,91,58,68,91,48,46,64,60,48,50,51,49,38,50,50,48,50,66,28,38,67,24,42,73,73,57,80,61,94,73,71,78,61,91,72,71,84,70,46,71,69,52,83,55,89,77,74,79,71,78,47,87,75,69,84,56,52,61,62,54,39,33,59,57,29,26,43,47,30,37,40,15,31,21,43,59,47,80,39,26,41,17,59,18,38,4,49,11,49,45,46,18,35,47,52,46,14,73,75,70,35,64,49,52,23,27,38,55,50,53,54,36,52,54,52,34,52,54,49,41,52,51,29,47,76,71,72,46,37,69,48,33,16,41,44,36,88,57,87,96,50,64,69,77,79,56,66,64,59,40,29,34,36,56,31,23,48,51,55,53,42,48,23,59,72,67,68,25,66,85,52,38,51,60,49,56,39,50,52,49,66,74,35,49,83,38,63,42,44,65,63,59,54,49,51,50,52,52,61,74,41,64,48,74,68,50,41,57,56,59,69,70,52,62,58,62,53,58,36,61,28,65,51,74,71,97,67,82,68,89,44,86,58,20,63,75,67,44,38,66,27,51,52,50,35,49,48,64,69,69,49,54,90,91,60,62,85,85,62,53,51,68,79,52,72,79,45,56,70,68,44,53,35,47,23,41,45,57,48,57,76,46,70,70,54,58,48,71,58,55,56,48,46,40,75,46,62,46,53,90,75,49,66,39,57,71,46,36,50,42,50,45,49,41,36,55,63,26,67,41,73,83,45,52,66,56,46,53,51,56,44,70,78,45,85,48,56,88,57,33,44,58,51,53,38,54,32,48,76,30,78,91,41,23,66,57,47,54,54,50,44,68,70,45,42,87,79,43,56,70,68,55,37,52,55,44,32,55,65,65,68,66,69,131